Protein 2O99 (pdb70)

InterPro domains:
  IPR005471 Transcription regulator IclR, N-terminal [PF09339] (26-76)
  IPR005471 Transcription regulator IclR, N-terminal [PS51077] (24-86)
  IPR005471 Transcription regulator IclR, N-terminal [SM00346] (24-114)
  IPR014757 Transcription regulator IclR, C-terminal [PF01614] (95-266)
  IPR014757 Transcription regulator IclR, C-terminal [PS51078] (87-272)
  IPR029016 GAF-like domain superfamily [G3DSA:3.30.450.40] (98-274)
  IPR036388 Winged helix-like DNA-binding domain superfamily [G3DSA:1.10.10.10] (22-97)
  IPR036390 Winged helix DNA-binding domain superfamily [SSF46785] (24-97)
  IPR050707 HTH-type Transcriptional Regulators in Metabolic Pathways [PTHR30136] (17-270)

Organism: Escherichia coli (strain K12) (NCBI:txid83333)

B-factor: mean 27.34, std 9.11, range [4.01, 99.33]

Structure (mmCIF, N/CA/C/O backbone):
data_2O99
#
_entry.id   2O99
#
_cell.length_a   53.538
_cell.length_b   81.483
_cell.length_c   154.693
_cell.angle_alpha   90.000
_cell.angle_beta   90.000
_cell.angle_gamma   90.000
#
_symmetry.space_group_name_H-M   'P 21 21 21'
#
loop_
_entity.id
_entity.type
_entity.pdbx_description
1 polymer 'Acetate operon repressor'
2 non-polymer 1,2-ETHANEDIOL
3 non-polymer 'GLYCOLIC ACID'
4 water water
#
loop_
_atom_site.group_PDB
_atom_site.id
_atom_site.type_symbol
_atom_site.label_atom_id
_atom_site.label_alt_id
_atom_site.label_comp_id
_atom_site.label_asym_id
_atom_site.label_entity_id
_atom_site.label_seq_id
_atom_site.pdbx_PDB_ins_code
_atom_site.Cartn_x
_atom_site.Cartn_y
_atom_site.Cartn_z
_atom_site.occupancy
_atom_site.B_iso_or_equiv
_atom_site.auth_seq_id
_atom_site.auth_comp_id
_atom_site.auth_asym_id
_atom_site.auth_atom_id
_atom_site.pdbx_PDB_model_num
ATOM 1 N N . GLY A 1 1 ? 11.045 -0.507 -55.844 1.00 25.26 1 GLY A N 1
ATOM 2 C CA . GLY A 1 1 ? 10.600 -1.672 -55.021 1.00 26.36 1 GLY A CA 1
ATOM 3 C C . GLY A 1 1 ? 9.090 -1.653 -54.816 1.00 26.08 1 GLY A C 1
ATOM 4 O O . GLY A 1 1 ? 8.519 -0.560 -54.538 1.00 25.88 1 GLY A O 1
ATOM 5 N N . HIS A 1 2 ? 8.485 -2.849 -54.835 1.00 25.84 2 HIS A N 1
ATOM 6 C CA . HIS A 1 2 ? 7.016 -3.060 -54.820 1.00 26.26 2 HIS A CA 1
ATOM 7 C C . HIS A 1 2 ? 6.664 -4.352 -54.066 1.00 25.32 2 HIS A C 1
ATOM 8 O O . HIS A 1 2 ? 7.110 -5.439 -54.430 1.00 24.21 2 HIS A O 1
ATOM 23 N N . SER A 1 4 ? 3.927 -7.114 -53.012 1.00 23.15 4 SER A N 1
ATOM 24 C CA . SER A 1 4 ? 2.679 -7.732 -53.341 1.00 22.37 4 SER A CA 1
ATOM 25 C C . SER A 1 4 ? 2.403 -8.791 -52.229 1.00 21.58 4 SER A C 1
ATOM 26 O O . SER A 1 4 ? 3.294 -9.107 -51.434 1.00 21.59 4 SER A O 1
ATOM 29 N N A ARG A 1 5 ? 1.187 -9.340 -52.195 0.50 20.76 5 ARG A N 1
ATOM 30 N N B ARG A 1 5 ? 1.190 -9.338 -52.194 0.50 21.23 5 ARG A N 1
ATOM 31 C CA A ARG A 1 5 ? 0.833 -10.375 -51.216 0.50 21.48 5 ARG A CA 1
ATOM 32 C CA B ARG A 1 5 ? 0.851 -10.365 -51.212 0.50 22.42 5 ARG A CA 1
ATOM 33 C C A ARG A 1 5 ? 1.722 -11.601 -51.428 0.50 21.53 5 ARG A C 1
ATOM 34 C C B ARG A 1 5 ? 1.746 -11.584 -51.427 0.50 22.04 5 ARG A C 1
ATOM 35 O O A ARG A 1 5 ? 2.227 -12.210 -50.464 0.50 20.76 5 ARG A O 1
ATOM 36 O O B ARG A 1 5 ? 2.271 -12.180 -50.465 0.50 21.26 5 ARG A O 1
ATOM 51 N N . ASN A 1 6 ? 1.946 -11.914 -52.697 1.00 22.04 6 ASN A N 1
ATOM 52 C CA . ASN A 1 6 ? 2.837 -13.003 -53.102 1.00 22.51 6 ASN A CA 1
ATOM 53 C C . ASN A 1 6 ? 4.246 -12.819 -52.519 1.00 22.98 6 ASN A C 1
ATOM 54 O O . ASN A 1 6 ? 4.762 -13.761 -51.901 1.00 22.22 6 ASN A O 1
ATOM 59 N N . LEU A 1 7 ? 4.825 -11.611 -52.662 1.00 20.59 7 LEU A N 1
ATOM 60 C CA . LEU A 1 7 ? 6.141 -11.307 -52.095 1.00 21.59 7 LEU A CA 1
ATOM 61 C C . LEU A 1 7 ? 6.139 -11.349 -50.553 1.00 21.23 7 LEU A C 1
ATOM 62 O O . LEU A 1 7 ? 7.050 -11.912 -49.917 1.00 19.83 7 LEU A O 1
ATOM 67 N N . LEU A 1 8 ? 5.114 -10.748 -49.939 1.00 20.27 8 LEU A N 1
ATOM 68 C CA . LEU A 1 8 ? 4.949 -10.897 -48.494 1.00 22.69 8 LEU A CA 1
ATOM 69 C C . LEU A 1 8 ? 4.930 -12.352 -48.064 1.00 21.51 8 LEU A C 1
ATOM 70 O O . LEU A 1 8 ? 5.589 -12.706 -47.046 1.00 21.91 8 LEU A O 1
ATOM 75 N N . ALA A 1 9 ? 4.223 -13.200 -48.828 1.00 23.06 9 ALA A N 1
ATOM 76 C CA . ALA A 1 9 ? 4.164 -14.644 -48.545 1.00 22.64 9 ALA A CA 1
ATOM 77 C C . ALA A 1 9 ? 5.542 -15.292 -48.584 1.00 23.47 9 ALA A C 1
ATOM 78 O O . ALA A 1 9 ? 5.871 -16.093 -47.690 1.00 23.40 9 ALA A O 1
ATOM 80 N N . ILE A 1 10 ? 6.326 -14.924 -49.603 1.00 23.20 10 ILE A N 1
ATOM 81 C CA . ILE A 1 10 ? 7.656 -15.475 -49.848 1.00 23.67 10 ILE A CA 1
ATOM 82 C C . ILE A 1 10 ? 8.579 -15.122 -48.689 1.00 23.18 10 ILE A C 1
ATOM 83 O O . ILE A 1 10 ? 9.281 -16.034 -48.156 1.00 24.39 10 ILE A O 1
ATOM 88 N N . VAL A 1 11 ? 8.549 -13.855 -48.262 1.00 21.87 11 VAL A N 1
ATOM 89 C CA . VAL A 1 11 ? 9.441 -13.419 -47.165 1.00 23.20 11 VAL A CA 1
ATOM 90 C C . VAL A 1 11 ? 8.927 -13.632 -45.737 1.00 23.22 11 VAL A C 1
ATOM 91 O O . VAL A 1 11 ? 9.664 -13.480 -44.763 1.00 23.11 11 VAL A O 1
ATOM 95 N N . HIS A 1 12 ? 7.652 -13.967 -45.612 1.00 24.16 12 HIS A N 1
ATOM 96 C CA . HIS A 1 12 ? 7.027 -14.223 -44.314 1.00 25.34 12 HIS A CA 1
ATOM 97 C C . HIS A 1 12 ? 7.912 -15.009 -43.293 1.00 25.60 12 HIS A C 1
ATOM 98 O O . HIS A 1 12 ? 8.036 -14.591 -42.136 1.00 26.07 12 HIS A O 1
ATOM 105 N N . PRO A 1 13 ? 8.492 -16.162 -43.719 1.00 25.75 13 PRO A N 1
ATOM 106 C CA . PRO A 1 13 ? 9.381 -17.020 -42.843 1.00 25.37 13 PRO A CA 1
ATOM 107 C C . PRO A 1 13 ? 10.507 -16.246 -42.157 1.00 24.45 13 PRO A C 1
ATOM 108 O O . PRO A 1 13 ? 10.846 -16.555 -40.998 1.00 24.10 13 PRO A O 1
ATOM 112 N N . ILE A 1 14 ? 11.064 -15.247 -42.844 1.00 22.48 14 ILE A N 1
ATOM 113 C CA . ILE A 1 14 ? 12.119 -14.383 -42.323 1.00 22.63 14 ILE A CA 1
ATOM 114 C C . ILE A 1 14 ? 11.552 -13.531 -41.187 1.00 22.63 14 ILE A C 1
ATOM 115 O O . ILE A 1 14 ? 12.152 -13.425 -40.095 1.00 20.52 14 ILE A O 1
ATOM 120 N N . LEU A 1 15 ? 10.379 -12.946 -41.413 1.00 20.82 15 LEU A N 1
ATOM 121 C CA . LEU A 1 15 ? 9.742 -12.183 -40.321 1.00 19.73 15 LEU A CA 1
ATOM 122 C C . LEU A 1 15 ? 9.421 -13.087 -39.120 1.00 19.11 15 LEU A C 1
ATOM 123 O O . LEU A 1 15 ? 9.644 -12.680 -37.996 1.00 19.82 15 LEU A O 1
ATOM 128 N N . ARG A 1 16 ? 8.878 -14.269 -39.397 1.00 18.98 16 ARG A N 1
ATOM 129 C CA . ARG A 1 16 ? 8.435 -15.243 -38.390 1.00 22.81 16 ARG A CA 1
ATOM 130 C C . ARG A 1 16 ? 9.647 -15.747 -37.606 1.00 22.79 16 ARG A C 1
ATOM 131 O O . ARG A 1 16 ? 9.615 -15.789 -36.385 1.00 22.42 16 ARG A O 1
ATOM 139 N N . ASN A 1 17 ? 10.704 -16.108 -38.326 1.00 23.55 17 ASN A N 1
ATOM 140 C CA . ASN A 1 17 ? 12.009 -16.485 -37.693 1.00 24.78 17 ASN A CA 1
ATOM 141 C C . ASN A 1 17 ? 12.553 -15.362 -36.790 1.00 24.81 17 ASN A C 1
ATOM 142 O O . ASN A 1 17 ? 12.991 -15.670 -35.702 1.00 24.67 17 ASN A O 1
ATOM 147 N N . LEU A 1 18 ? 12.498 -14.090 -37.243 1.00 22.51 18 LEU A N 1
ATOM 148 C CA . LEU A 1 18 ? 12.871 -12.907 -36.440 1.00 22.15 18 LEU A CA 1
ATOM 149 C C . LEU A 1 18 ? 12.007 -12.667 -35.167 1.00 21.76 18 LEU A C 1
ATOM 150 O O . LEU A 1 18 ? 12.551 -12.378 -34.108 1.00 21.02 18 LEU A O 1
ATOM 163 N N . GLU A 1 20 ? 10.438 -15.027 -33.652 1.00 22.14 20 GLU A N 1
ATOM 164 C CA . GLU A 1 20 ? 10.857 -16.143 -32.786 1.00 24.74 20 GLU A CA 1
ATOM 165 C C . GLU A 1 20 ? 12.155 -15.873 -32.026 1.00 24.64 20 GLU A C 1
ATOM 166 O O . GLU A 1 20 ? 12.205 -16.068 -30.790 1.00 25.84 20 GLU A O 1
ATOM 172 N N . GLU A 1 21 ? 13.169 -15.380 -32.744 1.00 25.90 21 GLU A N 1
ATOM 173 C CA . GLU A 1 21 ? 14.496 -15.204 -32.158 1.00 26.92 21 GLU A CA 1
ATOM 174 C C . GLU A 1 21 ? 14.425 -14.036 -31.160 1.00 25.07 21 GLU A C 1
ATOM 175 O O . GLU A 1 21 ? 14.840 -14.147 -29.992 1.00 25.01 21 GLU A O 1
ATOM 181 N N . SER A 1 22 ? 13.844 -12.933 -31.590 1.00 23.08 22 SER A N 1
ATOM 182 C CA . SER A 1 22 ? 13.789 -11.753 -30.717 1.00 23.03 22 SER A CA 1
ATOM 183 C C . SER A 1 22 ? 12.711 -11.900 -29.572 1.00 22.91 22 SER A C 1
ATOM 184 O O . SER A 1 22 ? 12.806 -11.220 -28.574 1.00 23.26 22 SER A O 1
ATOM 187 N N . GLY A 1 23 ? 11.679 -12.712 -29.778 1.00 22.75 23 GLY A N 1
ATOM 188 C CA . GLY A 1 23 ? 10.516 -12.812 -28.884 1.00 22.50 23 GLY A CA 1
ATOM 189 C C . GLY A 1 23 ? 9.606 -11.578 -28.914 1.00 22.49 23 GLY A C 1
ATOM 190 O O . GLY A 1 23 ? 8.808 -11.377 -28.025 1.00 22.62 23 GLY A O 1
ATOM 191 N N . GLU A 1 24 ? 9.762 -10.729 -29.916 1.00 20.81 24 GLU A N 1
ATOM 192 C CA . GLU A 1 24 ? 8.999 -9.487 -29.996 1.00 20.14 24 GLU A CA 1
ATOM 193 C C . GLU A 1 24 ? 8.316 -9.440 -31.357 1.00 20.44 24 GLU A C 1
ATOM 194 O O . GLU A 1 24 ? 8.705 -10.155 -32.288 1.00 18.04 24 GLU A O 1
ATOM 200 N N . THR A 1 25 ? 7.288 -8.590 -31.441 1.00 19.73 25 THR A N 1
ATOM 201 C CA . THR A 1 25 ? 6.575 -8.264 -32.679 1.00 19.59 25 THR A CA 1
ATOM 202 C C . THR A 1 25 ? 7.526 -7.686 -33.751 1.00 18.60 25 THR A C 1
ATOM 203 O O . THR A 1 25 ? 8.410 -6.824 -33.493 1.00 17.90 25 THR A O 1
ATOM 207 N N . VAL A 1 26 ? 7.335 -8.248 -34.923 1.00 18.19 26 VAL A N 1
ATOM 208 C CA . VAL A 1 26 ? 8.081 -7.848 -36.127 1.00 17.53 26 VAL A CA 1
ATOM 209 C C . VAL A 1 26 ? 7.138 -7.171 -37.110 1.00 17.50 26 VAL A C 1
ATOM 210 O O . VAL A 1 26 ? 6.037 -7.673 -37.369 1.00 18.33 26 VAL A O 1
ATOM 214 N N . ASN A 1 27 ? 7.577 -6.039 -37.622 1.00 16.34 27 ASN A N 1
ATOM 215 C CA . ASN A 1 27 ? 6.785 -5.257 -38.587 1.00 17.56 27 ASN A CA 1
ATOM 216 C C . ASN A 1 27 ? 7.559 -5.085 -39.894 1.00 19.64 27 ASN A C 1
ATOM 217 O O . ASN A 1 27 ? 8.786 -4.963 -39.865 1.00 19.05 27 ASN A O 1
ATOM 230 N N . ALA A 1 29 ? 7.394 -2.308 -42.932 1.00 18.33 29 ALA A N 1
ATOM 231 C CA . ALA A 1 29 ? 6.828 -1.038 -43.329 1.00 19.09 29 ALA A CA 1
ATOM 232 C C . ALA A 1 29 ? 7.367 -0.602 -44.701 1.00 20.21 29 ALA A C 1
ATOM 233 O O . ALA A 1 29 ? 8.518 -0.908 -45.098 1.00 21.19 29 ALA A O 1
ATOM 235 N N . VAL A 1 30 ? 6.531 0.089 -45.467 1.00 19.53 30 VAL A N 1
ATOM 236 C CA . VAL A 1 30 ? 7.024 0.662 -46.734 1.00 20.51 30 VAL A CA 1
ATOM 237 C C . VAL A 1 30 ? 7.011 2.182 -46.656 1.00 20.38 30 VAL A C 1
ATOM 238 O O . VAL A 1 30 ? 6.249 2.783 -45.864 1.00 21.83 30 VAL A O 1
ATOM 242 N N . LEU A 1 31 ? 7.891 2.807 -47.428 1.00 22.21 31 LEU A N 1
ATOM 243 C CA . LEU A 1 31 ? 7.991 4.281 -47.415 1.00 21.96 31 LEU A CA 1
ATOM 244 C C . LEU A 1 31 ? 7.024 4.820 -48.492 1.00 24.30 31 LEU A C 1
ATOM 245 O O . LEU A 1 31 ? 7.149 4.496 -49.688 1.00 25.48 31 LEU A O 1
ATOM 250 N N . ASP A 1 32 ? 6.063 5.622 -48.082 1.00 26.23 32 ASP A N 1
ATOM 251 C CA . ASP A 1 32 ? 5.271 6.377 -49.056 1.00 28.60 32 ASP A CA 1
ATOM 252 C C . ASP A 1 32 ? 6.137 7.542 -49.608 1.00 29.83 32 ASP A C 1
ATOM 253 O O . ASP A 1 32 ? 6.424 8.499 -48.885 1.00 29.97 32 ASP A O 1
ATOM 258 N N . GLN A 1 33 ? 6.523 7.436 -50.885 1.00 32.13 33 GLN A N 1
ATOM 259 C CA . GLN A 1 33 ? 7.395 8.416 -51.541 1.00 34.38 33 GLN A CA 1
ATOM 260 C C . GLN A 1 33 ? 6.768 9.788 -51.774 1.00 35.24 33 GLN A C 1
ATOM 261 O O . GLN A 1 33 ? 7.493 10.781 -51.809 1.00 36.47 33 GLN A O 1
ATOM 267 N N . SER A 1 34 ? 5.449 9.830 -51.974 1.00 36.52 34 SER A N 1
ATOM 268 C CA . SER A 1 34 ? 4.718 11.099 -52.137 1.00 36.97 34 SER A CA 1
ATOM 269 C C . SER A 1 34 ? 4.615 11.814 -50.806 1.00 36.27 34 SER A C 1
ATOM 270 O O . SER A 1 34 ? 4.934 12.988 -50.742 1.00 37.30 34 SER A O 1
ATOM 273 N N . ASP A 1 35 ? 4.169 11.127 -49.742 1.00 34.34 35 ASP A N 1
ATOM 274 C CA . ASP A 1 35 ? 3.787 11.809 -48.505 1.00 33.81 35 ASP A CA 1
ATOM 275 C C . ASP A 1 35 ? 4.834 11.692 -47.418 1.00 33.66 35 ASP A C 1
ATOM 276 O O . ASP A 1 35 ? 4.672 12.254 -46.322 1.00 34.27 35 ASP A O 1
ATOM 281 N N . HIS A 1 36 ? 5.896 10.960 -47.746 1.00 34.36 36 HIS A N 1
ATOM 282 C CA . HIS A 1 36 ? 7.005 10.715 -46.853 1.00 34.04 36 HIS A CA 1
ATOM 283 C C . HIS A 1 36 ? 6.528 10.243 -45.510 1.00 32.28 36 HIS A C 1
ATOM 284 O O . HIS A 1 36 ? 6.633 10.945 -44.509 1.00 32.92 36 HIS A O 1
ATOM 291 N N . GLU A 1 37 ? 5.912 9.054 -45.539 1.00 29.66 37 GLU A N 1
ATOM 292 C CA . GLU A 1 37 ? 5.484 8.353 -44.326 1.00 27.82 37 GLU A CA 1
ATOM 293 C C . GLU A 1 37 ? 5.948 6.865 -44.310 1.00 26.28 37 GLU A C 1
ATOM 294 O O . GLU A 1 37 ? 6.321 6.349 -45.340 1.00 26.59 37 GLU A O 1
ATOM 300 N N . ALA A 1 38 ? 5.952 6.215 -43.133 1.00 25.49 38 ALA A N 1
ATOM 301 C CA . ALA A 1 38 ? 6.212 4.736 -43.035 1.00 24.44 38 ALA A CA 1
ATOM 302 C C . ALA A 1 38 ? 4.968 3.913 -42.669 1.00 22.94 38 ALA A C 1
ATOM 303 O O . ALA A 1 38 ? 4.462 4.001 -41.553 1.00 21.79 38 ALA A O 1
ATOM 305 N N . ILE A 1 39 ? 4.487 3.118 -43.632 1.00 21.49 39 ILE A N 1
ATOM 306 C CA . ILE A 1 39 ? 3.201 2.436 -43.527 1.00 19.98 39 ILE A CA 1
ATOM 307 C C . ILE A 1 39 ? 3.428 0.951 -43.295 1.00 20.13 39 ILE A C 1
ATOM 308 O O . ILE A 1 39 ? 4.086 0.278 -44.090 1.00 18.36 39 ILE A O 1
ATOM 313 N N . ILE A 1 40 ? 2.906 0.448 -42.186 1.00 18.33 40 ILE A N 1
ATOM 314 C CA . ILE A 1 40 ? 3.037 -0.961 -41.826 1.00 17.65 40 ILE A CA 1
ATOM 315 C C . ILE A 1 40 ? 2.222 -1.794 -42.835 1.00 17.32 40 ILE A C 1
ATOM 316 O O . ILE A 1 40 ? 1.047 -1.549 -43.015 1.00 18.34 40 ILE A O 1
ATOM 321 N N . ILE A 1 41 ? 2.863 -2.735 -43.519 1.00 17.31 41 ILE A N 1
ATOM 322 C CA . ILE A 1 41 ? 2.133 -3.599 -44.495 1.00 18.10 41 ILE A CA 1
ATOM 323 C C . ILE A 1 41 ? 2.133 -5.089 -44.162 1.00 17.65 41 ILE A C 1
ATOM 324 O O . ILE A 1 41 ? 1.457 -5.863 -44.777 1.00 18.83 41 ILE A O 1
ATOM 329 N N . ASP A 1 42 ? 2.966 -5.488 -43.194 1.00 18.30 42 ASP A N 1
ATOM 330 C CA . ASP A 1 42 ? 2.872 -6.837 -42.621 1.00 16.91 42 ASP A CA 1
ATOM 331 C C . ASP A 1 42 ? 3.407 -6.798 -41.220 1.00 16.42 42 ASP A C 1
ATOM 332 O O . ASP A 1 42 ? 4.157 -5.900 -40.836 1.00 15.17 42 ASP A O 1
ATOM 337 N N . GLN A 1 43 ? 3.082 -7.860 -40.502 1.00 15.59 43 GLN A N 1
ATOM 338 C CA . GLN A 1 43 ? 3.396 -7.998 -39.095 1.00 15.77 43 GLN A CA 1
ATOM 339 C C . GLN A 1 43 ? 3.280 -9.430 -38.662 1.00 17.37 43 GLN A C 1
ATOM 340 O O . GLN A 1 43 ? 2.361 -10.142 -39.071 1.00 19.72 43 GLN A O 1
ATOM 346 N N . VAL A 1 44 ? 4.249 -9.860 -37.868 1.00 17.77 44 VAL A N 1
ATOM 347 C CA . VAL A 1 44 ? 4.151 -11.112 -37.122 1.00 19.03 44 VAL A CA 1
ATOM 348 C C . VAL A 1 44 ? 4.258 -10.730 -35.609 1.00 20.62 44 VAL A C 1
ATOM 349 O O . VAL A 1 44 ? 5.336 -10.340 -35.110 1.00 18.59 44 VAL A O 1
ATOM 353 N N . GLN A 1 45 ? 3.140 -10.808 -34.899 1.00 20.38 45 GLN A N 1
ATOM 354 C CA . GLN A 1 45 ? 3.125 -10.551 -33.477 1.00 20.59 45 GLN A CA 1
ATOM 355 C C . GLN A 1 45 ? 3.787 -11.670 -32.666 1.00 20.49 45 GLN A C 1
ATOM 356 O O . GLN A 1 45 ? 3.694 -12.859 -33.031 1.00 21.50 45 GLN A O 1
ATOM 362 N N . CYS A 1 46 ? 4.455 -11.296 -31.579 1.00 21.43 46 CYS A N 1
ATOM 363 C CA . CYS A 1 46 ? 4.946 -12.327 -30.598 1.00 21.01 46 CYS A CA 1
ATOM 364 C C . CYS A 1 46 ? 3.713 -12.815 -29.763 1.00 21.75 46 CYS A C 1
ATOM 365 O O . CYS A 1 46 ? 2.640 -12.257 -29.914 1.00 21.77 46 CYS A O 1
ATOM 368 N N . THR A 1 47 ? 3.881 -13.826 -28.894 1.00 22.98 47 THR A N 1
ATOM 369 C CA . THR A 1 47 ? 2.743 -14.373 -28.144 1.00 25.51 47 THR A CA 1
ATOM 370 C C . THR A 1 47 ? 2.669 -13.779 -26.721 1.00 26.35 47 THR A C 1
ATOM 371 O O . THR A 1 47 ? 1.748 -14.096 -25.973 1.00 27.76 47 THR A O 1
ATOM 375 N N . HIS A 1 48 ? 3.581 -12.870 -26.357 1.00 25.17 48 HIS A N 1
ATOM 376 C CA . HIS A 1 48 ? 3.539 -12.286 -25.016 1.00 25.39 48 HIS A CA 1
ATOM 377 C C . HIS A 1 48 ? 2.203 -11.591 -24.785 1.00 25.63 48 HIS A C 1
ATOM 378 O O . HIS A 1 48 ? 1.639 -11.005 -25.709 1.00 23.45 48 HIS A O 1
ATOM 385 N N . LEU A 1 49 ? 1.726 -11.611 -23.538 1.00 24.65 49 LEU A N 1
ATOM 386 C CA . LEU A 1 49 ? 0.451 -10.919 -23.205 1.00 24.48 49 LEU A CA 1
ATOM 387 C C . LEU A 1 49 ? 0.491 -9.446 -23.571 1.00 23.82 49 LEU A C 1
ATOM 388 O O . LEU A 1 49 ? -0.463 -8.878 -24.177 1.00 25.55 49 LEU A O 1
ATOM 409 N N . ARG A 1 51 ? 2.517 -6.690 -25.648 1.00 21.87 51 ARG A N 1
ATOM 410 C CA . ARG A 1 51 ? 3.406 -6.660 -26.842 1.00 20.44 51 ARG A CA 1
ATOM 411 C C . ARG A 1 51 ? 3.025 -5.492 -27.688 1.00 19.99 51 ARG A C 1
ATOM 412 O O . ARG A 1 51 ? 1.992 -4.852 -27.427 1.00 18.87 51 ARG A O 1
ATOM 428 N N . SER A 1 53 ? 1.373 -4.040 -30.936 1.00 19.24 53 SER A N 1
ATOM 429 C CA . SER A 1 53 ? 0.317 -4.517 -31.802 1.00 21.70 53 SER A CA 1
ATOM 430 C C . SER A 1 53 ? -0.298 -3.366 -32.601 1.00 20.97 53 SER A C 1
ATOM 431 O O . SER A 1 53 ? -1.503 -3.181 -32.629 1.00 21.41 53 SER A O 1
ATOM 434 N N . ALA A 1 54 ? 0.531 -2.592 -33.310 1.00 22.46 54 ALA A N 1
ATOM 435 C CA . ALA A 1 54 ? -0.031 -1.595 -34.202 1.00 22.35 54 ALA A CA 1
ATOM 436 C C . ALA A 1 54 ? -0.844 -2.337 -35.289 1.00 21.77 54 ALA A C 1
ATOM 437 O O . ALA A 1 54 ? -0.567 -3.533 -35.607 1.00 22.57 54 ALA A O 1
ATOM 439 N N . PRO A 1 55 ? -1.885 -1.675 -35.832 1.00 21.16 55 PRO A N 1
ATOM 440 C CA . PRO A 1 55 ? -2.667 -2.264 -36.949 1.00 20.07 55 PRO A CA 1
ATOM 441 C C . PRO A 1 55 ? -1.851 -2.311 -38.263 1.00 19.37 55 PRO A C 1
ATOM 442 O O . PRO A 1 55 ? -0.964 -1.457 -38.486 1.00 20.35 55 PRO A O 1
ATOM 446 N N A ILE A 1 56 ? -2.188 -3.264 -39.130 0.50 19.60 56 ILE A N 1
ATOM 447 N N B ILE A 1 56 ? -2.171 -3.241 -39.141 0.50 19.13 56 ILE A N 1
ATOM 448 C CA A ILE A 1 56 ? -1.762 -3.183 -40.543 0.50 19.69 56 ILE A CA 1
ATOM 449 C CA B ILE A 1 56 ? -1.633 -3.129 -40.502 0.50 18.74 56 ILE A CA 1
ATOM 450 C C A ILE A 1 56 ? -2.366 -1.903 -41.105 0.50 18.98 56 ILE A C 1
ATOM 451 C C B ILE A 1 56 ? -2.358 -1.999 -41.206 0.50 18.43 56 ILE A C 1
ATOM 452 O O A ILE A 1 56 ? -3.538 -1.581 -40.851 0.50 18.40 56 ILE A O 1
ATOM 453 O O B ILE A 1 56 ? -3.601 -1.897 -41.167 0.50 17.77 56 ILE A O 1
ATOM 462 N N . GLY A 1 57 ? -1.551 -1.160 -41.834 1.00 18.30 57 GLY A N 1
ATOM 463 C CA . GLY A 1 57 ? -1.961 0.087 -42.447 1.00 17.40 57 GLY A CA 1
ATOM 464 C C . GLY A 1 57 ? -1.640 1.219 -41.480 1.00 17.62 57 GLY A C 1
ATOM 465 O O . GLY A 1 57 ? -1.737 2.378 -41.852 1.00 20.85 57 GLY A O 1
ATOM 466 N N . GLY A 1 58 ? -1.166 0.882 -40.273 1.00 18.74 58 GLY A N 1
ATOM 467 C CA . GLY A 1 58 ? -0.744 1.884 -39.278 1.00 19.92 58 GLY A CA 1
ATOM 468 C C . GLY A 1 58 ? 0.468 2.689 -39.768 1.00 20.81 58 GLY A C 1
ATOM 469 O O . GLY A 1 58 ? 1.277 2.182 -40.522 1.00 22.37 58 GLY A O 1
ATOM 470 N N . LYS A 1 59 ? 0.632 3.942 -39.325 1.00 21.50 59 LYS A N 1
ATOM 471 C CA . LYS A 1 59 ? 1.791 4.725 -39.764 1.00 22.17 59 LYS A CA 1
ATOM 472 C C . LYS A 1 59 ? 2.741 4.996 -38.624 1.00 23.39 59 LYS A C 1
ATOM 473 O O . LYS A 1 59 ? 2.304 5.383 -37.538 1.00 23.07 59 LYS A O 1
ATOM 479 N N . LEU A 1 60 ? 4.036 4.824 -38.896 1.00 23.40 60 LEU A N 1
ATOM 480 C CA . LEU A 1 60 ? 5.076 5.036 -37.899 1.00 24.11 60 LEU A CA 1
ATOM 481 C C . LEU A 1 60 ? 5.800 6.364 -38.214 1.00 24.89 60 LEU A C 1
ATOM 482 O O . LEU A 1 60 ? 6.310 6.550 -39.316 1.00 24.67 60 LEU A O 1
ATOM 487 N N . PRO A 1 61 ? 5.811 7.302 -37.263 1.00 24.77 61 PRO A N 1
ATOM 488 C CA . PRO A 1 61 ? 6.372 8.648 -37.616 1.00 25.57 61 PRO A CA 1
ATOM 489 C C . PRO A 1 61 ? 7.850 8.658 -38.132 1.00 25.76 61 PRO A C 1
ATOM 490 O O . PRO A 1 61 ? 8.682 7.861 -37.695 1.00 25.68 61 PRO A O 1
ATOM 502 N N . HIS A 1 63 ? 10.491 10.840 -37.945 1.00 26.24 63 HIS A N 1
ATOM 503 C CA . HIS A 1 63 ? 11.544 11.304 -37.039 1.00 27.37 63 HIS A CA 1
ATOM 504 C C . HIS A 1 63 ? 11.581 10.530 -35.707 1.00 27.84 63 HIS A C 1
ATOM 505 O O . HIS A 1 63 ? 12.512 10.729 -34.899 1.00 28.29 63 HIS A O 1
ATOM 512 N N . ALA A 1 64 ? 10.604 9.623 -35.482 1.00 26.59 64 ALA A N 1
ATOM 513 C CA . ALA A 1 64 ? 10.316 9.190 -34.139 1.00 24.90 64 ALA A CA 1
ATOM 514 C C . ALA A 1 64 ? 9.968 7.707 -34.023 1.00 24.85 64 ALA A C 1
ATOM 515 O O . ALA A 1 64 ? 9.289 7.326 -33.074 1.00 25.89 64 ALA A O 1
ATOM 517 N N . SER A 1 65 ? 10.404 6.893 -34.971 1.00 23.76 65 SER A N 1
ATOM 518 C CA . SER A 1 65 ? 10.164 5.453 -34.875 1.00 24.01 65 SER A CA 1
ATOM 519 C C . SER A 1 65 ? 11.391 4.740 -35.403 1.00 23.54 65 SER A C 1
ATOM 520 O O . SER A 1 65 ? 12.224 5.364 -36.037 1.00 25.64 65 SER A O 1
ATOM 523 N N . GLY A 1 66 ? 11.493 3.425 -35.173 1.00 22.33 66 GLY A N 1
ATOM 524 C CA . GLY A 1 66 ? 12.569 2.650 -35.771 1.00 20.59 66 GLY A CA 1
ATOM 525 C C . GLY A 1 66 ? 12.463 2.683 -37.299 1.00 21.09 66 GLY A C 1
ATOM 526 O O . GLY A 1 66 ? 13.423 3.053 -37.996 1.00 21.69 66 GLY A O 1
ATOM 527 N N . ALA A 1 67 ? 11.301 2.335 -37.849 1.00 20.58 67 ALA A N 1
ATOM 528 C CA . ALA A 1 67 ? 11.176 2.256 -39.321 1.00 21.86 67 ALA A CA 1
ATOM 529 C C . ALA A 1 67 ? 11.406 3.627 -39.962 1.00 22.79 67 ALA A C 1
ATOM 530 O O . ALA A 1 67 ? 12.247 3.755 -40.882 1.00 22.38 67 ALA A O 1
ATOM 532 N N . GLY A 1 68 ? 10.765 4.651 -39.399 1.00 22.65 68 GLY A N 1
ATOM 533 C CA . GLY A 1 68 ? 10.902 6.049 -39.900 1.00 23.52 68 GLY A CA 1
ATOM 534 C C . GLY A 1 68 ? 12.383 6.448 -40.008 1.00 24.53 68 GLY A C 1
ATOM 535 O O . GLY A 1 68 ? 12.892 6.761 -41.088 1.00 25.29 68 GLY A O 1
ATOM 536 N N . LYS A 1 69 ? 13.080 6.417 -38.891 1.00 25.02 69 LYS A N 1
ATOM 537 C CA . LYS A 1 69 ? 14.509 6.799 -38.837 1.00 26.41 69 LYS A CA 1
ATOM 538 C C . LYS A 1 69 ? 15.438 5.906 -39.664 1.00 27.45 69 LYS A C 1
ATOM 539 O O . LYS A 1 69 ? 16.478 6.369 -40.165 1.00 27.16 69 LYS A O 1
ATOM 545 N N . ALA A 1 70 ? 15.085 4.619 -39.797 1.00 25.84 70 ALA A N 1
ATOM 546 C CA . ALA A 1 70 ? 15.778 3.777 -40.767 1.00 25.71 70 ALA A CA 1
ATOM 547 C C . ALA A 1 70 ? 15.693 4.313 -42.226 1.00 25.62 70 ALA A C 1
ATOM 548 O O . ALA A 1 70 ? 16.704 4.307 -42.943 1.00 25.17 70 ALA A O 1
ATOM 550 N N . PHE A 1 71 ? 14.512 4.816 -42.617 1.00 24.95 71 PHE A N 1
ATOM 551 C CA . PHE A 1 71 ? 14.332 5.531 -43.908 1.00 27.07 71 PHE A CA 1
ATOM 552 C C . PHE A 1 71 ? 15.101 6.861 -43.971 1.00 28.49 71 PHE A C 1
ATOM 553 O O . PHE A 1 71 ? 15.873 7.070 -44.908 1.00 28.39 71 PHE A O 1
ATOM 561 N N . LEU A 1 72 ? 14.924 7.733 -42.983 1.00 29.59 72 LEU A N 1
ATOM 562 C CA . LEU A 1 72 ? 15.699 8.990 -42.912 1.00 30.47 72 LEU A CA 1
ATOM 563 C C . LEU A 1 72 ? 17.238 8.808 -43.018 1.00 31.76 72 LEU A C 1
ATOM 564 O O . LEU A 1 72 ? 17.901 9.518 -43.792 1.00 32.68 72 LEU A O 1
ATOM 569 N N . ALA A 1 73 ? 17.781 7.826 -42.281 1.00 32.25 73 ALA A N 1
ATOM 570 C CA . ALA A 1 73 ? 19.197 7.479 -42.338 1.00 32.65 73 ALA A CA 1
ATOM 571 C C . ALA A 1 73 ? 19.719 7.182 -43.767 1.00 33.43 73 ALA A C 1
ATOM 572 O O . ALA A 1 73 ? 20.932 7.278 -43.990 1.00 32.97 73 ALA A O 1
ATOM 574 N N . GLN A 1 74 ? 18.822 6.813 -44.695 1.00 32.52 74 GLN A N 1
ATOM 575 C CA . GLN A 1 74 ? 19.192 6.529 -46.105 1.00 33.05 74 GLN A CA 1
ATOM 576 C C . GLN A 1 74 ? 19.325 7.773 -46.930 1.00 33.19 74 GLN A C 1
ATOM 577 O O . GLN A 1 74 ? 19.856 7.694 -48.036 1.00 33.39 74 GLN A O 1
ATOM 583 N N . LEU A 1 75 ? 18.793 8.888 -46.432 1.00 34.92 75 LEU A N 1
ATOM 584 C CA . LEU A 1 75 ? 18.859 10.174 -47.154 1.00 36.30 75 LEU A CA 1
ATOM 585 C C . LEU A 1 75 ? 20.182 10.934 -46.933 1.00 36.77 75 LEU A C 1
ATOM 586 O O . LEU A 1 75 ? 20.835 10.789 -45.901 1.00 35.74 75 LEU A O 1
ATOM 591 N N . SER A 1 76 ? 20.540 11.767 -47.911 1.00 38.23 76 SER A N 1
ATOM 592 C CA . SER A 1 76 ? 21.705 12.644 -47.781 1.00 39.84 76 SER A CA 1
ATOM 593 C C . SER A 1 76 ? 21.462 13.667 -46.682 1.00 41.64 76 SER A C 1
ATOM 594 O O . SER A 1 76 ? 20.293 14.009 -46.339 1.00 41.79 76 SER A O 1
ATOM 597 N N . GLU A 1 77 ? 22.557 14.154 -46.117 1.00 43.14 77 GLU A N 1
ATOM 598 C CA . GLU A 1 77 ? 22.461 15.142 -45.068 1.00 45.48 77 GLU A CA 1
ATOM 599 C C . GLU A 1 77 ? 21.710 16.396 -45.562 1.00 47.47 77 GLU A C 1
ATOM 600 O O . GLU A 1 77 ? 20.940 16.984 -44.795 1.00 47.75 77 GLU A O 1
ATOM 606 N N . GLU A 1 78 ? 21.896 16.778 -46.833 1.00 49.91 78 GLU A N 1
ATOM 607 C CA . GLU A 1 78 ? 21.136 17.908 -47.424 1.00 52.53 78 GLU A CA 1
ATOM 608 C C . GLU A 1 78 ? 19.618 17.638 -47.446 1.00 53.29 78 GLU A C 1
ATOM 609 O O . GLU A 1 78 ? 18.824 18.493 -47.043 1.00 53.38 78 GLU A O 1
ATOM 615 N N . GLN A 1 79 ? 19.245 16.436 -47.892 1.00 54.71 79 GLN A N 1
ATOM 616 C CA . GLN A 1 79 ? 17.853 15.991 -47.948 1.00 56.26 79 GLN A CA 1
ATOM 617 C C . GLN A 1 79 ? 17.147 15.989 -46.587 1.00 57.14 79 GLN A C 1
ATOM 618 O O . GLN A 1 79 ? 15.972 16.375 -46.475 1.00 57.26 79 GLN A O 1
ATOM 624 N N . VAL A 1 80 ? 17.859 15.543 -45.557 1.00 57.83 80 VAL A N 1
ATOM 625 C CA . VAL A 1 80 ? 17.328 15.608 -44.212 1.00 58.79 80 VAL A CA 1
ATOM 626 C C . VAL A 1 80 ? 17.318 17.076 -43.731 1.00 59.29 80 VAL A C 1
ATOM 627 O O . VAL A 1 80 ? 16.356 17.504 -43.075 1.00 59.38 80 VAL A O 1
ATOM 631 N N . THR A 1 81 ? 18.363 17.844 -44.081 1.00 59.79 81 THR A N 1
ATOM 632 C CA . THR A 1 81 ? 18.482 19.265 -43.649 1.00 59.88 81 THR A CA 1
ATOM 633 C C . THR A 1 81 ? 17.333 20.126 -44.212 1.00 60.12 81 THR A C 1
ATOM 634 O O . THR A 1 81 ? 16.849 21.051 -43.544 1.00 59.69 81 THR A O 1
ATOM 638 N N . LYS A 1 82 ? 16.893 19.782 -45.423 1.00 60.73 82 LYS A N 1
ATOM 639 C CA . LYS A 1 82 ? 15.729 20.406 -46.056 1.00 61.45 82 LYS A CA 1
ATOM 640 C C . LYS A 1 82 ? 14.418 19.787 -45.553 1.00 61.22 82 LYS A C 1
ATOM 641 O O . LYS A 1 82 ? 13.867 18.879 -46.178 1.00 61.19 82 LYS A O 1
ATOM 647 N N . LYS A 1 87 ? 7.517 20.265 -41.210 1.00 49.14 87 LYS A N 1
ATOM 648 C CA . LYS A 1 87 ? 8.743 20.991 -40.901 1.00 49.39 87 LYS A CA 1
ATOM 649 C C . LYS A 1 87 ? 8.989 21.150 -39.379 1.00 49.27 87 LYS A C 1
ATOM 650 O O . LYS A 1 87 ? 10.137 21.093 -38.912 1.00 49.09 87 LYS A O 1
ATOM 656 N N . GLY A 1 88 ? 7.909 21.375 -38.629 1.00 49.06 88 GLY A N 1
ATOM 657 C CA . GLY A 1 88 ? 7.901 21.185 -37.175 1.00 48.60 88 GLY A CA 1
ATOM 658 C C . GLY A 1 88 ? 7.659 19.710 -36.896 1.00 47.82 88 GLY A C 1
ATOM 659 O O . GLY A 1 88 ? 6.812 19.069 -37.549 1.00 48.66 88 GLY A O 1
ATOM 660 N N . LEU A 1 89 ? 8.418 19.160 -35.947 1.00 46.61 89 LEU A N 1
ATOM 661 C CA . LEU A 1 89 ? 8.373 17.731 -35.615 1.00 44.45 89 LEU A CA 1
ATOM 662 C C . LEU A 1 89 ? 7.551 17.552 -34.345 1.00 43.01 89 LEU A C 1
ATOM 663 O O . LEU A 1 89 ? 7.804 18.217 -33.331 1.00 42.85 89 LEU A O 1
ATOM 668 N N . HIS A 1 90 ? 6.569 16.652 -34.379 1.00 40.59 90 HIS A N 1
ATOM 669 C CA . HIS A 1 90 ? 5.740 16.436 -33.209 1.00 39.03 90 HIS A CA 1
ATOM 670 C C . HIS A 1 90 ? 6.547 15.739 -32.101 1.00 37.22 90 HIS A C 1
ATOM 671 O O . HIS A 1 90 ? 7.306 14.796 -32.386 1.00 35.81 90 HIS A O 1
ATOM 678 N N . ALA A 1 91 ? 6.375 16.202 -30.862 1.00 35.11 91 ALA A N 1
ATOM 679 C CA . ALA A 1 91 ? 6.927 15.536 -29.679 1.00 35.36 91 ALA A CA 1
ATOM 680 C C . ALA A 1 91 ? 5.894 14.588 -29.093 1.00 35.10 91 ALA A C 1
ATOM 681 O O . ALA A 1 91 ? 4.988 15.040 -28.397 1.00 34.74 91 ALA A O 1
ATOM 683 N N . TYR A 1 92 ? 6.036 13.286 -29.395 1.00 35.31 92 TYR A N 1
ATOM 684 C CA . TYR A 1 92 ? 5.236 12.197 -28.793 1.00 34.43 92 TYR A CA 1
ATOM 685 C C . TYR A 1 92 ? 5.575 12.026 -27.316 1.00 35.13 92 TYR A C 1
ATOM 686 O O . TYR A 1 92 ? 4.701 11.762 -26.482 1.00 36.31 92 TYR A O 1
ATOM 695 N N . THR A 1 93 ? 6.857 12.155 -27.008 1.00 35.11 93 THR A N 1
ATOM 696 C CA . THR A 1 93 ? 7.363 12.011 -25.649 1.00 35.68 93 THR A CA 1
ATOM 697 C C . THR A 1 93 ? 8.440 13.064 -25.326 1.00 36.43 93 THR A C 1
ATOM 698 O O . THR A 1 93 ? 8.917 13.792 -26.216 1.00 36.08 93 THR A O 1
ATOM 702 N N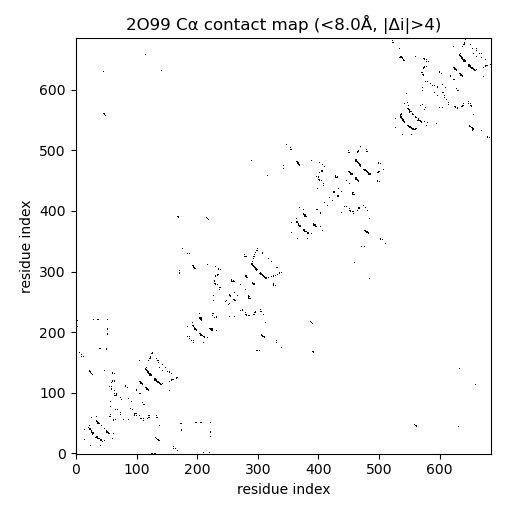 . HIS A 1 94 ? 8.848 13.106 -24.058 1.00 38.01 94 HIS A N 1
ATOM 703 C CA . HIS A 1 94 ? 10.010 13.889 -23.658 1.00 39.50 94 HIS A CA 1
ATOM 704 C C . HIS A 1 94 ? 11.265 13.408 -24.430 1.00 38.88 94 HIS A C 1
ATOM 705 O O . HIS A 1 94 ? 12.186 14.198 -24.667 1.00 39.70 94 HIS A O 1
ATOM 712 N N . ALA A 1 95 ? 11.283 12.137 -24.861 1.00 37.43 95 ALA A N 1
ATOM 713 C CA . ALA A 1 95 ? 12.458 11.601 -25.575 1.00 35.78 95 ALA A CA 1
ATOM 714 C C . ALA A 1 95 ? 12.450 11.816 -27.107 1.00 34.36 95 ALA A C 1
ATOM 715 O O . ALA A 1 95 ? 13.492 11.702 -27.724 1.00 34.81 95 ALA A O 1
ATOM 717 N N . THR A 1 96 ? 11.310 12.191 -27.687 1.00 33.68 96 THR A N 1
ATOM 718 C CA . THR A 1 96 ? 11.215 12.491 -29.124 1.00 32.55 96 THR A CA 1
ATOM 719 C C . THR A 1 96 ? 12.284 13.539 -29.533 1.00 34.15 96 THR A C 1
ATOM 720 O O . THR A 1 96 ? 12.344 14.657 -28.971 1.00 34.44 96 THR A O 1
ATOM 724 N N . LEU A 1 97 ? 13.118 13.162 -30.502 1.00 34.97 97 LEU A N 1
ATOM 725 C CA . LEU A 1 97 ? 14.144 14.058 -31.090 1.00 36.45 97 LEU A CA 1
ATOM 726 C C . LEU A 1 97 ? 13.495 15.122 -31.935 1.00 37.44 97 LEU A C 1
ATOM 727 O O . LEU A 1 97 ? 13.188 14.908 -33.100 1.00 37.68 97 LEU A O 1
ATOM 732 N N . VAL A 1 98 ? 13.276 16.284 -31.339 1.00 39.24 98 VAL A N 1
ATOM 733 C CA . VAL A 1 98 ? 12.641 17.376 -32.079 1.00 40.96 98 VAL A CA 1
ATOM 734 C C . VAL A 1 98 ? 13.664 18.433 -32.539 1.00 41.50 98 VAL A C 1
ATOM 735 O O . VAL A 1 98 ? 13.404 19.194 -33.456 1.00 42.02 98 VAL A O 1
ATOM 739 N N . SER A 1 99 ? 14.836 18.410 -31.917 1.00 42.27 99 SER A N 1
ATOM 740 C CA . SER A 1 99 ? 15.947 19.277 -32.265 1.00 42.77 99 SER A CA 1
ATOM 741 C C . SER A 1 99 ? 16.724 18.640 -33.437 1.00 43.24 99 SER A C 1
ATOM 742 O O . SER A 1 99 ? 17.227 17.503 -33.326 1.00 42.87 99 SER A O 1
ATOM 745 N N . PRO A 1 100 ? 16.790 19.352 -34.573 1.00 43.07 100 PRO A N 1
ATOM 746 C CA . PRO A 1 100 ? 17.419 18.865 -35.802 1.00 43.35 100 PRO A CA 1
ATOM 747 C C . PRO A 1 100 ? 18.898 18.452 -35.642 1.00 43.44 100 PRO A C 1
ATOM 748 O O . PRO A 1 100 ? 19.340 17.487 -36.263 1.00 43.14 100 PRO A O 1
ATOM 752 N N . VAL A 1 101 ? 19.639 19.173 -34.804 1.00 43.26 101 VAL A N 1
ATOM 753 C CA . VAL A 1 101 ? 20.990 18.760 -34.417 1.00 43.47 101 VAL A CA 1
ATOM 754 C C . VAL A 1 101 ? 20.983 17.332 -33.827 1.00 42.85 101 VAL A C 1
ATOM 755 O O . VAL A 1 101 ? 21.744 16.460 -34.271 1.00 42.49 101 VAL A O 1
ATOM 759 N N . HIS A 1 102 ? 20.107 17.111 -32.845 1.00 42.34 102 HIS A N 1
ATOM 760 C CA . HIS A 1 102 ? 19.992 15.811 -32.162 1.00 42.54 102 HIS A CA 1
ATOM 761 C C . HIS A 1 102 ? 19.550 14.724 -33.151 1.00 41.29 102 HIS A C 1
ATOM 762 O O . HIS A 1 102 ? 20.103 13.624 -33.158 1.00 40.84 102 HIS A O 1
ATOM 769 N N . LEU A 1 103 ? 18.614 15.066 -34.035 1.00 40.97 103 LEU A N 1
ATOM 770 C CA . LEU A 1 103 ? 18.064 14.078 -34.966 1.00 40.44 103 LEU A CA 1
ATOM 771 C C . LEU A 1 103 ? 19.138 13.595 -35.906 1.00 40.18 103 LEU A C 1
ATOM 772 O O . LEU A 1 103 ? 19.364 12.383 -36.064 1.00 39.96 103 LEU A O 1
ATOM 777 N N . LYS A 1 104 ? 19.853 14.558 -36.484 1.00 40.13 104 LYS A N 1
ATOM 778 C CA . LYS A 1 104 ? 20.897 14.273 -37.463 1.00 39.59 104 LYS A CA 1
ATOM 779 C C . LYS A 1 104 ? 22.014 13.419 -36.892 1.00 38.75 104 LYS A C 1
ATOM 780 O O . LYS A 1 104 ? 22.552 12.588 -37.609 1.00 38.57 104 LYS A O 1
ATOM 786 N N . GLU A 1 105 ? 22.347 13.627 -35.615 1.00 37.94 105 GLU A N 1
ATOM 787 C CA . GLU A 1 105 ? 23.414 12.875 -34.938 1.00 38.12 105 GLU A CA 1
ATOM 788 C C . GLU A 1 105 ? 23.011 11.426 -34.742 1.00 37.28 105 GLU A C 1
ATOM 789 O O . GLU A 1 105 ? 23.842 10.517 -34.878 1.00 37.04 105 GLU A O 1
ATOM 795 N N . ASP A 1 106 ? 21.723 11.232 -34.439 1.00 36.31 106 ASP A N 1
ATOM 796 C CA . ASP A 1 106 ? 21.123 9.899 -34.319 1.00 35.91 106 ASP A CA 1
ATOM 797 C C . ASP A 1 106 ? 21.139 9.146 -35.660 1.00 34.40 106 ASP A C 1
ATOM 798 O O . ASP A 1 106 ? 21.457 7.952 -35.727 1.00 34.85 106 ASP A O 1
ATOM 803 N N . LEU A 1 107 ? 20.819 9.858 -36.726 1.00 33.93 107 LEU A N 1
ATOM 804 C CA . LEU A 1 107 ? 20.886 9.308 -38.097 1.00 33.03 107 LEU A CA 1
ATOM 805 C C . LEU A 1 107 ? 22.318 8.978 -38.539 1.00 33.42 107 LEU A C 1
ATOM 806 O O . LEU A 1 107 ? 22.549 8.024 -39.310 1.00 33.00 107 LEU A O 1
ATOM 811 N N . ALA A 1 108 ? 23.261 9.785 -38.040 1.00 34.19 108 ALA A N 1
ATOM 812 C CA . ALA A 1 108 ? 24.691 9.580 -38.254 1.00 33.89 108 ALA A CA 1
ATOM 813 C C . ALA A 1 108 ? 25.052 8.257 -37.646 1.00 33.38 108 ALA A C 1
ATOM 814 O O . ALA A 1 108 ? 25.649 7.411 -38.308 1.00 34.01 108 ALA A O 1
ATOM 816 N N . GLN A 1 109 ? 24.625 8.047 -36.404 1.00 33.12 109 GLN A N 1
ATOM 817 C CA . GLN A 1 109 ? 24.952 6.822 -35.675 1.00 33.99 109 GLN A CA 1
ATOM 818 C C . GLN A 1 109 ? 24.299 5.580 -36.266 1.00 33.69 109 GLN A C 1
ATOM 819 O O . GLN A 1 109 ? 24.904 4.508 -36.300 1.00 32.66 109 GLN A O 1
ATOM 825 N N . THR A 1 110 ? 23.067 5.769 -36.754 1.00 33.76 110 THR A N 1
ATOM 826 C CA . THR A 1 110 ? 22.263 4.748 -37.433 1.00 33.00 110 THR A CA 1
ATOM 827 C C . THR A 1 110 ? 22.999 4.169 -38.651 1.00 33.91 110 THR A C 1
ATOM 828 O O . THR A 1 110 ? 23.109 2.957 -38.791 1.00 33.35 110 THR A O 1
ATOM 832 N N . ARG A 1 111 ? 23.506 5.053 -39.507 1.00 35.43 111 ARG A N 1
ATOM 833 C CA . ARG A 1 111 ? 24.362 4.650 -40.611 1.00 38.26 111 ARG A CA 1
ATOM 834 C C . ARG A 1 111 ? 25.622 3.893 -40.155 1.00 38.40 111 ARG A C 1
ATOM 835 O O . ARG A 1 111 ? 25.987 2.886 -40.757 1.00 39.26 111 ARG A O 1
ATOM 843 N N . LYS A 1 112 ? 26.271 4.344 -39.078 1.00 39.25 112 LYS A N 1
ATOM 844 C CA . LYS A 1 112 ? 27.437 3.594 -38.594 1.00 39.52 112 LYS A CA 1
ATOM 845 C C . LYS A 1 112 ? 27.125 2.231 -37.940 1.00 38.53 112 LYS A C 1
ATOM 846 O O . LYS A 1 112 ? 27.830 1.250 -38.218 1.00 37.67 112 LYS A O 1
ATOM 852 N N . ARG A 1 113 ? 26.089 2.149 -37.083 1.00 36.64 113 ARG A N 1
ATOM 853 C CA . ARG A 1 113 ? 25.783 0.848 -36.448 1.00 34.60 113 ARG A CA 1
ATOM 854 C C . ARG A 1 113 ? 25.001 -0.118 -37.345 1.00 34.17 113 ARG A C 1
ATOM 855 O O . ARG A 1 113 ? 24.905 -1.309 -36.996 1.00 34.79 113 ARG A O 1
ATOM 863 N N . GLY A 1 114 ? 24.419 0.373 -38.449 1.00 31.77 114 GLY A N 1
ATOM 864 C CA . GLY A 1 114 ? 23.694 -0.515 -39.374 1.00 31.02 114 GLY A CA 1
ATOM 865 C C . GLY A 1 114 ? 22.185 -0.669 -39.108 1.00 29.47 114 GLY A C 1
ATOM 866 O O . GLY A 1 114 ? 21.478 -1.446 -39.824 1.00 29.02 114 GLY A O 1
ATOM 867 N N . TYR A 1 115 ? 21.671 0.081 -38.114 1.00 28.83 115 TYR A N 1
ATOM 868 C CA . TYR A 1 115 ? 20.256 -0.090 -37.662 1.00 26.95 115 TYR A CA 1
ATOM 869 C C . TYR A 1 115 ? 19.772 1.176 -36.942 1.00 27.49 115 TYR A C 1
ATOM 870 O O . TYR A 1 115 ? 20.583 1.865 -36.275 1.00 26.03 115 TYR A O 1
ATOM 879 N N . SER A 1 116 ? 18.485 1.514 -37.083 1.00 25.03 116 SER A N 1
ATOM 880 C CA . SER A 1 116 ? 17.890 2.584 -36.240 1.00 24.56 116 SER A CA 1
ATOM 881 C C . SER A 1 116 ? 17.450 2.074 -34.871 1.00 23.91 116 SER A C 1
ATOM 882 O O . SER A 1 116 ? 17.305 0.866 -34.660 1.00 22.82 116 SER A O 1
ATOM 885 N N . PHE A 1 117 ? 17.271 3.007 -33.931 1.00 24.40 117 PHE A N 1
ATOM 886 C CA . PHE A 1 117 ? 16.855 2.667 -32.552 1.00 26.27 117 PHE A CA 1
ATOM 887 C C . PHE A 1 117 ? 15.935 3.795 -32.005 1.00 27.04 117 PHE A C 1
ATOM 888 O O . PHE A 1 117 ? 16.361 4.926 -31.834 1.00 27.31 117 PHE A O 1
ATOM 896 N N . ASP A 1 118 ? 14.656 3.454 -31.820 1.00 26.82 118 ASP A N 1
ATOM 897 C CA . ASP A 1 118 ? 13.645 4.290 -31.250 1.00 27.50 118 ASP A CA 1
ATOM 898 C C . ASP A 1 118 ? 13.613 3.939 -29.766 1.00 27.38 118 ASP A C 1
ATOM 899 O O . ASP A 1 118 ? 13.275 2.815 -29.368 1.00 24.91 118 ASP A O 1
ATOM 904 N N . ASP A 1 119 ? 14.015 4.900 -28.941 1.00 27.74 119 ASP A N 1
ATOM 905 C CA . ASP A 1 119 ? 14.081 4.626 -27.528 1.00 28.48 119 ASP A CA 1
ATOM 906 C C . ASP A 1 119 ? 12.993 5.421 -26.805 1.00 28.51 119 ASP A C 1
ATOM 907 O O . ASP A 1 119 ? 13.292 6.486 -26.263 1.00 27.85 119 ASP A O 1
ATOM 912 N N . GLU A 1 120 ? 11.752 4.915 -26.792 1.00 27.67 120 GLU A N 1
ATOM 913 C CA . GLU A 1 120 ? 10.608 5.645 -26.206 1.00 27.34 120 GLU A CA 1
ATOM 914 C C . GLU A 1 120 ? 10.350 7.041 -26.820 1.00 27.96 120 GLU A C 1
ATOM 915 O O . GLU A 1 120 ? 9.875 7.976 -26.135 1.00 27.82 120 GLU A O 1
ATOM 921 N N . GLU A 1 121 ? 10.711 7.180 -28.090 1.00 26.96 121 GLU A N 1
ATOM 922 C CA . GLU A 1 121 ? 10.523 8.421 -28.815 1.00 26.22 121 GLU A CA 1
ATOM 923 C C . GLU A 1 121 ? 9.174 8.467 -29.460 1.00 26.53 121 GLU A C 1
ATOM 924 O O . GLU A 1 121 ? 8.705 9.550 -29.839 1.00 26.59 121 GLU A O 1
ATOM 930 N N . HIS A 1 122 ? 8.564 7.295 -29.672 1.00 25.97 122 HIS A N 1
ATOM 931 C CA . HIS A 1 122 ? 7.216 7.230 -30.203 1.00 25.70 122 HIS A CA 1
ATOM 932 C C . HIS A 1 122 ? 6.180 7.038 -29.072 1.00 25.78 122 HIS A C 1
ATOM 933 O O . HIS A 1 122 ? 5.162 7.734 -29.017 1.00 26.79 122 HIS A O 1
ATOM 940 N N . ALA A 1 123 ? 6.467 6.100 -28.170 1.00 27.19 123 ALA A N 1
ATOM 941 C CA . ALA A 1 123 ? 5.565 5.852 -27.076 1.00 28.01 123 ALA A CA 1
ATOM 942 C C . ALA A 1 123 ? 6.372 5.476 -25.887 1.00 28.50 123 ALA A C 1
ATOM 943 O O . ALA A 1 123 ? 7.293 4.682 -26.002 1.00 28.27 123 ALA A O 1
ATOM 945 N N . LEU A 1 124 ? 5.980 5.984 -24.709 1.00 28.88 124 LEU A N 1
ATOM 946 C CA . LEU A 1 124 ? 6.659 5.633 -23.479 1.00 29.80 124 LEU A CA 1
ATOM 947 C C . LEU A 1 124 ? 6.554 4.132 -23.345 1.00 27.38 124 LEU A C 1
ATOM 948 O O . LEU A 1 124 ? 5.513 3.564 -23.641 1.00 28.54 124 LEU A O 1
ATOM 953 N N . GLY A 1 125 ? 7.658 3.527 -22.914 1.00 25.46 125 GLY A N 1
ATOM 954 C CA . GLY A 1 125 ? 7.851 2.099 -22.667 1.00 25.61 125 GLY A CA 1
ATOM 955 C C . GLY A 1 125 ? 8.076 1.212 -23.891 1.00 24.66 125 GLY A C 1
ATOM 956 O O . GLY A 1 125 ? 8.252 -0.002 -23.741 1.00 24.57 125 GLY A O 1
ATOM 957 N N . LEU A 1 126 ? 8.061 1.824 -25.072 1.00 23.94 126 LEU A N 1
ATOM 958 C CA . LEU A 1 126 ? 8.216 1.123 -26.378 1.00 23.41 126 LEU A CA 1
ATOM 959 C C . LEU A 1 126 ? 9.602 1.420 -26.944 1.00 22.10 126 LEU A C 1
ATOM 960 O O . LEU A 1 126 ? 10.014 2.598 -27.068 1.00 22.60 126 LEU A O 1
ATOM 965 N N . ARG A 1 127 ? 10.284 0.352 -27.309 1.00 21.96 127 ARG A N 1
ATOM 966 C CA . ARG A 1 127 ? 11.512 0.433 -28.085 1.00 23.00 127 ARG A CA 1
ATOM 967 C C . ARG A 1 127 ? 11.331 -0.288 -29.451 1.00 22.90 127 ARG A C 1
ATOM 968 O O . ARG A 1 127 ? 10.606 -1.307 -29.542 1.00 22.65 127 ARG A O 1
ATOM 976 N N . CYS A 1 128 ? 11.987 0.241 -30.482 1.00 22.25 128 CYS A N 1
ATOM 977 C CA . CYS A 1 128 ? 12.103 -0.473 -31.779 1.00 21.27 128 CYS A CA 1
ATOM 978 C C . CYS A 1 128 ? 13.479 -0.336 -32.395 1.00 20.54 128 CYS A C 1
ATOM 979 O O . CYS A 1 128 ? 14.133 0.722 -32.258 1.00 22.49 128 CYS A O 1
ATOM 982 N N . LEU A 1 129 ? 13.864 -1.403 -33.084 1.00 21.11 129 LEU A N 1
ATOM 983 C CA . LEU A 1 129 ? 15.112 -1.465 -33.871 1.00 22.25 129 LEU A CA 1
ATOM 984 C C . LEU A 1 129 ? 14.748 -1.858 -35.273 1.00 21.61 129 LEU A C 1
ATOM 985 O O . LEU A 1 129 ? 13.944 -2.772 -35.434 1.00 22.38 129 LEU A O 1
ATOM 990 N N . ALA A 1 130 ? 15.333 -1.186 -36.270 1.00 21.49 130 ALA A N 1
ATOM 991 C CA . ALA A 1 130 ? 14.947 -1.410 -37.651 1.00 22.08 130 ALA A CA 1
ATOM 992 C C . ALA A 1 130 ? 16.144 -1.247 -38.590 1.00 21.36 130 ALA A C 1
ATOM 993 O O . ALA A 1 130 ? 17.167 -0.622 -38.225 1.00 21.07 130 ALA A O 1
ATOM 995 N N . ALA A 1 131 ? 16.001 -1.843 -39.774 1.00 22.04 131 ALA A N 1
ATOM 996 C CA . ALA A 1 131 ? 16.949 -1.719 -40.887 1.00 22.57 131 ALA A CA 1
ATOM 997 C C . ALA A 1 131 ? 16.130 -1.776 -42.220 1.00 22.20 131 ALA A C 1
ATOM 998 O O . ALA A 1 131 ? 15.071 -2.421 -42.290 1.00 20.22 131 ALA A O 1
ATOM 1000 N N . CYS A 1 132 ? 16.633 -1.072 -43.248 1.00 23.01 132 CYS A N 1
ATOM 1001 C CA . CYS A 1 132 ? 15.992 -0.980 -44.543 1.00 23.24 132 CYS A CA 1
ATOM 1002 C C . CYS A 1 132 ? 16.284 -2.201 -45.398 1.00 23.44 132 CYS A C 1
ATOM 1003 O O . CYS A 1 132 ? 17.339 -2.908 -45.257 1.00 21.41 132 CYS A O 1
ATOM 1006 N N . ILE A 1 133 ? 15.306 -2.411 -46.284 1.00 22.69 133 ILE A N 1
ATOM 1007 C CA . ILE A 1 133 ? 15.318 -3.430 -47.331 1.00 23.54 133 ILE A CA 1
ATOM 1008 C C . ILE A 1 133 ? 15.443 -2.668 -48.653 1.00 23.18 133 ILE A C 1
ATOM 1009 O O . ILE A 1 133 ? 14.785 -1.628 -48.839 1.00 22.05 133 ILE A O 1
ATOM 1014 N N . PHE A 1 134 ? 16.239 -3.219 -49.562 1.00 22.74 134 PHE A N 1
ATOM 1015 C CA . PHE A 1 134 ? 16.605 -2.532 -50.824 1.00 23.09 134 PHE A CA 1
ATOM 1016 C C . PHE A 1 134 ? 16.137 -3.299 -52.054 1.00 22.93 134 PHE A C 1
ATOM 1017 O O . PHE A 1 134 ? 16.162 -4.540 -52.094 1.00 23.94 134 PHE A O 1
ATOM 1025 N N . ASP A 1 135 ? 15.757 -2.545 -53.090 1.00 23.66 135 ASP A N 1
ATOM 1026 C CA . ASP A 1 135 ? 15.244 -3.205 -54.325 1.00 23.94 135 ASP A CA 1
ATOM 1027 C C . ASP A 1 135 ? 16.427 -3.614 -55.281 1.00 23.53 135 ASP A C 1
ATOM 1028 O O . ASP A 1 135 ? 17.603 -3.584 -54.835 1.00 20.86 135 ASP A O 1
ATOM 1033 N N . GLU A 1 136 ? 16.147 -4.027 -56.515 1.00 22.20 136 GLU A N 1
ATOM 1034 C CA . GLU A 1 136 ? 17.195 -4.395 -57.484 1.00 24.67 136 GLU A CA 1
ATOM 1035 C C . GLU A 1 136 ? 18.066 -3.202 -57.941 1.00 24.63 136 GLU A C 1
ATOM 1036 O O . GLU A 1 136 ? 19.133 -3.384 -58.527 1.00 25.78 136 GLU A O 1
ATOM 1042 N N . HIS A 1 137 ? 17.601 -1.984 -57.672 1.00 24.63 137 HIS A N 1
ATOM 1043 C CA . HIS A 1 137 ? 18.388 -0.785 -57.968 1.00 24.51 137 HIS A CA 1
ATOM 1044 C C . HIS A 1 137 ? 19.085 -0.227 -56.696 1.00 24.87 137 HIS A C 1
ATOM 1045 O O . HIS A 1 137 ? 19.559 0.925 -56.685 1.00 23.91 137 HIS A O 1
ATOM 1052 N N A ARG A 1 138 ? 19.180 -1.078 -55.666 0.50 25.46 138 ARG A N 1
ATOM 1053 N N B ARG A 1 138 ? 19.107 -1.024 -55.629 0.50 25.44 138 ARG A N 1
ATOM 1054 C CA A ARG A 1 138 ? 19.759 -0.740 -54.347 0.50 25.09 138 ARG A CA 1
ATOM 1055 C CA B ARG A 1 138 ? 19.739 -0.601 -54.382 0.50 25.18 138 ARG A CA 1
ATOM 1056 C C A ARG A 1 138 ? 19.050 0.471 -53.687 0.50 25.55 138 ARG A C 1
ATOM 1057 C C B ARG A 1 138 ? 19.083 0.638 -53.834 0.50 25.56 138 ARG A C 1
ATOM 1058 O O A ARG A 1 138 ? 19.650 1.164 -52.847 0.50 25.29 138 ARG A O 1
ATOM 1059 O O B ARG A 1 138 ? 19.733 1.511 -53.236 0.50 25.80 138 ARG A O 1
ATOM 1074 N N . GLU A 1 139 ? 17.776 0.712 -54.039 1.00 25.57 139 GLU A N 1
ATOM 1075 C CA . GLU A 1 139 ? 17.005 1.835 -53.470 1.00 25.76 139 GLU A CA 1
ATOM 1076 C C . GLU A 1 139 ? 16.228 1.346 -52.225 1.00 24.35 139 GLU A C 1
ATOM 1077 O O . GLU A 1 139 ? 15.650 0.256 -52.279 1.00 23.12 139 GLU A O 1
ATOM 1083 N N . PRO A 1 140 ? 16.258 2.123 -51.106 1.00 25.48 140 PRO A N 1
ATOM 1084 C CA . PRO A 1 140 ? 15.503 1.652 -49.915 1.00 24.62 140 PRO A CA 1
ATOM 1085 C C . PRO A 1 140 ? 13.980 1.817 -50.211 1.00 25.89 140 PRO A C 1
ATOM 1086 O O . PRO A 1 140 ? 13.564 2.894 -50.681 1.00 27.73 140 PRO A O 1
ATOM 1090 N N . PHE A 1 141 ? 13.198 0.752 -50.067 1.00 24.71 141 PHE A N 1
ATOM 1091 C CA . PHE A 1 141 ? 11.711 0.892 -50.218 1.00 24.81 141 PHE A CA 1
ATOM 1092 C C . PHE A 1 141 ? 10.913 0.418 -48.994 1.00 24.93 141 PHE A C 1
ATOM 1093 O O . PHE A 1 141 ? 9.764 0.857 -48.813 1.00 24.63 141 PHE A O 1
ATOM 1101 N N . ALA A 1 142 ? 11.488 -0.528 -48.230 1.00 23.52 142 ALA A N 1
ATOM 1102 C CA . ALA A 1 142 ? 10.830 -1.107 -47.041 1.00 21.46 142 ALA A CA 1
ATOM 1103 C C . ALA A 1 142 ? 11.786 -1.090 -45.838 1.00 22.57 142 ALA A C 1
ATOM 1104 O O . ALA A 1 142 ? 13.010 -0.823 -45.987 1.00 22.12 142 ALA A O 1
ATOM 1106 N N . ALA A 1 143 ? 11.234 -1.372 -44.655 1.00 20.70 143 ALA A N 1
ATOM 1107 C CA . ALA A 1 143 ? 12.040 -1.553 -43.477 1.00 20.47 143 ALA A CA 1
ATOM 1108 C C . ALA A 1 143 ? 11.415 -2.572 -42.571 1.00 21.04 143 ALA A C 1
ATOM 1109 O O . ALA A 1 143 ? 10.194 -2.707 -42.447 1.00 20.22 143 ALA A O 1
ATOM 1111 N N . ILE A 1 144 ? 12.299 -3.300 -41.917 1.00 19.88 144 ILE A N 1
ATOM 1112 C CA . ILE A 1 144 ? 11.818 -4.288 -40.969 1.00 20.59 144 ILE A CA 1
ATOM 1113 C C . ILE A 1 144 ? 12.192 -3.814 -39.588 1.00 19.85 144 ILE A C 1
ATOM 1114 O O . ILE A 1 144 ? 13.304 -3.295 -39.369 1.00 18.42 144 ILE A O 1
ATOM 1119 N N . SER A 1 145 ? 11.232 -3.917 -38.663 1.00 18.74 145 SER A N 1
ATOM 1120 C CA . SER A 1 145 ? 11.497 -3.471 -37.268 1.00 19.30 145 SER A CA 1
ATOM 1121 C C . SER A 1 145 ? 11.048 -4.521 -36.272 1.00 19.08 145 SER A C 1
ATOM 1122 O O . SER A 1 145 ? 10.160 -5.337 -36.591 1.00 19.30 145 SER A O 1
ATOM 1125 N N . ILE A 1 146 ? 11.766 -4.577 -35.145 1.00 20.06 146 ILE A N 1
ATOM 1126 C CA . ILE A 1 146 ? 11.434 -5.398 -33.962 1.00 20.33 146 ILE A CA 1
ATOM 1127 C C . ILE A 1 146 ? 10.958 -4.315 -32.968 1.00 18.84 146 ILE A C 1
ATOM 1128 O O . ILE A 1 146 ? 11.588 -3.263 -32.800 1.00 19.65 146 ILE A O 1
ATOM 1133 N N . SER A 1 147 ? 9.821 -4.553 -32.320 1.00 18.28 147 SER A N 1
ATOM 1134 C CA . SER A 1 147 ? 9.121 -3.496 -31.568 1.00 18.60 147 SER A CA 1
ATOM 1135 C C . SER A 1 147 ? 8.572 -4.181 -30.311 1.00 17.52 147 SER A C 1
ATOM 1136 O O . SER A 1 147 ? 7.935 -5.283 -30.402 1.00 18.83 147 SER A O 1
ATOM 1139 N N . GLY A 1 148 ? 8.875 -3.610 -29.152 1.00 18.98 148 GLY A N 1
ATOM 1140 C CA . GLY A 1 148 ? 8.416 -4.225 -27.908 1.00 19.90 148 GLY A CA 1
ATOM 1141 C C . GLY A 1 148 ? 8.779 -3.420 -26.674 1.00 22.51 148 GLY A C 1
ATOM 1142 O O . GLY A 1 148 ? 9.398 -2.339 -26.767 1.00 22.77 148 GLY A O 1
ATOM 1143 N N . PRO A 1 149 ? 8.343 -3.910 -25.516 1.00 22.07 149 PRO A N 1
ATOM 1144 C CA . PRO A 1 149 ? 8.457 -3.101 -24.287 1.00 23.13 149 PRO A CA 1
ATOM 1145 C C . PRO A 1 149 ? 9.872 -3.035 -23.779 1.00 24.92 149 PRO A C 1
ATOM 1146 O O . PRO A 1 149 ? 10.607 -4.034 -23.860 1.00 26.06 149 PRO A O 1
ATOM 1150 N N . ILE A 1 150 ? 10.221 -1.885 -23.224 1.00 26.30 150 ILE A N 1
ATOM 1151 C CA . ILE A 1 150 ? 11.518 -1.674 -22.542 1.00 29.44 150 ILE A CA 1
ATOM 1152 C C . ILE A 1 150 ? 11.792 -2.717 -21.393 1.00 29.14 150 ILE A C 1
ATOM 1153 O O . ILE A 1 150 ? 12.965 -3.022 -21.092 1.00 29.43 150 ILE A O 1
ATOM 1158 N N . SER A 1 151 ? 10.711 -3.287 -20.813 1.00 29.26 151 SER A N 1
ATOM 1159 C CA . SER A 1 151 ? 10.750 -4.484 -19.919 1.00 30.28 151 SER A CA 1
ATOM 1160 C C . SER A 1 151 ? 11.536 -5.681 -20.456 1.00 29.68 151 SER A C 1
ATOM 1161 O O . SER A 1 151 ? 12.247 -6.324 -19.709 1.00 29.69 151 SER A O 1
ATOM 1164 N N . ARG A 1 152 ? 11.344 -6.020 -21.736 1.00 26.82 152 ARG A N 1
ATOM 1165 C CA . ARG A 1 152 ? 12.031 -7.114 -22.373 1.00 26.44 152 ARG A CA 1
ATOM 1166 C C . ARG A 1 152 ? 13.211 -6.647 -23.283 1.00 26.92 152 ARG A C 1
ATOM 1167 O O . ARG A 1 152 ? 14.233 -7.335 -23.382 1.00 29.35 152 ARG A O 1
ATOM 1175 N N . ILE A 1 153 ? 13.049 -5.538 -23.998 1.00 28.00 153 ILE A N 1
ATOM 1176 C CA . ILE A 1 153 ? 14.121 -4.981 -24.830 1.00 28.06 153 ILE A CA 1
ATOM 1177 C C . ILE A 1 153 ? 14.982 -4.094 -23.956 1.00 29.26 153 ILE A C 1
ATOM 1178 O O . ILE A 1 153 ? 14.909 -2.864 -23.995 1.00 28.99 153 ILE A O 1
ATOM 1183 N N . THR A 1 154 ? 15.771 -4.776 -23.143 1.00 30.53 154 THR A N 1
ATOM 1184 C CA . THR A 1 154 ? 16.641 -4.138 -22.152 1.00 32.24 154 THR A CA 1
ATOM 1185 C C . THR A 1 154 ? 18.002 -3.755 -22.746 1.00 34.21 154 THR A C 1
ATOM 1186 O O . THR A 1 154 ? 18.387 -4.192 -23.853 1.00 34.25 154 THR A O 1
ATOM 1190 N N . ASP A 1 155 ? 18.747 -2.926 -22.016 1.00 35.66 155 ASP A N 1
ATOM 1191 C CA . ASP A 1 155 ? 20.028 -2.423 -22.541 1.00 37.20 155 ASP A CA 1
ATOM 1192 C C . ASP A 1 155 ? 21.028 -3.485 -22.983 1.00 36.85 155 ASP A C 1
ATOM 1193 O O . ASP A 1 155 ? 21.728 -3.281 -23.995 1.00 37.19 155 ASP A O 1
ATOM 1198 N N . ASP A 1 156 ? 21.064 -4.609 -22.260 1.00 36.42 156 ASP A N 1
ATOM 1199 C CA . ASP A 1 156 ? 21.959 -5.712 -22.582 1.00 35.92 156 ASP A CA 1
ATOM 1200 C C . ASP A 1 156 ? 21.580 -6.447 -23.862 1.00 35.71 156 ASP A C 1
ATOM 1201 O O . ASP A 1 156 ? 22.313 -7.356 -24.293 1.00 34.88 156 ASP A O 1
ATOM 1206 N N . ARG A 1 157 ? 20.437 -6.057 -24.452 1.00 35.14 157 ARG A N 1
ATOM 1207 C CA . ARG A 1 157 ? 19.869 -6.700 -25.638 1.00 34.35 157 ARG A CA 1
ATOM 1208 C C . ARG A 1 157 ? 19.869 -5.870 -26.943 1.00 32.96 157 ARG A C 1
ATOM 1209 O O . ARG A 1 157 ? 19.664 -6.437 -28.015 1.00 31.74 157 ARG A O 1
ATOM 1217 N N . VAL A 1 158 ? 20.115 -4.562 -26.836 1.00 31.61 158 VAL A N 1
ATOM 1218 C CA . VAL A 1 158 ? 19.947 -3.607 -27.903 1.00 31.76 158 VAL A CA 1
ATOM 1219 C C . VAL A 1 158 ? 20.844 -3.921 -29.116 1.00 32.68 158 VAL A C 1
ATOM 1220 O O . VAL A 1 158 ? 20.358 -3.972 -30.264 1.00 31.99 158 VAL A O 1
ATOM 1224 N N . THR A 1 159 ? 22.127 -4.179 -28.853 1.00 31.47 159 THR A N 1
ATOM 1225 C CA . THR A 1 159 ? 23.082 -4.544 -29.916 1.00 30.85 159 THR A CA 1
ATOM 1226 C C . THR A 1 159 ? 22.754 -5.867 -30.569 1.00 30.56 159 THR A C 1
ATOM 1227 O O . THR A 1 159 ? 22.674 -5.928 -31.782 1.00 31.08 159 THR A O 1
ATOM 1231 N N . GLU A 1 160 ? 22.580 -6.925 -29.773 1.00 29.43 160 GLU A N 1
ATOM 1232 C CA . GLU A 1 160 ? 22.113 -8.205 -30.267 1.00 29.26 160 GLU A CA 1
ATOM 1233 C C . GLU A 1 160 ? 20.845 -8.058 -31.175 1.00 28.67 160 GLU A C 1
ATOM 1234 O O . GLU A 1 160 ? 20.822 -8.600 -32.258 1.00 29.19 160 GLU A O 1
ATOM 1240 N N . PHE A 1 161 ? 19.802 -7.377 -30.685 1.00 28.44 161 PHE A N 1
ATOM 1241 C CA . PHE A 1 161 ? 18.580 -7.049 -31.491 1.00 28.21 161 PHE A CA 1
ATOM 1242 C C . PHE A 1 161 ? 18.878 -6.285 -32.790 1.00 27.12 161 PHE A C 1
ATOM 1243 O O . PHE A 1 161 ? 18.325 -6.629 -33.841 1.00 26.57 161 PHE A O 1
ATOM 1251 N N . GLY A 1 162 ? 19.715 -5.233 -32.718 1.00 27.74 162 GLY A N 1
ATOM 1252 C CA . GLY A 1 162 ? 20.289 -4.580 -33.899 1.00 27.91 162 GLY A CA 1
ATOM 1253 C C . GLY A 1 162 ? 20.856 -5.572 -34.938 1.00 29.31 162 GLY A C 1
ATOM 1254 O O . GLY A 1 162 ? 20.563 -5.463 -36.143 1.00 28.86 162 GLY A O 1
ATOM 1255 N N . ALA A 1 163 ? 21.681 -6.515 -34.478 1.00 28.33 163 ALA A N 1
ATOM 1256 C CA . ALA A 1 163 ? 22.285 -7.514 -35.356 1.00 28.79 163 ALA A CA 1
ATOM 1257 C C . ALA A 1 163 ? 21.214 -8.402 -36.010 1.00 28.52 163 ALA A C 1
ATOM 1258 O O . ALA A 1 163 ? 21.352 -8.798 -37.152 1.00 28.12 163 ALA A O 1
ATOM 1268 N N . VAL A 1 165 ? 18.186 -7.704 -36.740 1.00 24.75 165 VAL A N 1
ATOM 1269 C CA . VAL A 1 165 ? 17.338 -6.976 -37.711 1.00 24.32 165 VAL A CA 1
ATOM 1270 C C . VAL A 1 165 ? 18.157 -6.635 -38.981 1.00 24.65 165 VAL A C 1
ATOM 1271 O O . VAL A 1 165 ? 17.609 -6.566 -40.084 1.00 23.82 165 VAL A O 1
ATOM 1275 N N . ILE A 1 166 ? 19.480 -6.457 -38.814 1.00 24.03 166 ILE A N 1
ATOM 1276 C CA . ILE A 1 166 ? 20.380 -6.291 -39.978 1.00 24.69 166 ILE A CA 1
ATOM 1277 C C . ILE A 1 166 ? 20.360 -7.549 -40.819 1.00 24.80 166 ILE A C 1
ATOM 1278 O O . ILE A 1 166 ? 20.157 -7.496 -42.051 1.00 25.50 166 ILE A O 1
ATOM 1283 N N . LYS A 1 167 ? 20.534 -8.690 -40.151 1.00 24.13 167 LYS A N 1
ATOM 1284 C CA . LYS A 1 167 ? 20.565 -9.981 -40.804 1.00 23.79 167 LYS A CA 1
ATOM 1285 C C . LYS A 1 167 ? 19.204 -10.293 -41.476 1.00 23.74 167 LYS A C 1
ATOM 1286 O O . LYS A 1 167 ? 19.147 -10.719 -42.630 1.00 22.17 167 LYS A O 1
ATOM 1292 N N . ALA A 1 168 ? 18.102 -10.061 -40.756 1.00 23.21 168 ALA A N 1
ATOM 1293 C CA . ALA A 1 168 ? 16.779 -10.207 -41.365 1.00 21.76 168 ALA A CA 1
ATOM 1294 C C . ALA A 1 168 ? 16.522 -9.335 -42.627 1.00 21.41 168 ALA A C 1
ATOM 1295 O O . ALA A 1 168 ? 16.017 -9.830 -43.634 1.00 21.10 168 ALA A O 1
ATOM 1297 N N . ALA A 1 169 ? 16.870 -8.065 -42.557 1.00 20.04 169 ALA A N 1
ATOM 1298 C CA . ALA A 1 169 ? 16.662 -7.102 -43.643 1.00 21.91 169 ALA A CA 1
ATOM 1299 C C . ALA A 1 169 ? 17.482 -7.523 -44.872 1.00 23.40 169 ALA A C 1
ATOM 1300 O O . ALA A 1 169 ? 17.009 -7.461 -46.016 1.00 22.55 169 ALA A O 1
ATOM 1302 N N . LYS A 1 170 ? 18.704 -8.016 -44.606 1.00 24.63 170 LYS A N 1
ATOM 1303 C CA . LYS A 1 170 ? 19.541 -8.556 -45.685 1.00 25.25 170 LYS A CA 1
ATOM 1304 C C . LYS A 1 170 ? 18.898 -9.732 -46.384 1.00 24.87 170 LYS A C 1
ATOM 1305 O O . LYS A 1 170 ? 18.930 -9.786 -47.619 1.00 24.54 170 LYS A O 1
ATOM 1311 N N . GLU A 1 171 ? 18.269 -10.624 -45.607 1.00 23.86 171 GLU A N 1
ATOM 1312 C CA . GLU A 1 171 ? 17.598 -11.820 -46.149 1.00 24.85 171 GLU A CA 1
ATOM 1313 C C . GLU A 1 171 ? 16.387 -11.425 -46.982 1.00 24.66 171 GLU A C 1
ATOM 1314 O O . GLU A 1 171 ? 16.136 -12.042 -48.019 1.00 23.93 171 GLU A O 1
ATOM 1320 N N . VAL A 1 172 ? 15.682 -10.384 -46.539 1.00 24.90 172 VAL A N 1
ATOM 1321 C CA . VAL A 1 172 ? 14.593 -9.805 -47.353 1.00 24.72 172 VAL A CA 1
ATOM 1322 C C . VAL A 1 172 ? 15.074 -9.178 -48.666 1.00 25.39 172 VAL A C 1
ATOM 1323 O O . VAL A 1 172 ? 14.521 -9.481 -49.744 1.00 27.01 172 VAL A O 1
ATOM 1327 N N . THR A 1 173 ? 16.035 -8.277 -48.588 1.00 25.64 173 THR A N 1
ATOM 1328 C CA . THR A 1 173 ? 16.767 -7.838 -49.767 1.00 26.27 173 THR A CA 1
ATOM 1329 C C . THR A 1 173 ? 17.135 -9.017 -50.750 1.00 27.45 173 THR A C 1
ATOM 1330 O O . THR A 1 173 ? 16.714 -8.988 -51.918 1.00 27.62 173 THR A O 1
ATOM 1334 N N . LEU A 1 174 ? 17.861 -10.047 -50.283 1.00 27.27 174 LEU A N 1
ATOM 1335 C CA . LEU A 1 174 ? 18.205 -11.190 -51.146 1.00 28.63 174 LEU A CA 1
ATOM 1336 C C . LEU A 1 174 ? 16.997 -11.838 -51.772 1.00 27.94 174 LEU A C 1
ATOM 1337 O O . LEU A 1 174 ? 16.990 -12.080 -52.971 1.00 27.57 174 LEU A O 1
ATOM 1342 N N . ALA A 1 175 ? 15.971 -12.097 -50.959 1.00 27.22 175 ALA A N 1
ATOM 1343 C CA . ALA A 1 175 ? 14.771 -12.805 -51.418 1.00 26.27 175 ALA A CA 1
ATOM 1344 C C . ALA A 1 175 ? 14.027 -11.962 -52.434 1.00 26.86 175 ALA A C 1
ATOM 1345 O O . ALA A 1 175 ? 13.558 -12.493 -53.442 1.00 27.03 175 ALA A O 1
ATOM 1347 N N . TYR A 1 176 ? 13.953 -10.656 -52.182 1.00 27.35 176 TYR A N 1
ATOM 1348 C CA . TYR A 1 176 ? 13.260 -9.760 -53.120 1.00 29.82 176 TYR A CA 1
ATOM 1349 C C . TYR A 1 176 ? 13.946 -9.809 -54.472 1.00 30.37 176 TYR A C 1
ATOM 1350 O O . TYR A 1 176 ? 13.260 -10.002 -55.486 1.00 30.68 176 TYR A O 1
ATOM 1359 N N . GLY A 1 177 ? 15.278 -9.661 -54.491 1.00 30.52 177 GLY A N 1
ATOM 1360 C CA . GLY A 1 177 ? 16.046 -9.659 -55.752 1.00 31.81 177 GLY A CA 1
ATOM 1361 C C . GLY A 1 177 ? 15.723 -10.861 -56.641 1.00 31.51 177 GLY A C 1
ATOM 1362 O O . GLY A 1 177 ? 15.602 -10.737 -57.863 1.00 31.99 177 GLY A O 1
ATOM 1363 N N . GLY A 1 178 ? 15.586 -12.026 -56.016 1.00 30.74 178 GLY A N 1
ATOM 1364 C CA . GLY A 1 178 ? 15.301 -13.265 -56.711 1.00 31.96 178 GLY A CA 1
ATOM 1365 C C . GLY A 1 178 ? 13.848 -13.428 -57.107 1.00 32.28 178 GLY A C 1
ATOM 1366 O O . GLY A 1 178 ? 13.567 -14.233 -57.974 1.00 31.11 178 GLY A O 1
ATOM 1375 N N . ARG A 1 180 ? 11.379 -10.389 -57.140 1.00 30.52 180 ARG A N 1
ATOM 1376 C CA . ARG A 1 180 ? 11.009 -9.156 -57.894 1.00 30.39 180 ARG A CA 1
ATOM 1377 C C . ARG A 1 180 ? 9.848 -9.373 -58.876 1.00 30.36 180 ARG A C 1
ATOM 1378 O O . ARG A 1 180 ? 10.046 -10.170 -59.820 1.00 28.54 180 ARG A O 1
ATOM 1386 N N . GLY A 1 181 ? 8.709 -8.654 -58.722 1.00 29.71 181 GLY A N 1
ATOM 1387 C CA . GLY A 1 181 ? 7.524 -8.800 -59.644 1.00 29.40 181 GLY A CA 1
ATOM 1388 C C . GLY A 1 181 ? 6.529 -9.978 -59.431 1.00 30.02 181 GLY A C 1
ATOM 1389 O O . GLY A 1 181 ? 5.466 -10.051 -60.107 1.00 26.06 181 GLY A O 1
ATOM 1390 N N . SER A 1 182 ? 6.870 -10.892 -58.497 1.00 28.76 182 SER A N 1
ATOM 1391 C CA . SER A 1 182 ? 5.994 -12.016 -58.094 1.00 30.69 182 SER A CA 1
ATOM 1392 C C . SER A 1 182 ? 4.638 -11.572 -57.540 1.00 29.98 182 SER A C 1
ATOM 1393 O O . SER A 1 182 ? 3.689 -12.295 -57.721 1.00 30.50 182 SER A O 1
ATOM 1397 N N . GLY B 1 1 ? -12.464 -0.344 -35.941 1.00 43.93 1 GLY B N 1
ATOM 1398 C CA . GLY B 1 1 ? -11.880 -1.688 -36.197 1.00 43.62 1 GLY B CA 1
ATOM 1399 C C . GLY B 1 1 ? -10.363 -1.655 -36.247 1.00 44.18 1 GLY B C 1
ATOM 1400 O O . GLY B 1 1 ? -9.755 -0.626 -36.618 1.00 44.07 1 GLY B O 1
ATOM 1401 N N . HIS B 1 2 ? -9.767 -2.785 -35.850 1.00 43.91 2 HIS B N 1
ATOM 1402 C CA . HIS B 1 2 ? -8.320 -3.025 -35.869 1.00 43.51 2 HIS B CA 1
ATOM 1403 C C . HIS B 1 2 ? -8.053 -4.169 -36.859 1.00 42.55 2 HIS B C 1
ATOM 1404 O O . HIS B 1 2 ? -8.666 -5.249 -36.779 1.00 42.93 2 HIS B O 1
ATOM 1424 N N A SER B 1 4 ? -5.428 -6.973 -38.562 0.50 38.98 4 SER B N 1
ATOM 1425 N N B SER B 1 4 ? -5.357 -6.981 -38.522 0.50 38.40 4 SER B N 1
ATOM 1426 C CA A SER B 1 4 ? -4.293 -7.774 -38.105 0.50 38.28 4 SER B CA 1
ATOM 1427 C CA B SER B 1 4 ? -4.082 -7.702 -38.282 0.50 37.06 4 SER B CA 1
ATOM 1428 C C A SER B 1 4 ? -3.980 -8.949 -39.069 0.50 38.62 4 SER B C 1
ATOM 1429 C C B SER B 1 4 ? -3.686 -8.710 -39.389 0.50 37.68 4 SER B C 1
ATOM 1430 O O A SER B 1 4 ? -4.948 -9.654 -39.592 0.50 37.96 4 SER B O 1
ATOM 1431 O O B SER B 1 4 ? -4.444 -8.919 -40.421 0.50 36.88 4 SER B O 1
ATOM 1436 N N A ARG B 1 5 ? -2.649 -9.193 -39.295 0.50 38.70 5 ARG B N 1
ATOM 1437 N N B ARG B 1 5 ? -2.508 -9.355 -39.156 0.50 38.13 5 ARG B N 1
ATOM 1438 C CA A ARG B 1 5 ? -2.311 -10.325 -40.167 0.50 38.95 5 ARG B CA 1
ATOM 1439 C CA B ARG B 1 5 ? -2.112 -10.431 -40.049 0.50 38.75 5 ARG B CA 1
ATOM 1440 C C A ARG B 1 5 ? -3.301 -11.485 -39.923 0.50 39.75 5 ARG B C 1
ATOM 1441 C C B ARG B 1 5 ? -3.070 -11.627 -39.857 0.50 39.60 5 ARG B C 1
ATOM 1442 O O A ARG B 1 5 ? -3.775 -12.116 -40.878 0.50 40.02 5 ARG B O 1
ATOM 1443 O O B ARG B 1 5 ? -3.321 -12.394 -40.795 0.50 40.04 5 ARG B O 1
ATOM 1458 N N . ASN B 1 6 ? -3.641 -11.761 -38.664 1.00 39.73 6 ASN B N 1
ATOM 1459 C CA . ASN B 1 6 ? -4.540 -12.902 -38.393 1.00 40.41 6 ASN B CA 1
ATOM 1460 C C . ASN B 1 6 ? -5.981 -12.689 -38.901 1.00 39.58 6 ASN B C 1
ATOM 1461 O O . ASN B 1 6 ? -6.617 -13.609 -39.398 1.00 39.47 6 ASN B O 1
ATOM 1466 N N . LEU B 1 7 ? -6.473 -11.462 -38.845 1.00 38.68 7 LEU B N 1
ATOM 1467 C CA . LEU B 1 7 ? -7.737 -11.166 -39.488 1.00 38.22 7 LEU B CA 1
ATOM 1468 C C . LEU B 1 7 ? -7.605 -11.321 -41.015 1.00 36.69 7 LEU B C 1
ATOM 1469 O O . LEU B 1 7 ? -8.536 -11.807 -41.690 1.00 35.73 7 LEU B O 1
ATOM 1474 N N . LEU B 1 8 ? -6.446 -10.923 -41.544 1.00 34.06 8 LEU B N 1
ATOM 1475 C CA . LEU B 1 8 ? -6.218 -10.995 -42.994 1.00 33.03 8 LEU B CA 1
ATOM 1476 C C . LEU B 1 8 ? -6.168 -12.463 -43.435 1.00 31.81 8 LEU B C 1
ATOM 1477 O O . LEU B 1 8 ? -6.716 -12.833 -44.460 1.00 30.65 8 LEU B O 1
ATOM 1482 N N . ALA B 1 9 ? -5.534 -13.297 -42.625 1.00 32.22 9 ALA B N 1
ATOM 1483 C CA . ALA B 1 9 ? -5.446 -14.718 -42.919 1.00 32.60 9 ALA B CA 1
ATOM 1484 C C . ALA B 1 9 ? -6.822 -15.375 -42.926 1.00 32.41 9 ALA B C 1
ATOM 1485 O O . ALA B 1 9 ? -7.092 -16.205 -43.789 1.00 32.19 9 ALA B O 1
ATOM 1487 N N . ILE B 1 10 ? -7.681 -14.977 -41.983 1.00 31.18 10 ILE B N 1
ATOM 1488 C CA . ILE B 1 10 ? -9.037 -15.547 -41.844 1.00 31.37 10 ILE B CA 1
ATOM 1489 C C . ILE B 1 10 ? -9.835 -15.261 -43.126 1.00 29.76 10 ILE B C 1
ATOM 1490 O O . ILE B 1 10 ? -10.468 -16.157 -43.698 1.00 30.48 10 ILE B O 1
ATOM 1495 N N . VAL B 1 11 ? -9.793 -14.001 -43.571 1.00 28.66 11 VAL B N 1
ATOM 1496 C CA . VAL B 1 11 ? -10.634 -13.555 -44.669 1.00 28.35 11 VAL B CA 1
ATOM 1497 C C . VAL B 1 11 ? -10.025 -13.756 -46.090 1.00 28.39 11 VAL B C 1
ATOM 1498 O O . VAL B 1 11 ? -10.722 -13.590 -47.068 1.00 26.55 11 VAL B O 1
ATOM 1502 N N . HIS B 1 12 ? -8.740 -14.112 -46.163 1.00 28.43 12 HIS B N 1
ATOM 1503 C CA . HIS B 1 12 ? -8.089 -14.384 -47.442 1.00 29.94 12 HIS B CA 1
ATOM 1504 C C . HIS B 1 12 ? -8.909 -15.227 -48.436 1.00 29.35 12 HIS B C 1
ATOM 1505 O O . HIS B 1 12 ? -9.079 -14.812 -49.583 1.00 29.32 12 HIS B O 1
ATOM 1512 N N . PRO B 1 13 ? -9.398 -16.406 -48.024 1.00 28.83 13 PRO B N 1
ATOM 1513 C CA . PRO B 1 13 ? -10.120 -17.147 -49.050 1.00 27.34 13 PRO B CA 1
ATOM 1514 C C . PRO B 1 13 ? -11.316 -16.424 -49.693 1.00 26.86 13 PRO B C 1
ATOM 1515 O O . PRO B 1 13 ? -11.630 -16.745 -50.814 1.00 23.62 13 PRO B O 1
ATOM 1519 N N . ILE B 1 14 ? -11.929 -15.441 -49.013 1.00 26.09 14 ILE B N 1
ATOM 1520 C CA . ILE B 1 14 ? -13.046 -14.621 -49.537 1.00 25.58 14 ILE B CA 1
ATOM 1521 C C . ILE B 1 14 ? -12.496 -13.701 -50.646 1.00 25.00 14 ILE B C 1
ATOM 1522 O O . ILE B 1 14 ? -13.084 -13.549 -51.708 1.00 23.31 14 ILE B O 1
ATOM 1527 N N . LEU B 1 15 ? -11.345 -13.087 -50.364 1.00 24.69 15 LEU B N 1
ATOM 1528 C CA . LEU B 1 15 ? -10.659 -12.259 -51.362 1.00 23.14 15 LEU B CA 1
ATOM 1529 C C . LEU B 1 15 ? -10.245 -13.109 -52.579 1.00 22.84 15 LEU B C 1
ATOM 1530 O O . LEU B 1 15 ? -10.469 -12.690 -53.721 1.00 20.36 15 LEU B O 1
ATOM 1535 N N . ARG B 1 16 ? -9.636 -14.279 -52.315 1.00 21.86 16 ARG B N 1
ATOM 1536 C CA . ARG B 1 16 ? -9.152 -15.165 -53.390 1.00 24.08 16 ARG B CA 1
ATOM 1537 C C . ARG B 1 16 ? -10.336 -15.633 -54.223 1.00 23.74 16 ARG B C 1
ATOM 1538 O O . ARG B 1 16 ? -10.254 -15.653 -55.456 1.00 22.66 16 ARG B O 1
ATOM 1546 N N . ASN B 1 17 ? -11.432 -15.999 -53.552 1.00 24.38 17 ASN B N 1
ATOM 1547 C CA . ASN B 1 17 ? -12.652 -16.413 -54.231 1.00 23.83 17 ASN B CA 1
ATOM 1548 C C . ASN B 1 17 ? -13.232 -15.340 -55.152 1.00 22.08 17 ASN B C 1
ATOM 1549 O O . ASN B 1 17 ? -13.721 -15.625 -56.258 1.00 20.75 17 ASN B O 1
ATOM 1554 N N . LEU B 1 18 ? -13.215 -14.106 -54.673 1.00 21.10 18 LEU B N 1
ATOM 1555 C CA . LEU B 1 18 ? -13.643 -12.970 -55.462 1.00 19.06 18 LEU B CA 1
ATOM 1556 C C . LEU B 1 18 ? -12.772 -12.718 -56.709 1.00 18.40 18 LEU B C 1
ATOM 1557 O O . LEU B 1 18 ? -13.282 -12.377 -57.790 1.00 18.47 18 LEU B O 1
ATOM 1570 N N . GLU B 1 20 ? -11.117 -15.049 -58.158 1.00 21.52 20 GLU B N 1
ATOM 1571 C CA . GLU B 1 20 ? -11.398 -16.236 -58.996 1.00 24.72 20 GLU B CA 1
ATOM 1572 C C . GLU B 1 20 ? -12.710 -16.146 -59.784 1.00 23.84 20 GLU B C 1
ATOM 1573 O O . GLU B 1 20 ? -12.769 -16.574 -60.940 1.00 25.81 20 GLU B O 1
ATOM 1579 N N . GLU B 1 21 ? -13.731 -15.544 -59.168 1.00 25.29 21 GLU B N 1
ATOM 1580 C CA . GLU B 1 21 ? -15.047 -15.423 -59.768 1.00 24.89 21 GLU B CA 1
ATOM 1581 C C . GLU B 1 21 ? -15.050 -14.266 -60.759 1.00 24.97 21 GLU B C 1
ATOM 1582 O O . GLU B 1 21 ? -15.576 -14.367 -61.899 1.00 23.67 21 GLU B O 1
ATOM 1588 N N . SER B 1 22 ? -14.496 -13.148 -60.310 1.00 23.32 22 SER B N 1
ATOM 1589 C CA . SER B 1 22 ? -14.472 -11.909 -61.138 1.00 22.07 22 SER B CA 1
ATOM 1590 C C . SER B 1 22 ? -13.420 -11.970 -62.234 1.00 20.78 22 SER B C 1
ATOM 1591 O O . SER B 1 22 ? -13.585 -11.361 -63.279 1.00 21.76 22 SER B O 1
ATOM 1594 N N . GLY B 1 23 ? -12.302 -12.651 -61.977 1.00 20.90 23 GLY B N 1
ATOM 1595 C CA . GLY B 1 23 ? -11.193 -12.657 -62.905 1.00 19.07 23 GLY B CA 1
ATOM 1596 C C . GLY B 1 23 ? -10.330 -11.429 -62.804 1.00 20.18 23 GLY B C 1
ATOM 1597 O O . GLY B 1 23 ? -9.432 -11.245 -63.611 1.00 20.16 23 GLY B O 1
ATOM 1598 N N . GLU B 1 24 ? -10.571 -10.578 -61.793 1.00 19.29 24 GLU B N 1
ATOM 1599 C CA . GLU B 1 24 ? -9.826 -9.313 -61.652 1.00 18.76 24 GLU B CA 1
ATOM 1600 C C . GLU B 1 24 ? -9.126 -9.166 -60.310 1.00 17.92 24 GLU B C 1
ATOM 1601 O O . GLU B 1 24 ? -9.413 -9.893 -59.406 1.00 18.85 24 GLU B O 1
ATOM 1607 N N . THR B 1 25 ? -8.178 -8.229 -60.222 1.00 18.23 25 THR B N 1
ATOM 1608 C CA . THR B 1 25 ? -7.515 -7.919 -58.967 1.00 16.39 25 THR B CA 1
ATOM 1609 C C . THR B 1 25 ? -8.532 -7.543 -57.889 1.00 17.05 25 THR B C 1
ATOM 1610 O O . THR B 1 25 ? -9.513 -6.802 -58.201 1.00 18.26 25 THR B O 1
ATOM 1614 N N . VAL B 1 26 ? -8.291 -8.023 -56.675 1.00 14.56 26 VAL B N 1
ATOM 1615 C CA . VAL B 1 26 ? -9.126 -7.687 -55.498 1.00 16.22 26 VAL B CA 1
ATOM 1616 C C . VAL B 1 26 ? -8.261 -7.049 -54.413 1.00 16.78 26 VAL B C 1
ATOM 1617 O O . VAL B 1 26 ? -7.217 -7.609 -54.088 1.00 16.54 26 VAL B O 1
ATOM 1621 N N . ASN B 1 27 ? -8.696 -5.886 -53.899 1.00 15.35 27 ASN B N 1
ATOM 1622 C CA . ASN B 1 27 ? -7.979 -5.091 -52.900 1.00 16.17 27 ASN B CA 1
ATOM 1623 C C . ASN B 1 27 ? -8.772 -5.043 -51.639 1.00 15.46 27 ASN B C 1
ATOM 1624 O O . ASN B 1 27 ? -10.011 -4.997 -51.707 1.00 14.15 27 ASN B O 1
ATOM 1637 N N . ALA B 1 29 ? -8.742 -2.318 -48.552 1.00 18.98 29 ALA B N 1
ATOM 1638 C CA . ALA B 1 29 ? -8.178 -1.049 -48.043 1.00 16.40 29 ALA B CA 1
ATOM 1639 C C . ALA B 1 29 ? -8.746 -0.746 -46.655 1.00 16.85 29 ALA B C 1
ATOM 1640 O O . ALA B 1 29 ? -9.932 -1.050 -46.389 1.00 16.06 29 ALA B O 1
ATOM 1642 N N . VAL B 1 30 ? -7.929 -0.117 -45.805 1.00 17.80 30 VAL B N 1
ATOM 1643 C CA . VAL B 1 30 ? -8.401 0.367 -44.506 1.00 19.28 30 VAL B CA 1
ATOM 1644 C C . VAL B 1 30 ? -8.519 1.897 -44.562 1.00 21.34 30 VAL B C 1
ATOM 1645 O O . VAL B 1 30 ? -7.756 2.547 -45.250 1.00 20.64 30 VAL B O 1
ATOM 1649 N N . LEU B 1 31 ? -9.488 2.441 -43.837 1.00 23.58 31 LEU B N 1
ATOM 1650 C CA . LEU B 1 31 ? -9.642 3.890 -43.751 1.00 23.74 31 LEU B CA 1
ATOM 1651 C C . LEU B 1 31 ? -8.712 4.380 -42.661 1.00 25.25 31 LEU B C 1
ATOM 1652 O O . LEU B 1 31 ? -8.774 3.907 -41.506 1.00 25.34 31 LEU B O 1
ATOM 1657 N N . ASP B 1 32 ? -7.869 5.328 -43.036 1.00 26.60 32 ASP B N 1
ATOM 1658 C CA . ASP B 1 32 ? -7.134 6.123 -42.072 1.00 28.83 32 ASP B CA 1
ATOM 1659 C C . ASP B 1 32 ? -8.034 7.235 -41.512 1.00 29.39 32 ASP B C 1
ATOM 1660 O O . ASP B 1 32 ? -8.395 8.187 -42.234 1.00 28.69 32 ASP B O 1
ATOM 1665 N N . GLN B 1 33 ? -8.363 7.119 -40.230 1.00 32.35 33 GLN B N 1
ATOM 1666 C CA . GLN B 1 33 ? -9.318 8.025 -39.547 1.00 35.37 33 GLN B CA 1
ATOM 1667 C C . GLN B 1 33 ? -8.771 9.415 -39.256 1.00 36.29 33 GLN B C 1
ATOM 1668 O O . GLN B 1 33 ? -9.548 10.337 -38.981 1.00 38.25 33 GLN B O 1
ATOM 1674 N N . SER B 1 34 ? -7.444 9.542 -39.257 1.00 36.10 34 SER B N 1
ATOM 1675 C CA . SER B 1 34 ? -6.754 10.806 -39.006 1.00 36.41 34 SER B CA 1
ATOM 1676 C C . SER B 1 34 ? -6.451 11.572 -40.275 1.00 35.62 34 SER B C 1
ATOM 1677 O O . SER B 1 34 ? -6.642 12.791 -40.311 1.00 36.54 34 SER B O 1
ATOM 1680 N N . ASP B 1 35 ? -5.975 10.879 -41.312 1.00 33.64 35 ASP B N 1
ATOM 1681 C CA . ASP B 1 35 ? -5.517 11.578 -42.504 1.00 32.25 35 ASP B CA 1
ATOM 1682 C C . ASP B 1 35 ? -6.573 11.479 -43.608 1.00 30.41 35 ASP B C 1
ATOM 1683 O O . ASP B 1 35 ? -6.412 12.051 -44.670 1.00 29.53 35 ASP B O 1
ATOM 1688 N N . HIS B 1 36 ? -7.644 10.734 -43.329 1.00 30.05 36 HIS B N 1
ATOM 1689 C CA . HIS B 1 36 ? -8.767 10.610 -44.272 1.00 29.21 36 HIS B CA 1
ATOM 1690 C C . HIS B 1 36 ? -8.288 10.041 -45.595 1.00 27.62 36 HIS B C 1
ATOM 1691 O O . HIS B 1 36 ? -8.309 10.737 -46.628 1.00 27.51 36 HIS B O 1
ATOM 1698 N N . GLU B 1 37 ? -7.813 8.786 -45.537 1.00 27.46 37 GLU B N 1
ATOM 1699 C CA . GLU B 1 37 ? -7.196 8.118 -46.708 1.00 25.48 37 GLU B CA 1
ATOM 1700 C C . GLU B 1 37 ? -7.657 6.635 -46.823 1.00 24.12 37 GLU B C 1
ATOM 1701 O O . GLU B 1 37 ? -8.001 6.067 -45.827 1.00 24.04 37 GLU B O 1
ATOM 1707 N N . ALA B 1 38 ? -7.649 6.055 -48.028 1.00 21.24 38 ALA B N 1
ATOM 1708 C CA . ALA B 1 38 ? -7.886 4.570 -48.143 1.00 22.05 38 ALA B CA 1
ATOM 1709 C C . ALA B 1 38 ? -6.550 3.907 -48.472 1.00 20.98 38 ALA B C 1
ATOM 1710 O O . ALA B 1 38 ? -5.939 4.251 -49.470 1.00 20.72 38 ALA B O 1
ATOM 1712 N N . ILE B 1 39 ? -6.070 3.032 -47.570 1.00 17.99 39 ILE B N 1
ATOM 1713 C CA . ILE B 1 39 ? -4.735 2.509 -47.685 1.00 16.50 39 ILE B CA 1
ATOM 1714 C C . ILE B 1 39 ? -4.910 1.000 -47.938 1.00 16.76 39 ILE B C 1
ATOM 1715 O O . ILE B 1 39 ? -5.543 0.323 -47.135 1.00 17.24 39 ILE B O 1
ATOM 1720 N N . ILE B 1 40 ? -4.393 0.533 -49.054 1.00 16.55 40 ILE B N 1
ATOM 1721 C CA . ILE B 1 40 ? -4.445 -0.873 -49.447 1.00 17.56 40 ILE B CA 1
ATOM 1722 C C . ILE B 1 40 ? -3.602 -1.726 -48.504 1.00 17.40 40 ILE B C 1
ATOM 1723 O O . ILE B 1 40 ? -2.387 -1.520 -48.415 1.00 19.97 40 ILE B O 1
ATOM 1728 N N . ILE B 1 41 ? -4.222 -2.651 -47.779 1.00 16.98 41 ILE B N 1
ATOM 1729 C CA . ILE B 1 41 ? -3.410 -3.497 -46.874 1.00 18.86 41 ILE B CA 1
ATOM 1730 C C . ILE B 1 41 ? -3.405 -4.980 -47.241 1.00 19.15 41 ILE B C 1
ATOM 1731 O O . ILE B 1 41 ? -2.759 -5.793 -46.596 1.00 19.75 41 ILE B O 1
ATOM 1736 N N . ASP B 1 42 ? -4.170 -5.361 -48.262 1.00 19.09 42 ASP B N 1
ATOM 1737 C CA . ASP B 1 42 ? -4.050 -6.722 -48.793 1.00 18.81 42 ASP B CA 1
ATOM 1738 C C . ASP B 1 42 ? -4.622 -6.710 -50.226 1.00 19.24 42 ASP B C 1
ATOM 1739 O O . ASP B 1 42 ? -5.318 -5.788 -50.604 1.00 16.78 42 ASP B O 1
ATOM 1744 N N . GLN B 1 43 ? -4.347 -7.738 -51.006 1.00 16.57 43 GLN B N 1
ATOM 1745 C CA . GLN B 1 43 ? -4.662 -7.726 -52.420 1.00 15.35 43 GLN B CA 1
ATOM 1746 C C . GLN B 1 43 ? -4.369 -9.128 -52.945 1.00 15.60 43 GLN B C 1
ATOM 1747 O O . GLN B 1 43 ? -3.270 -9.728 -52.664 1.00 18.87 43 GLN B O 1
ATOM 1753 N N . VAL B 1 44 ? -5.316 -9.638 -53.700 1.00 16.52 44 VAL B N 1
ATOM 1754 C CA . VAL B 1 44 ? -5.131 -10.867 -54.396 1.00 15.63 44 VAL B CA 1
ATOM 1755 C C . VAL B 1 44 ? -5.138 -10.510 -55.894 1.00 16.00 44 VAL B C 1
ATOM 1756 O O . VAL B 1 44 ? -6.143 -10.007 -56.457 1.00 17.43 44 VAL B O 1
ATOM 1760 N N . GLN B 1 45 ? -4.019 -10.733 -56.557 1.00 18.15 45 GLN B N 1
ATOM 1761 C CA . GLN B 1 45 ? -3.910 -10.364 -57.952 1.00 19.76 45 GLN B CA 1
ATOM 1762 C C . GLN B 1 45 ? -4.547 -11.381 -58.854 1.00 19.86 45 GLN B C 1
ATOM 1763 O O . GLN B 1 45 ? -4.565 -12.579 -58.517 1.00 21.54 45 GLN B O 1
ATOM 1769 N N . CYS B 1 46 ? -5.068 -10.932 -59.985 1.00 19.08 46 CYS B N 1
ATOM 1770 C CA . CYS B 1 46 ? -5.505 -11.844 -61.038 1.00 19.63 46 CYS B CA 1
ATOM 1771 C C . CYS B 1 46 ? -4.227 -12.198 -61.862 1.00 20.63 46 CYS B C 1
ATOM 1772 O O . CYS B 1 46 ? -3.163 -11.686 -61.603 1.00 20.98 46 CYS B O 1
ATOM 1775 N N . THR B 1 47 ? -4.332 -13.112 -62.817 1.00 21.87 47 THR B N 1
ATOM 1776 C CA . THR B 1 47 ? -3.129 -13.557 -63.538 1.00 22.76 47 THR B CA 1
ATOM 1777 C C . THR B 1 47 ? -3.060 -13.003 -64.963 1.00 21.94 47 THR B C 1
ATOM 1778 O O . THR B 1 47 ? -2.309 -13.498 -65.838 1.00 20.38 47 THR B O 1
ATOM 1782 N N . HIS B 1 48 ? -3.816 -11.936 -65.207 1.00 20.95 48 HIS B N 1
ATOM 1783 C CA . HIS B 1 48 ? -3.708 -11.235 -66.483 1.00 20.07 48 HIS B CA 1
ATOM 1784 C C . HIS B 1 48 ? -2.371 -10.490 -66.632 1.00 20.43 48 HIS B C 1
ATOM 1785 O O . HIS B 1 48 ? -1.770 -10.043 -65.632 1.00 20.22 48 HIS B O 1
ATOM 1792 N N . LEU B 1 49 ? -1.885 -10.370 -67.878 1.00 19.50 49 LEU B N 1
ATOM 1793 C CA . LEU B 1 49 ? -0.681 -9.546 -68.128 1.00 22.25 49 LEU B CA 1
ATOM 1794 C C . LEU B 1 49 ? -0.883 -8.085 -67.735 1.00 21.30 49 LEU B C 1
ATOM 1795 O O . LEU B 1 49 ? 0.030 -7.374 -67.226 1.00 22.91 49 LEU B O 1
ATOM 1813 N N . ARG B 1 51 ? -3.027 -5.449 -65.668 1.00 20.31 51 ARG B N 1
ATOM 1814 C CA . ARG B 1 51 ? -3.896 -5.448 -64.484 1.00 20.24 51 ARG B CA 1
ATOM 1815 C C . ARG B 1 51 ? -3.704 -4.237 -63.598 1.00 20.53 51 ARG B C 1
ATOM 1816 O O . ARG B 1 51 ? -2.756 -3.447 -63.789 1.00 19.43 51 ARG B O 1
ATOM 1832 N N . SER B 1 53 ? -2.340 -2.705 -60.556 1.00 20.86 53 SER B N 1
ATOM 1833 C CA . SER B 1 53 ? -1.087 -3.216 -59.967 1.00 20.67 53 SER B CA 1
ATOM 1834 C C . SER B 1 53 ? -0.606 -2.318 -58.849 1.00 20.60 53 SER B C 1
ATOM 1835 O O . SER B 1 53 ? 0.610 -2.074 -58.737 1.00 20.89 53 SER B O 1
ATOM 1838 N N . ALA B 1 54 ? -1.505 -1.800 -58.010 1.00 19.63 54 ALA B N 1
ATOM 1839 C CA . ALA B 1 54 ? -1.044 -0.975 -56.868 1.00 18.79 54 ALA B CA 1
ATOM 1840 C C . ALA B 1 54 ? -0.345 -1.881 -55.909 1.00 18.49 54 ALA B C 1
ATOM 1841 O O . ALA B 1 54 ? -0.655 -3.047 -55.786 1.00 17.84 54 ALA B O 1
ATOM 1843 N N . PRO B 1 55 ? 0.695 -1.346 -55.277 1.00 19.03 55 PRO B N 1
ATOM 1844 C CA . PRO B 1 55 ? 1.349 -2.164 -54.253 1.00 20.23 55 PRO B CA 1
ATOM 1845 C C . PRO B 1 55 ? 0.533 -2.195 -52.913 1.00 19.57 55 PRO B C 1
ATOM 1846 O O . PRO B 1 55 ? -0.267 -1.265 -52.598 1.00 19.41 55 PRO B O 1
ATOM 1850 N N . ILE B 1 56 ? 0.786 -3.201 -52.083 1.00 20.19 56 ILE B N 1
ATOM 1851 C CA . ILE B 1 56 ? 0.307 -3.116 -50.708 1.00 21.12 56 ILE B CA 1
ATOM 1852 C C . ILE B 1 56 ? 0.955 -1.861 -50.077 1.00 20.15 56 ILE B C 1
ATOM 1853 O O . ILE B 1 56 ? 2.161 -1.593 -50.250 1.00 20.43 56 ILE B O 1
ATOM 1858 N N . GLY B 1 57 ? 0.148 -1.126 -49.331 1.00 20.05 57 GLY B N 1
ATOM 1859 C CA . GLY B 1 57 ? 0.465 0.185 -48.782 1.00 19.76 57 GLY B CA 1
ATOM 1860 C C . GLY B 1 57 ? 0.176 1.342 -49.705 1.00 19.25 57 GLY B C 1
ATOM 1861 O O . GLY B 1 57 ? 0.274 2.481 -49.267 1.00 19.25 57 GLY B O 1
ATOM 1862 N N . GLY B 1 58 ? -0.190 1.070 -50.965 1.00 18.86 58 GLY B N 1
ATOM 1863 C CA . GLY B 1 58 ? -0.660 2.102 -51.936 1.00 18.58 58 GLY B CA 1
ATOM 1864 C C . GLY B 1 58 ? -1.903 2.823 -51.387 1.00 18.86 58 GLY B C 1
ATOM 1865 O O . GLY B 1 58 ? -2.701 2.220 -50.677 1.00 19.66 58 GLY B O 1
ATOM 1866 N N . LYS B 1 59 ? -2.084 4.094 -51.714 1.00 19.44 59 LYS B N 1
ATOM 1867 C CA . LYS B 1 59 ? -3.302 4.796 -51.314 1.00 20.63 59 LYS B CA 1
ATOM 1868 C C . LYS B 1 59 ? -4.258 5.036 -52.484 1.00 20.40 59 LYS B C 1
ATOM 1869 O O . LYS B 1 59 ? -3.806 5.151 -53.637 1.00 21.72 59 LYS B O 1
ATOM 1875 N N . LEU B 1 60 ? -5.560 5.073 -52.184 1.00 19.01 60 LEU B N 1
ATOM 1876 C CA . LEU B 1 60 ? -6.608 5.296 -53.188 1.00 19.45 60 LEU B CA 1
ATOM 1877 C C . LEU B 1 60 ? -7.360 6.590 -52.833 1.00 19.69 60 LEU B C 1
ATOM 1878 O O . LEU B 1 60 ? -7.699 6.787 -51.660 1.00 19.97 60 LEU B O 1
ATOM 1883 N N . PRO B 1 61 ? -7.561 7.490 -53.821 1.00 19.82 61 PRO B N 1
ATOM 1884 C CA . PRO B 1 61 ? -8.178 8.794 -53.444 1.00 18.38 61 PRO B CA 1
ATOM 1885 C C . PRO B 1 61 ? -9.613 8.642 -52.894 1.00 19.29 61 PRO B C 1
ATOM 1886 O O . PRO B 1 61 ? -10.346 7.755 -53.351 1.00 18.43 61 PRO B O 1
ATOM 1906 N N . HIS B 1 63 ? -12.361 10.593 -53.158 1.00 19.07 63 HIS B N 1
ATOM 1907 C CA . HIS B 1 63 ? -13.499 11.053 -53.955 1.00 19.20 63 HIS B CA 1
ATOM 1908 C C . HIS B 1 63 ? -13.518 10.382 -55.346 1.00 18.43 63 HIS B C 1
ATOM 1909 O O . HIS B 1 63 ? -14.474 10.581 -56.091 1.00 20.82 63 HIS B O 1
ATOM 1916 N N . ALA B 1 64 ? -12.470 9.569 -55.649 1.00 17.74 64 ALA B N 1
ATOM 1917 C CA . ALA B 1 64 ? -12.148 9.189 -57.022 1.00 17.90 64 ALA B CA 1
ATOM 1918 C C . ALA B 1 64 ? -11.794 7.730 -57.179 1.00 18.10 64 ALA B C 1
ATOM 1919 O O . ALA B 1 64 ? -11.353 7.353 -58.270 1.00 19.05 64 ALA B O 1
ATOM 1921 N N . SER B 1 65 ? -12.003 6.936 -56.134 1.00 16.72 65 SER B N 1
ATOM 1922 C CA . SER B 1 65 ? -11.718 5.474 -56.246 1.00 17.00 65 SER B CA 1
ATOM 1923 C C . SER B 1 65 ? -12.955 4.703 -55.776 1.00 16.55 65 SER B C 1
ATOM 1924 O O . SER B 1 65 ? -13.767 5.266 -55.052 1.00 17.39 65 SER B O 1
ATOM 1927 N N . GLY B 1 66 ? -13.076 3.409 -56.115 1.00 16.56 66 GLY B N 1
ATOM 1928 C CA . GLY B 1 66 ? -14.039 2.515 -55.446 1.00 15.10 66 GLY B CA 1
ATOM 1929 C C . GLY B 1 66 ? -13.993 2.545 -53.948 1.00 17.58 66 GLY B C 1
ATOM 1930 O O . GLY B 1 66 ? -15.000 2.899 -53.310 1.00 15.92 66 GLY B O 1
ATOM 1931 N N . ALA B 1 67 ? -12.846 2.164 -53.363 1.00 16.82 67 ALA B N 1
ATOM 1932 C CA . ALA B 1 67 ? -12.719 2.018 -51.898 1.00 16.92 67 ALA B CA 1
ATOM 1933 C C . ALA B 1 67 ? -13.060 3.424 -51.260 1.00 18.30 67 ALA B C 1
ATOM 1934 O O . ALA B 1 67 ? -13.800 3.521 -50.267 1.00 17.36 67 ALA B O 1
ATOM 1936 N N . GLY B 1 68 ? -12.519 4.459 -51.907 1.00 17.62 68 GLY B N 1
ATOM 1937 C CA . GLY B 1 68 ? -12.706 5.848 -51.492 1.00 18.96 68 GLY B CA 1
ATOM 1938 C C . GLY B 1 68 ? -14.179 6.180 -51.306 1.00 16.97 68 GLY B C 1
ATOM 1939 O O . GLY B 1 68 ? -14.627 6.628 -50.226 1.00 15.37 68 GLY B O 1
ATOM 1940 N N . LYS B 1 69 ? -14.944 5.946 -52.351 1.00 17.74 69 LYS B N 1
ATOM 1941 C CA . LYS B 1 69 ? -16.330 6.427 -52.388 1.00 19.11 69 LYS B CA 1
ATOM 1942 C C . LYS B 1 69 ? -17.181 5.513 -51.513 1.00 19.35 69 LYS B C 1
ATOM 1943 O O . LYS B 1 69 ? -18.213 5.962 -50.960 1.00 18.70 69 LYS B O 1
ATOM 1949 N N . ALA B 1 70 ? -16.756 4.232 -51.412 1.00 20.92 70 ALA B N 1
ATOM 1950 C CA . ALA B 1 70 ? -17.399 3.309 -50.514 1.00 19.99 70 ALA B CA 1
ATOM 1951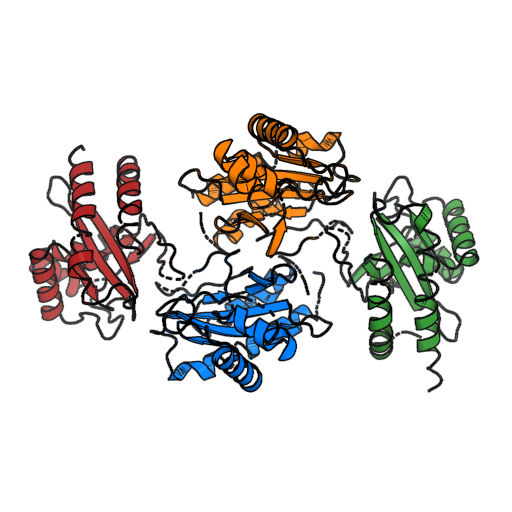 C C . ALA B 1 70 ? -17.395 3.872 -49.078 1.00 20.33 70 ALA B C 1
ATOM 1952 O O . ALA B 1 70 ? -18.444 3.857 -48.404 1.00 18.79 70 ALA B O 1
ATOM 1954 N N . PHE B 1 71 ? -16.240 4.408 -48.620 1.00 18.55 71 PHE B N 1
ATOM 1955 C CA . PHE B 1 71 ? -16.127 4.964 -47.291 1.00 19.49 71 PHE B CA 1
ATOM 1956 C C . PHE B 1 71 ? -16.924 6.266 -47.228 1.00 20.83 71 PHE B C 1
ATOM 1957 O O . PHE B 1 71 ? -17.705 6.471 -46.296 1.00 19.33 71 PHE B O 1
ATOM 1965 N N . LEU B 1 72 ? -16.730 7.145 -48.232 1.00 20.47 72 LEU B N 1
ATOM 1966 C CA . LEU B 1 72 ? -17.435 8.458 -48.234 1.00 20.70 72 LEU B CA 1
ATOM 1967 C C . LEU B 1 72 ? -18.970 8.293 -48.143 1.00 22.99 72 LEU B C 1
ATOM 1968 O O . LEU B 1 72 ? -19.634 9.074 -47.463 1.00 21.60 72 LEU B O 1
ATOM 1973 N N . ALA B 1 73 ? -19.490 7.270 -48.835 1.00 23.22 73 ALA B N 1
ATOM 1974 C CA . ALA B 1 73 ? -20.921 7.003 -48.864 1.00 23.08 73 ALA B CA 1
ATOM 1975 C C . ALA B 1 73 ? -21.513 6.733 -47.466 1.00 23.53 73 ALA B C 1
ATOM 1976 O O . ALA B 1 73 ? -22.712 6.878 -47.292 1.00 25.72 73 ALA B O 1
ATOM 1978 N N . GLN B 1 74 ? -20.690 6.300 -46.506 1.00 25.60 74 GLN B N 1
ATOM 1979 C CA . GLN B 1 74 ? -21.141 6.031 -45.117 1.00 26.47 74 GLN B CA 1
ATOM 1980 C C . GLN B 1 74 ? -21.290 7.294 -44.261 1.00 27.77 74 GLN B C 1
ATOM 1981 O O . GLN B 1 74 ? -21.811 7.244 -43.122 1.00 27.53 74 GLN B O 1
ATOM 1987 N N . LEU B 1 75 ? -20.780 8.410 -44.763 1.00 27.55 75 LEU B N 1
ATOM 1988 C CA . LEU B 1 75 ? -20.687 9.628 -43.948 1.00 28.84 75 LEU B CA 1
ATOM 1989 C C . LEU B 1 75 ? -21.931 10.498 -44.130 1.00 29.34 75 LEU B C 1
ATOM 1990 O O . LEU B 1 75 ? -22.576 10.468 -45.173 1.00 31.05 75 LEU B O 1
ATOM 1995 N N . SER B 1 76 ? -22.259 11.290 -43.115 1.00 30.13 76 SER B N 1
ATOM 1996 C CA . SER B 1 76 ? -23.307 12.310 -43.242 1.00 30.57 76 SER B CA 1
ATOM 1997 C C . SER B 1 76 ? -22.880 13.398 -44.229 1.00 31.21 76 SER B C 1
ATOM 1998 O O . SER B 1 76 ? -21.670 13.554 -44.524 1.00 30.25 76 SER B O 1
ATOM 2001 N N . GLU B 1 77 ? -23.846 14.178 -44.710 1.00 33.32 77 GLU B N 1
ATOM 2002 C CA . GLU B 1 77 ? -23.539 15.386 -45.536 1.00 34.83 77 GLU B CA 1
ATOM 2003 C C . GLU B 1 77 ? -22.479 16.294 -44.879 1.00 34.56 77 GLU B C 1
ATOM 2004 O O . GLU B 1 77 ? -21.509 16.702 -45.530 1.00 33.89 77 GLU B O 1
ATOM 2010 N N . GLU B 1 78 ? -22.648 16.530 -43.578 1.00 33.67 78 GLU B N 1
ATOM 2011 C CA . GLU B 1 78 ? -21.735 17.361 -42.813 1.00 33.48 78 GLU B CA 1
ATOM 2012 C C . GLU B 1 78 ? -20.330 16.797 -42.900 1.00 31.25 78 GLU B C 1
ATOM 2013 O O . GLU B 1 78 ? -19.394 17.542 -43.185 1.00 30.59 78 GLU B O 1
ATOM 2019 N N . GLN B 1 79 ? -20.205 15.487 -42.632 1.00 28.85 79 GLN B N 1
ATOM 2020 C CA . GLN B 1 79 ? -18.880 14.836 -42.577 1.00 27.95 79 GLN B CA 1
ATOM 2021 C C . GLN B 1 79 ? -18.238 14.827 -43.952 1.00 26.60 79 GLN B C 1
ATOM 2022 O O . GLN B 1 79 ? -17.039 15.094 -44.073 1.00 26.97 79 GLN B O 1
ATOM 2028 N N . VAL B 1 80 ? -19.001 14.455 -44.980 1.00 25.43 80 VAL B N 1
ATOM 2029 C CA . VAL B 1 80 ? -18.476 14.529 -46.335 1.00 26.19 80 VAL B CA 1
ATOM 2030 C C . VAL B 1 80 ? -17.992 15.934 -46.672 1.00 26.88 80 VAL B C 1
ATOM 2031 O O . VAL B 1 80 ? -16.861 16.097 -47.125 1.00 25.58 80 VAL B O 1
ATOM 2035 N N . THR B 1 81 ? -18.832 16.945 -46.451 1.00 27.36 81 THR B N 1
ATOM 2036 C CA . THR B 1 81 ? -18.378 18.322 -46.723 1.00 28.40 81 THR B CA 1
ATOM 2037 C C . THR B 1 81 ? -17.043 18.630 -46.051 1.00 26.96 81 THR B C 1
ATOM 2038 O O . THR B 1 81 ? -16.127 19.110 -46.737 1.00 25.92 81 THR B O 1
ATOM 2042 N N . LYS B 1 82 ? -16.950 18.385 -44.735 1.00 26.00 82 LYS B N 1
ATOM 2043 C CA . LYS B 1 82 ? -15.702 18.622 -43.950 1.00 26.34 82 LYS B CA 1
ATOM 2044 C C . LYS B 1 82 ? -14.457 17.903 -44.520 1.00 26.51 82 LYS B C 1
ATOM 2045 O O . LYS B 1 82 ? -13.406 18.523 -44.638 1.00 26.41 82 LYS B O 1
ATOM 2051 N N . LEU B 1 83 ? -14.579 16.611 -44.876 1.00 25.74 83 LEU B N 1
ATOM 2052 C CA . LEU B 1 83 ? -13.443 15.819 -45.430 1.00 26.53 83 LEU B CA 1
ATOM 2053 C C . LEU B 1 83 ? -12.976 16.373 -46.751 1.00 26.38 83 LEU B C 1
ATOM 2054 O O . LEU B 1 83 ? -11.752 16.455 -47.016 1.00 24.75 83 LEU B O 1
ATOM 2059 N N . LEU B 1 84 ? -13.948 16.694 -47.603 1.00 25.99 84 LEU B N 1
ATOM 2060 C CA . LEU B 1 84 ? -13.669 17.281 -48.918 1.00 27.41 84 LEU B CA 1
ATOM 2061 C C . LEU B 1 84 ? -12.970 18.635 -48.844 1.00 27.06 84 LEU B C 1
ATOM 2062 O O . LEU B 1 84 ? -12.089 18.910 -49.662 1.00 25.26 84 LEU B O 1
ATOM 2067 N N . HIS B 1 85 ? -13.362 19.457 -47.861 1.00 27.50 85 HIS B N 1
ATOM 2068 C CA . HIS B 1 85 ? -12.601 20.713 -47.523 1.00 27.89 85 HIS B CA 1
ATOM 2069 C C . HIS B 1 85 ? -11.109 20.424 -47.168 1.00 28.54 85 HIS B C 1
ATOM 2070 O O . HIS B 1 85 ? -10.203 21.138 -47.588 1.00 29.57 85 HIS B O 1
ATOM 2077 N N . ARG B 1 86 ? -10.852 19.330 -46.466 1.00 28.74 86 ARG B N 1
ATOM 2078 C CA A ARG B 1 86 ? -9.488 18.913 -46.110 0.50 29.32 86 ARG B CA 1
ATOM 2079 C CA B ARG B 1 86 ? -9.484 18.932 -46.109 0.50 29.22 86 ARG B CA 1
ATOM 2080 C C . ARG B 1 86 ? -8.688 18.288 -47.251 1.00 29.94 86 ARG B C 1
ATOM 2081 O O . ARG B 1 86 ? -7.488 18.600 -47.459 1.00 29.47 86 ARG B O 1
ATOM 2096 N N . LYS B 1 87 ? -9.321 17.374 -47.973 1.00 28.57 87 LYS B N 1
ATOM 2097 C CA . LYS B 1 87 ? -8.558 16.542 -48.908 1.00 29.27 87 LYS B CA 1
ATOM 2098 C C . LYS B 1 87 ? -8.686 16.969 -50.356 1.00 29.87 87 LYS B C 1
ATOM 2099 O O . LYS B 1 87 ? -8.002 16.402 -51.225 1.00 31.88 87 LYS B O 1
ATOM 2105 N N . GLY B 1 88 ? -9.600 17.912 -50.627 1.00 28.79 88 GLY B N 1
ATOM 2106 C CA . GLY B 1 88 ? -9.810 18.434 -51.970 1.00 27.71 88 GLY B CA 1
ATOM 2107 C C . GLY B 1 88 ? -10.549 17.519 -52.943 1.00 26.76 88 GLY B C 1
ATOM 2108 O O . GLY B 1 88 ? -10.978 16.403 -52.574 1.00 25.47 88 GLY B O 1
ATOM 2109 N N . LEU B 1 89 ? -10.734 18.012 -54.171 1.00 25.87 89 LEU B N 1
ATOM 2110 C CA . LEU B 1 89 ? -11.375 17.236 -55.250 1.00 26.62 89 LEU B CA 1
ATOM 2111 C C . LEU B 1 89 ? -10.487 17.179 -56.500 1.00 25.01 89 LEU B C 1
ATOM 2112 O O . LEU B 1 89 ? -10.947 17.501 -57.614 1.00 25.98 89 LEU B O 1
ATOM 2117 N N . HIS B 1 90 ? -9.259 16.702 -56.326 1.00 23.47 90 HIS B N 1
ATOM 2118 C CA . HIS B 1 90 ? -8.309 16.687 -57.444 1.00 24.53 90 HIS B CA 1
ATOM 2119 C C . HIS B 1 90 ? -8.917 15.989 -58.679 1.00 24.56 90 HIS B C 1
ATOM 2120 O O . HIS B 1 90 ? -9.470 14.875 -58.566 1.00 22.68 90 HIS B O 1
ATOM 2127 N N . ALA B 1 91 ? -8.818 16.657 -59.827 1.00 23.97 91 ALA B N 1
ATOM 2128 C CA . ALA B 1 91 ? -9.318 16.109 -61.093 1.00 25.00 91 ALA B CA 1
ATOM 2129 C C . ALA B 1 91 ? -8.209 15.242 -61.700 1.00 25.23 91 ALA B C 1
ATOM 2130 O O . ALA B 1 91 ? -7.283 15.758 -62.366 1.00 25.51 91 ALA B O 1
ATOM 2132 N N . TYR B 1 92 ? -8.292 13.919 -61.467 1.00 23.39 92 TYR B N 1
ATOM 2133 C CA . TYR B 1 92 ? -7.377 12.983 -62.141 1.00 22.54 92 TYR B CA 1
ATOM 2134 C C . TYR B 1 92 ? -7.660 12.787 -63.609 1.00 22.73 92 TYR B C 1
ATOM 2135 O O . TYR B 1 92 ? -6.730 12.664 -64.427 1.00 24.32 92 TYR B O 1
ATOM 2144 N N . THR B 1 93 ? -8.949 12.677 -63.952 1.00 22.72 93 THR B N 1
ATOM 2145 C CA . THR B 1 93 ? -9.350 12.469 -65.333 1.00 23.46 93 THR B CA 1
ATOM 2146 C C . THR B 1 93 ? -10.535 13.346 -65.678 1.00 24.34 93 THR B C 1
ATOM 2147 O O . THR B 1 93 ? -11.160 13.929 -64.763 1.00 25.69 93 THR B O 1
ATOM 2151 N N . HIS B 1 94 ? -10.905 13.392 -66.961 1.00 25.11 94 HIS B N 1
ATOM 2152 C CA . HIS B 1 94 ? -12.199 13.991 -67.360 1.00 27.15 94 HIS B CA 1
ATOM 2153 C C . HIS B 1 94 ? -13.418 13.400 -66.597 1.00 26.11 94 HIS B C 1
ATOM 2154 O O . HIS B 1 94 ? -14.478 14.009 -66.601 1.00 25.72 94 HIS B O 1
ATOM 2161 N N . ALA B 1 95 ? -13.295 12.201 -66.008 1.00 23.90 95 ALA B N 1
ATOM 2162 C CA . ALA B 1 95 ? -14.436 11.546 -65.385 1.00 23.96 95 ALA B CA 1
ATOM 2163 C C . ALA B 1 95 ? -14.589 11.878 -63.889 1.00 23.19 95 ALA B C 1
ATOM 2164 O O . ALA B 1 95 ? -15.683 11.663 -63.285 1.00 22.18 95 ALA B O 1
ATOM 2166 N N . THR B 1 96 ? -13.483 12.318 -63.279 1.00 22.07 96 THR B N 1
ATOM 2167 C CA . THR B 1 96 ? -13.448 12.555 -61.835 1.00 23.00 96 THR B CA 1
ATOM 2168 C C . THR B 1 96 ? -14.609 13.475 -61.421 1.00 24.18 96 THR B C 1
ATOM 2169 O O . THR B 1 96 ? -14.868 14.496 -62.068 1.00 26.69 96 THR B O 1
ATOM 2173 N N . LEU B 1 97 ? -15.344 13.076 -60.394 1.00 24.32 97 LEU B N 1
ATOM 2174 C CA . LEU B 1 97 ? -16.368 13.917 -59.837 1.00 24.68 97 LEU B CA 1
ATOM 2175 C C . LEU B 1 97 ? -15.718 15.045 -59.032 1.00 26.44 97 LEU B C 1
ATOM 2176 O O . LEU B 1 97 ? -15.149 14.848 -57.954 1.00 27.42 97 LEU B O 1
ATOM 2181 N N . VAL B 1 98 ? -15.740 16.238 -59.609 1.00 27.46 98 VAL B N 1
ATOM 2182 C CA . VAL B 1 98 ? -15.059 17.348 -58.963 1.00 30.06 98 VAL B CA 1
ATOM 2183 C C . VAL B 1 98 ? -16.106 18.328 -58.422 1.00 31.18 98 VAL B C 1
ATOM 2184 O O . VAL B 1 98 ? -15.777 19.220 -57.655 1.00 32.51 98 VAL B O 1
ATOM 2188 N N . SER B 1 99 ? -17.350 18.173 -58.855 1.00 31.09 99 SER B N 1
ATOM 2189 C CA . SER B 1 99 ? -18.432 18.942 -58.297 1.00 32.92 99 SER B CA 1
ATOM 2190 C C . SER B 1 99 ? -18.961 18.275 -57.004 1.00 33.62 99 SER B C 1
ATOM 2191 O O . SER B 1 99 ? -19.325 17.085 -57.008 1.00 32.57 99 SER B O 1
ATOM 2194 N N . PRO B 1 100 ? -18.943 19.009 -55.878 1.00 33.91 100 PRO B N 1
ATOM 2195 C CA . PRO B 1 100 ? -19.548 18.477 -54.650 1.00 33.89 100 PRO B CA 1
ATOM 2196 C C . PRO B 1 100 ? -20.996 17.945 -54.811 1.00 33.94 100 PRO B C 1
ATOM 2197 O O . PRO B 1 100 ? -21.342 16.932 -54.157 1.00 32.03 100 PRO B O 1
ATOM 2201 N N . VAL B 1 101 ? -21.813 18.578 -55.680 1.00 33.51 101 VAL B N 1
ATOM 2202 C CA . VAL B 1 101 ? -23.189 18.072 -56.003 1.00 33.78 101 VAL B CA 1
ATOM 2203 C C . VAL B 1 101 ? -23.216 16.737 -56.788 1.00 33.52 101 VAL B C 1
ATOM 2204 O O . VAL B 1 101 ? -23.990 15.819 -56.468 1.00 34.30 101 VAL B O 1
ATOM 2208 N N . HIS B 1 102 ? -22.416 16.653 -57.845 1.00 32.78 102 HIS B N 1
ATOM 2209 C CA . HIS B 1 102 ? -22.314 15.408 -58.610 1.00 31.95 102 HIS B CA 1
ATOM 2210 C C . HIS B 1 102 ? -21.733 14.301 -57.753 1.00 30.97 102 HIS B C 1
ATOM 2211 O O . HIS B 1 102 ? -22.133 13.144 -57.902 1.00 29.21 102 HIS B O 1
ATOM 2218 N N . LEU B 1 103 ? -20.813 14.656 -56.844 1.00 28.58 103 LEU B N 1
ATOM 2219 C CA . LEU B 1 103 ? -20.264 13.634 -55.973 1.00 26.93 103 LEU B CA 1
ATOM 2220 C C . LEU B 1 103 ? -21.299 13.161 -54.946 1.00 28.08 103 LEU B C 1
ATOM 2221 O O . LEU B 1 103 ? -21.510 11.939 -54.780 1.00 25.30 103 LEU B O 1
ATOM 2226 N N . LYS B 1 104 ? -22.001 14.111 -54.288 1.00 26.87 104 LYS B N 1
ATOM 2227 C CA . LYS B 1 104 ? -23.064 13.743 -53.312 1.00 27.94 104 LYS B CA 1
ATOM 2228 C C . LYS B 1 104 ? -24.113 12.806 -53.947 1.00 25.66 104 LYS B C 1
ATOM 2229 O O . LYS B 1 104 ? -24.485 11.785 -53.372 1.00 26.54 104 LYS B O 1
ATOM 2235 N N . GLU B 1 105 ? -24.525 13.142 -55.154 1.00 25.99 105 GLU B N 1
ATOM 2236 C CA . GLU B 1 105 ? -25.501 12.331 -55.900 0.50 24.65 105 GLU B CA 1
ATOM 2237 C C . GLU B 1 105 ? -24.935 10.931 -56.158 1.00 24.92 105 GLU B C 1
ATOM 2238 O O . GLU B 1 105 ? -25.637 9.937 -55.968 1.00 22.95 105 GLU B O 1
ATOM 2244 N N . ASP B 1 106 ? -23.679 10.880 -56.610 1.00 23.12 106 ASP B N 1
ATOM 2245 C CA . ASP B 1 106 ? -22.998 9.546 -56.757 1.00 23.64 106 ASP B CA 1
ATOM 2246 C C . ASP B 1 106 ? -23.018 8.739 -55.462 1.00 22.42 106 ASP B C 1
ATOM 2247 O O . ASP B 1 106 ? -23.221 7.474 -55.478 1.00 21.25 106 ASP B O 1
ATOM 2252 N N . LEU B 1 107 ? -22.834 9.444 -54.343 1.00 22.49 107 LEU B N 1
ATOM 2253 C CA . LEU B 1 107 ? -22.753 8.805 -53.076 1.00 22.35 107 LEU B CA 1
ATOM 2254 C C . LEU B 1 107 ? -24.117 8.321 -52.599 1.00 21.83 107 LEU B C 1
ATOM 2255 O O . LEU B 1 107 ? -24.176 7.257 -51.941 1.00 21.17 107 LEU B O 1
ATOM 2260 N N . ALA B 1 108 ? -25.176 9.100 -52.923 1.00 20.97 108 ALA B N 1
ATOM 2261 C CA . ALA B 1 108 ? -26.581 8.676 -52.709 1.00 21.11 108 ALA B CA 1
ATOM 2262 C C . ALA B 1 108 ? -26.860 7.407 -53.508 1.00 21.49 108 ALA B C 1
ATOM 2263 O O . ALA B 1 108 ? -27.406 6.432 -52.926 1.00 22.93 108 ALA B O 1
ATOM 2265 N N . GLN B 1 109 ? -26.493 7.415 -54.791 1.00 22.99 109 GLN B N 1
ATOM 2266 C CA . GLN B 1 109 ? -26.594 6.179 -55.635 1.00 24.04 109 GLN B CA 1
ATOM 2267 C C . GLN B 1 109 ? -25.840 4.971 -55.048 1.00 23.56 109 GLN B C 1
ATOM 2268 O O . GLN B 1 109 ? -26.338 3.827 -55.122 1.00 22.25 109 GLN B O 1
ATOM 2274 N N . THR B 1 110 ? -24.666 5.241 -54.456 1.00 23.34 110 THR B N 1
ATOM 2275 C CA . THR B 1 110 ? -23.841 4.238 -53.746 1.00 21.61 110 THR B CA 1
ATOM 2276 C C . THR B 1 110 ? -24.550 3.557 -52.601 1.00 22.30 110 THR B C 1
ATOM 2277 O O . THR B 1 110 ? -24.586 2.310 -52.529 1.00 21.76 110 THR B O 1
ATOM 2281 N N . ARG B 1 111 ? -25.153 4.348 -51.693 1.00 23.11 111 ARG B N 1
ATOM 2282 C CA . ARG B 1 111 ? -25.980 3.778 -50.646 1.00 24.29 111 ARG B CA 1
ATOM 2283 C C . ARG B 1 111 ? -27.130 2.981 -51.223 1.00 23.95 111 ARG B C 1
ATOM 2284 O O . ARG B 1 111 ? -27.379 1.885 -50.747 1.00 24.99 111 ARG B O 1
ATOM 2292 N N . LYS B 1 112 ? -27.770 3.500 -52.261 1.00 24.05 112 LYS B N 1
ATOM 2293 C CA . LYS B 1 112 ? -29.000 2.860 -52.835 1.00 24.23 112 LYS B CA 1
ATOM 2294 C C . LYS B 1 112 ? -28.693 1.477 -53.460 1.00 24.44 112 LYS B C 1
ATOM 2295 O O . LYS B 1 112 ? -29.402 0.447 -53.192 1.00 23.47 112 LYS B O 1
ATOM 2301 N N . ARG B 1 113 ? -27.653 1.442 -54.277 1.00 23.70 113 ARG B N 1
ATOM 2302 C CA . ARG B 1 113 ? -27.270 0.183 -54.924 1.00 25.28 113 ARG B CA 1
ATOM 2303 C C . ARG B 1 113 ? -26.413 -0.727 -54.008 1.00 25.23 113 ARG B C 1
ATOM 2304 O O . ARG B 1 113 ? -26.358 -1.962 -54.224 1.00 27.21 113 ARG B O 1
ATOM 2312 N N . GLY B 1 114 ? -25.804 -0.164 -52.964 1.00 21.92 114 GLY B N 1
ATOM 2313 C CA . GLY B 1 114 ? -25.000 -0.944 -52.017 1.00 21.31 114 GLY B CA 1
ATOM 2314 C C . GLY B 1 114 ? -23.509 -1.194 -52.441 1.00 19.97 114 GLY B C 1
ATOM 2315 O O . GLY B 1 114 ? -22.788 -1.981 -51.799 1.00 20.91 114 GLY B O 1
ATOM 2316 N N . TYR B 1 115 ? -23.087 -0.581 -53.525 1.00 20.22 115 TYR B N 1
ATOM 2317 C CA . TYR B 1 115 ? -21.679 -0.649 -53.887 1.00 20.35 115 TYR B CA 1
ATOM 2318 C C . TYR B 1 115 ? -21.266 0.646 -54.562 1.00 19.09 115 TYR B C 1
ATOM 2319 O O . TYR B 1 115 ? -22.068 1.302 -55.198 1.00 20.46 115 TYR B O 1
ATOM 2328 N N . SER B 1 116 ? -19.992 0.982 -54.469 1.00 17.56 116 SER B N 1
ATOM 2329 C CA . SER B 1 116 ? -19.490 2.131 -55.186 1.00 17.88 116 SER B CA 1
ATOM 2330 C C . SER B 1 116 ? -18.901 1.699 -56.532 1.00 18.81 116 SER B C 1
ATOM 2331 O O . SER B 1 116 ? -18.601 0.518 -56.738 1.00 18.76 116 SER B O 1
ATOM 2334 N N . PHE B 1 117 ? -18.785 2.648 -57.437 1.00 20.22 117 PHE B N 1
ATOM 2335 C CA . PHE B 1 117 ? -18.307 2.421 -58.810 1.00 20.77 117 PHE B CA 1
ATOM 2336 C C . PHE B 1 117 ? -17.417 3.558 -59.260 1.00 20.70 117 PHE B C 1
ATOM 2337 O O . PHE B 1 117 ? -17.857 4.698 -59.372 1.00 20.99 117 PHE B O 1
ATOM 2345 N N . ASP B 1 118 ? -16.148 3.246 -59.514 1.00 20.09 118 ASP B N 1
ATOM 2346 C CA . ASP B 1 118 ? -15.173 4.195 -60.046 1.00 20.21 118 ASP B CA 1
ATOM 2347 C C . ASP B 1 118 ? -15.092 3.953 -61.531 1.00 20.50 118 ASP B C 1
ATOM 2348 O O . ASP B 1 118 ? -14.640 2.877 -61.989 1.00 17.21 118 ASP B O 1
ATOM 2353 N N . ASP B 1 119 ? -15.511 4.942 -62.320 1.00 20.57 119 ASP B N 1
ATOM 2354 C CA . ASP B 1 119 ? -15.572 4.726 -63.748 1.00 20.63 119 ASP B CA 1
ATOM 2355 C C . ASP B 1 119 ? -14.520 5.562 -64.470 1.00 20.18 119 ASP B C 1
ATOM 2356 O O . ASP B 1 119 ? -14.834 6.601 -65.034 1.00 20.21 119 ASP B O 1
ATOM 2361 N N . GLU B 1 120 ? -13.273 5.092 -64.447 1.00 18.54 120 GLU B N 1
ATOM 2362 C CA . GLU B 1 120 ? -12.114 5.853 -64.943 1.00 18.59 120 GLU B CA 1
ATOM 2363 C C . GLU B 1 120 ? -11.958 7.235 -64.208 1.00 19.04 120 GLU B C 1
ATOM 2364 O O . GLU B 1 120 ? -11.520 8.219 -64.831 1.00 19.88 120 GLU B O 1
ATOM 2370 N N . GLU B 1 121 ? -12.314 7.286 -62.945 1.00 19.58 121 GLU B N 1
ATOM 2371 C CA . GLU B 1 121 ? -12.251 8.585 -62.146 1.00 19.32 121 GLU B CA 1
ATOM 2372 C C . GLU B 1 121 ? -10.873 8.760 -61.588 1.00 20.24 121 GLU B C 1
ATOM 2373 O O . GLU B 1 121 ? -10.439 9.883 -61.301 1.00 21.99 121 GLU B O 1
ATOM 2379 N N . HIS B 1 122 ? -10.164 7.645 -61.385 1.00 20.35 122 HIS B N 1
ATOM 2380 C CA . HIS B 1 122 ? -8.814 7.723 -60.821 1.00 20.04 122 HIS B CA 1
ATOM 2381 C C . HIS B 1 122 ? -7.714 7.657 -61.872 1.00 20.51 122 HIS B C 1
ATOM 2382 O O . HIS B 1 122 ? -6.702 8.414 -61.840 1.00 21.70 122 HIS B O 1
ATOM 2389 N N . ALA B 1 123 ? -7.836 6.690 -62.762 1.00 20.89 123 ALA B N 1
ATOM 2390 C CA . ALA B 1 123 ? -6.851 6.508 -63.831 1.00 21.64 123 ALA B CA 1
ATOM 2391 C C . ALA B 1 123 ? -7.635 6.146 -65.088 1.00 21.25 123 ALA B C 1
ATOM 2392 O O . ALA B 1 123 ? -8.645 5.375 -65.019 1.00 20.19 123 ALA B O 1
ATOM 2394 N N . LEU B 1 124 ? -7.176 6.657 -66.236 1.00 22.72 124 LEU B N 1
ATOM 2395 C CA . LEU B 1 124 ? -7.820 6.319 -67.520 1.00 22.98 124 LEU B CA 1
ATOM 2396 C C . LEU B 1 124 ? -7.782 4.801 -67.732 1.00 19.65 124 LEU B C 1
ATOM 2397 O O . LEU B 1 124 ? -6.729 4.178 -67.514 1.00 19.53 124 LEU B O 1
ATOM 2402 N N . GLY B 1 125 ? -8.898 4.208 -68.128 1.00 19.49 125 GLY B N 1
ATOM 2403 C CA . GLY B 1 125 ? -8.896 2.792 -68.445 1.00 18.25 125 GLY B CA 1
ATOM 2404 C C . GLY B 1 125 ? -9.095 1.896 -67.234 1.00 20.25 125 GLY B C 1
ATOM 2405 O O . GLY B 1 125 ? -9.124 0.649 -67.343 1.00 20.44 125 GLY B O 1
ATOM 2406 N N . LEU B 1 126 ? -9.211 2.499 -66.052 1.00 17.37 126 LEU B N 1
ATOM 2407 C CA . LEU B 1 126 ? -9.384 1.707 -64.860 1.00 18.55 126 LEU B CA 1
ATOM 2408 C C . LEU B 1 126 ? -10.795 1.857 -64.288 1.00 17.81 126 LEU B C 1
ATOM 2409 O O . LEU B 1 126 ? -11.252 2.975 -64.058 1.00 18.15 126 LEU B O 1
ATOM 2414 N N . ARG B 1 127 ? -11.456 0.718 -64.029 1.00 15.51 127 ARG B N 1
ATOM 2415 C CA . ARG B 1 127 ? -12.736 0.641 -63.285 1.00 16.18 127 ARG B CA 1
ATOM 2416 C C . ARG B 1 127 ? -12.585 -0.075 -61.923 1.00 15.99 127 ARG B C 1
ATOM 2417 O O . ARG B 1 127 ? -11.802 -1.030 -61.811 1.00 15.35 127 ARG B O 1
ATOM 2425 N N . CYS B 1 128 ? -13.333 0.326 -60.887 1.00 16.71 128 CYS B N 1
ATOM 2426 C CA . CYS B 1 128 ? -13.396 -0.448 -59.688 1.00 15.27 128 CYS B CA 1
ATOM 2427 C C . CYS B 1 128 ? -14.831 -0.496 -59.180 1.00 16.47 128 CYS B C 1
ATOM 2428 O O . CYS B 1 128 ? -15.605 0.469 -59.317 1.00 16.63 128 CYS B O 1
ATOM 2431 N N . LEU B 1 129 ? -15.131 -1.592 -58.520 1.00 15.95 129 LEU B N 1
ATOM 2432 C CA . LEU B 1 129 ? -16.386 -1.744 -57.762 0.50 13.55 129 LEU B CA 1
ATOM 2433 C C . LEU B 1 129 ? -15.981 -2.002 -56.306 1.00 17.18 129 LEU B C 1
ATOM 2434 O O . LEU B 1 129 ? -15.102 -2.800 -56.041 1.00 18.12 129 LEU B O 1
ATOM 2439 N N . ALA B 1 130 ? -16.627 -1.357 -55.346 1.00 17.59 130 ALA B N 1
ATOM 2440 C CA . ALA B 1 130 ? -16.241 -1.602 -53.978 1.00 16.59 130 ALA B CA 1
ATOM 2441 C C . ALA B 1 130 ? -17.460 -1.534 -53.006 1.00 17.12 130 ALA B C 1
ATOM 2442 O O . ALA B 1 130 ? -18.552 -0.980 -53.335 1.00 18.01 130 ALA B O 1
ATOM 2444 N N . ALA B 1 131 ? -17.256 -2.105 -51.857 1.00 16.90 131 ALA B N 1
ATOM 2445 C CA 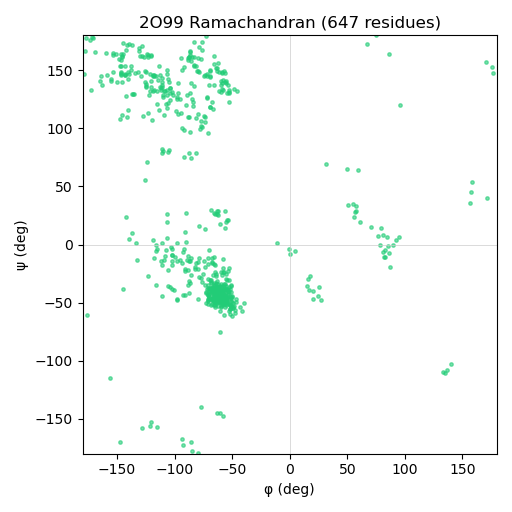. ALA B 1 131 ? -18.230 -2.064 -50.747 1.00 17.95 131 ALA B CA 1
ATOM 2446 C C . ALA B 1 131 ? -17.509 -2.036 -49.422 1.00 19.32 131 ALA B C 1
ATOM 2447 O O . ALA B 1 131 ? -16.434 -2.610 -49.285 1.00 17.19 131 ALA B O 1
ATOM 2449 N N . CYS B 1 132 ? -18.099 -1.337 -48.438 1.00 20.84 132 CYS B N 1
ATOM 2450 C CA . CYS B 1 132 ? -17.592 -1.270 -47.070 1.00 23.50 132 CYS B CA 1
ATOM 2451 C C . CYS B 1 132 ? -17.733 -2.499 -46.210 1.00 24.80 132 CYS B C 1
ATOM 2452 O O . CYS B 1 132 ? -18.679 -3.286 -46.338 1.00 24.86 132 CYS B O 1
ATOM 2455 N N . ILE B 1 133 ? -16.738 -2.653 -45.355 1.00 23.81 133 ILE B N 1
ATOM 2456 C CA . ILE B 1 133 ? -16.726 -3.647 -44.325 1.00 25.24 133 ILE B CA 1
ATOM 2457 C C . ILE B 1 133 ? -16.861 -2.813 -43.018 1.00 25.77 133 ILE B C 1
ATOM 2458 O O . ILE B 1 133 ? -16.287 -1.695 -42.908 1.00 23.80 133 ILE B O 1
ATOM 2463 N N . PHE B 1 134 ? -17.612 -3.398 -42.057 1.00 27.86 134 PHE B N 1
ATOM 2464 C CA . PHE B 1 134 ? -17.955 -2.814 -40.739 1.00 29.10 134 PHE B CA 1
ATOM 2465 C C . PHE B 1 134 ? -17.407 -3.631 -39.566 1.00 30.63 134 PHE B C 1
ATOM 2466 O O . PHE B 1 134 ? -17.303 -4.871 -39.624 1.00 30.75 134 PHE B O 1
ATOM 2474 N N . ASP B 1 135 ? -17.023 -2.931 -38.508 1.00 33.73 135 ASP B N 1
ATOM 2475 C CA . ASP B 1 135 ? -16.569 -3.604 -37.309 1.00 36.36 135 ASP B CA 1
ATOM 2476 C C . ASP B 1 135 ? -17.763 -3.989 -36.406 1.00 38.89 135 ASP B C 1
ATOM 2477 O O . ASP B 1 135 ? -18.938 -3.743 -36.762 1.00 38.44 135 ASP B O 1
ATOM 2482 N N . GLU B 1 136 ? -17.435 -4.571 -35.244 1.00 42.49 136 GLU B N 1
ATOM 2483 C CA . GLU B 1 136 ? -18.415 -5.079 -34.264 1.00 45.15 136 GLU B CA 1
ATOM 2484 C C . GLU B 1 136 ? -19.381 -3.992 -33.773 1.00 45.96 136 GLU B C 1
ATOM 2485 O O . GLU B 1 136 ? -20.489 -4.298 -33.275 1.00 47.16 136 GLU B O 1
ATOM 2491 N N . HIS B 1 137 ? -18.975 -2.731 -33.942 1.00 45.71 137 HIS B N 1
ATOM 2492 C CA . HIS B 1 137 ? -19.806 -1.584 -33.582 1.00 45.53 137 HIS B CA 1
ATOM 2493 C C . HIS B 1 137 ? -20.399 -0.840 -34.799 1.00 44.72 137 HIS B C 1
ATOM 2494 O O . HIS B 1 137 ? -20.720 0.362 -34.709 1.00 45.18 137 HIS B O 1
ATOM 2501 N N . ARG B 1 138 ? -20.567 -1.564 -35.917 1.00 43.28 138 ARG B N 1
ATOM 2502 C CA . ARG B 1 138 ? -21.177 -1.059 -37.167 1.00 41.69 138 ARG B CA 1
ATOM 2503 C C . ARG B 1 138 ? -20.539 0.185 -37.785 1.00 40.08 138 ARG B C 1
ATOM 2504 O O . ARG B 1 138 ? -21.191 0.899 -38.556 1.00 39.55 138 ARG B O 1
ATOM 2512 N N . GLU B 1 139 ? -19.258 0.428 -37.480 1.00 38.46 139 GLU B N 1
ATOM 2513 C CA . GLU B 1 139 ? -18.550 1.537 -38.106 1.00 37.38 139 GLU B CA 1
ATOM 2514 C C . GLU B 1 139 ? -17.745 0.977 -39.307 1.00 35.72 139 GLU B C 1
ATOM 2515 O O . GLU B 1 139 ? -17.163 -0.122 -39.214 1.00 34.19 139 GLU B O 1
ATOM 2521 N N . PRO B 1 140 ? -17.740 1.720 -40.416 1.00 34.43 140 PRO B N 1
ATOM 2522 C CA . PRO B 1 140 ? -17.003 1.305 -41.610 1.00 34.08 140 PRO B CA 1
ATOM 2523 C C . PRO B 1 140 ? -15.511 1.481 -41.323 1.00 32.91 140 PRO B C 1
ATOM 2524 O O . PRO B 1 140 ? -15.075 2.553 -40.818 1.00 33.25 140 PRO B O 1
ATOM 2528 N N . PHE B 1 141 ? -14.747 0.425 -41.529 1.00 28.77 141 PHE B N 1
ATOM 2529 C CA . PHE B 1 141 ? -13.352 0.584 -41.297 1.00 26.92 141 PHE B CA 1
ATOM 2530 C C . PHE B 1 141 ? -12.481 0.043 -42.407 1.00 24.01 141 PHE B C 1
ATOM 2531 O O . PHE B 1 141 ? -11.298 0.349 -42.387 1.00 22.69 141 PHE B O 1
ATOM 2539 N N . ALA B 1 142 ? -13.077 -0.750 -43.334 1.00 20.35 142 ALA B N 1
ATOM 2540 C CA . ALA B 1 142 ? -12.340 -1.346 -44.451 1.00 18.88 142 ALA B CA 1
ATOM 2541 C C . ALA B 1 142 ? -13.295 -1.403 -45.664 1.00 18.89 142 ALA B C 1
ATOM 2542 O O . ALA B 1 142 ? -14.525 -1.209 -45.493 1.00 19.65 142 ALA B O 1
ATOM 2544 N N . ALA B 1 143 ? -12.726 -1.568 -46.874 1.00 16.04 143 ALA B N 1
ATOM 2545 C CA . ALA B 1 143 ? -13.495 -1.717 -48.050 1.00 16.45 143 ALA B CA 1
ATOM 2546 C C . ALA B 1 143 ? -12.807 -2.712 -48.938 1.00 17.62 143 ALA B C 1
ATOM 2547 O O . ALA B 1 143 ? -11.572 -2.779 -48.980 1.00 18.77 143 ALA B O 1
ATOM 2549 N N . ILE B 1 144 ? -13.619 -3.466 -49.653 1.00 16.52 144 ILE B N 1
ATOM 2550 C CA . ILE B 1 144 ? -13.094 -4.390 -50.638 1.00 16.71 144 ILE B CA 1
ATOM 2551 C C . ILE B 1 144 ? -13.461 -3.901 -52.021 1.00 17.04 144 ILE B C 1
ATOM 2552 O O . ILE B 1 144 ? -14.601 -3.504 -52.267 1.00 17.16 144 ILE B O 1
ATOM 2557 N N . SER B 1 145 ? -12.481 -3.977 -52.933 1.00 17.79 145 SER B N 1
ATOM 2558 C CA . SER B 1 145 ? -12.652 -3.533 -54.305 1.00 17.56 145 SER B CA 1
ATOM 2559 C C . SER B 1 145 ? -12.219 -4.612 -55.312 1.00 17.29 145 SER B C 1
ATOM 2560 O O . SER B 1 145 ? -11.291 -5.442 -54.987 1.00 18.96 145 SER B O 1
ATOM 2563 N N . ILE B 1 146 ? -12.938 -4.659 -56.439 1.00 15.18 146 ILE B N 1
ATOM 2564 C CA . ILE B 1 146 ? -12.524 -5.400 -57.641 1.00 16.47 146 ILE B CA 1
ATOM 2565 C C . ILE B 1 146 ? -12.052 -4.291 -58.535 1.00 14.82 146 ILE B C 1
ATOM 2566 O O . ILE B 1 146 ? -12.776 -3.259 -58.702 1.00 16.64 146 ILE B O 1
ATOM 2571 N N . SER B 1 147 ? -10.844 -4.429 -59.125 1.00 15.91 147 SER B N 1
ATOM 2572 C CA . SER B 1 147 ? -10.235 -3.301 -59.867 1.00 15.24 147 SER B CA 1
ATOM 2573 C C . SER B 1 147 ? -9.671 -3.887 -61.155 1.00 15.53 147 SER B C 1
ATOM 2574 O O . SER B 1 147 ? -8.887 -4.882 -61.073 1.00 16.14 147 SER B O 1
ATOM 2577 N N . GLY B 1 148 ? -9.984 -3.311 -62.318 1.00 15.25 148 GLY B N 1
ATOM 2578 C CA . GLY B 1 148 ? -9.434 -3.824 -63.548 1.00 16.28 148 GLY B CA 1
ATOM 2579 C C . GLY B 1 148 ? -9.704 -2.933 -64.758 1.00 14.78 148 GLY B C 1
ATOM 2580 O O . GLY B 1 148 ? -10.432 -1.858 -64.609 1.00 17.11 148 GLY B O 1
ATOM 2581 N N . PRO B 1 149 ? -9.181 -3.327 -65.933 1.00 16.43 149 PRO B N 1
ATOM 2582 C CA . PRO B 1 149 ? -9.280 -2.482 -67.133 1.00 16.19 149 PRO B CA 1
ATOM 2583 C C . PRO B 1 149 ? -10.700 -2.484 -67.694 1.00 15.50 149 PRO B C 1
ATOM 2584 O O . PRO B 1 149 ? -11.414 -3.459 -67.548 1.00 16.75 149 PRO B O 1
ATOM 2588 N N A ILE B 1 150 ? -11.061 -1.371 -68.323 0.50 16.69 150 ILE B N 1
ATOM 2589 N N B ILE B 1 150 ? -11.087 -1.391 -68.348 0.50 17.47 150 ILE B N 1
ATOM 2590 C CA A ILE B 1 150 ? -12.352 -1.243 -68.955 0.50 16.26 150 ILE B CA 1
ATOM 2591 C CA B ILE B 1 150 ? -12.420 -1.288 -68.932 0.50 17.98 150 ILE B CA 1
ATOM 2592 C C A ILE B 1 150 ? -12.568 -2.267 -70.073 0.50 17.22 150 ILE B C 1
ATOM 2593 C C B ILE B 1 150 ? -12.586 -2.232 -70.137 0.50 18.24 150 ILE B C 1
ATOM 2594 O O A ILE B 1 150 ? -13.714 -2.624 -70.367 0.50 17.37 150 ILE B O 1
ATOM 2595 O O B ILE B 1 150 ? -13.715 -2.509 -70.557 0.50 18.71 150 ILE B O 1
ATOM 2604 N N . SER B 1 151 ? -11.455 -2.715 -70.665 1.00 18.89 151 SER B N 1
ATOM 2605 C CA . SER B 1 151 ? -11.433 -3.728 -71.745 1.00 20.66 151 SER B CA 1
ATOM 2606 C C . SER B 1 151 ? -12.082 -5.039 -71.250 1.00 20.13 151 SER B C 1
ATOM 2607 O O . SER B 1 151 ? -12.726 -5.770 -72.016 1.00 23.52 151 SER B O 1
ATOM 2610 N N . ARG B 1 152 ? -11.934 -5.324 -69.971 1.00 18.88 152 ARG B N 1
ATOM 2611 C CA . ARG B 1 152 ? -12.540 -6.494 -69.315 1.00 18.20 152 ARG B CA 1
ATOM 2612 C C . ARG B 1 152 ? -13.732 -6.212 -68.410 1.00 19.30 152 ARG B C 1
ATOM 2613 O O . ARG B 1 152 ? -14.624 -7.085 -68.259 1.00 18.57 152 ARG B O 1
ATOM 2621 N N . ILE B 1 153 ? -13.728 -5.064 -67.683 1.00 16.64 153 ILE B N 1
ATOM 2622 C CA . ILE B 1 153 ? -14.883 -4.673 -66.869 1.00 17.68 153 ILE B CA 1
ATOM 2623 C C . ILE B 1 153 ? -15.753 -3.803 -67.750 1.00 17.76 153 ILE B C 1
ATOM 2624 O O . ILE B 1 153 ? -15.749 -2.540 -67.666 1.00 18.32 153 ILE B O 1
ATOM 2629 N N . THR B 1 154 ? -16.449 -4.488 -68.671 1.00 18.41 154 THR B N 1
ATOM 2630 C CA . THR B 1 154 ? -17.266 -3.790 -69.642 1.00 17.16 154 THR B CA 1
ATOM 2631 C C . THR B 1 154 ? -18.553 -3.373 -68.989 1.00 17.16 154 THR B C 1
ATOM 2632 O O . THR B 1 154 ? -18.864 -3.846 -67.919 1.00 15.82 154 THR B O 1
ATOM 2636 N N . ASP B 1 155 ? -19.346 -2.538 -69.659 1.00 18.80 155 ASP B N 1
ATOM 2637 C CA . ASP B 1 155 ? -20.595 -1.986 -69.049 1.00 20.60 155 ASP B CA 1
ATOM 2638 C C . ASP B 1 155 ? -21.548 -3.011 -68.504 1.00 21.72 155 ASP B C 1
ATOM 2639 O O . ASP B 1 155 ? -22.098 -2.831 -67.426 1.00 23.80 155 ASP B O 1
ATOM 2644 N N . ASP B 1 156 ? -21.667 -4.127 -69.230 1.00 20.67 156 ASP B N 1
ATOM 2645 C CA . ASP B 1 156 ? -22.577 -5.172 -68.892 1.00 19.83 156 ASP B CA 1
ATOM 2646 C C . ASP B 1 156 ? -22.137 -5.954 -67.641 1.00 20.45 156 ASP B C 1
ATOM 2647 O O . ASP B 1 156 ? -22.959 -6.641 -67.059 1.00 21.81 156 ASP B O 1
ATOM 2652 N N . ARG B 1 157 ? -20.866 -5.833 -67.225 1.00 19.81 157 ARG B N 1
ATOM 2653 C CA . ARG B 1 157 ? -20.375 -6.506 -65.974 1.00 17.37 157 ARG B CA 1
ATOM 2654 C C . ARG B 1 157 ? -20.441 -5.660 -64.703 1.00 19.36 157 ARG B C 1
ATOM 2655 O O . ARG B 1 157 ? -20.161 -6.154 -63.585 1.00 21.10 157 ARG B O 1
ATOM 2663 N N . VAL B 1 158 ? -20.803 -4.391 -64.862 1.00 19.32 158 VAL B N 1
ATOM 2664 C CA . VAL B 1 158 ? -20.780 -3.481 -63.711 1.00 19.13 158 VAL B CA 1
ATOM 2665 C C . VAL B 1 158 ? -21.722 -3.923 -62.572 1.00 19.28 158 VAL B C 1
ATOM 2666 O O . VAL B 1 158 ? -21.259 -4.126 -61.434 1.00 16.44 158 VAL B O 1
ATOM 2670 N N . THR B 1 159 ? -23.040 -4.101 -62.825 1.00 19.68 159 THR B N 1
ATOM 2671 C CA . THR B 1 159 ? -23.944 -4.459 -61.698 1.00 21.51 159 THR B CA 1
ATOM 2672 C C . THR B 1 159 ? -23.630 -5.891 -61.229 1.00 18.77 159 THR B C 1
ATOM 2673 O O . THR B 1 159 ? -23.699 -6.170 -60.045 1.00 20.28 159 THR B O 1
ATOM 2677 N N . GLU B 1 160 ? -23.176 -6.756 -62.141 1.00 20.23 160 GLU B N 1
ATOM 2678 C CA . GLU B 1 160 ? -22.749 -8.098 -61.803 1.00 20.23 160 GLU B CA 1
ATOM 2679 C C . GLU B 1 160 ? -21.594 -8.089 -60.773 1.00 18.80 160 GLU B C 1
ATOM 2680 O O . GLU B 1 160 ? -21.618 -8.817 -59.750 1.00 18.60 160 GLU B O 1
ATOM 2686 N N . PHE B 1 161 ? -20.548 -7.321 -61.096 1.00 19.51 161 PHE B N 1
ATOM 2687 C CA . PHE B 1 161 ? -19.404 -7.128 -60.175 1.00 18.38 161 PHE B CA 1
ATOM 2688 C C . PHE B 1 161 ? -19.826 -6.424 -58.841 1.00 18.03 161 PHE B C 1
ATOM 2689 O O . PHE B 1 161 ? -19.346 -6.796 -57.778 1.00 17.72 161 PHE B O 1
ATOM 2697 N N . GLY B 1 162 ? -20.735 -5.453 -58.930 1.00 17.46 162 GLY B N 1
ATOM 2698 C CA . GLY B 1 162 ? -21.402 -4.831 -57.776 1.00 18.94 162 GLY B CA 1
ATOM 2699 C C . GLY B 1 162 ? -21.954 -5.877 -56.822 1.00 20.05 162 GLY B C 1
ATOM 2700 O O . GLY B 1 162 ? -21.663 -5.876 -55.611 1.00 19.30 162 GLY B O 1
ATOM 2701 N N . ALA B 1 163 ? -22.770 -6.782 -57.366 1.00 19.49 163 ALA B N 1
ATOM 2702 C CA . ALA B 1 163 ? -23.284 -7.901 -56.580 1.00 21.87 163 ALA B CA 1
ATOM 2703 C C . ALA B 1 163 ? -22.185 -8.752 -55.950 1.00 21.73 163 ALA B C 1
ATOM 2704 O O . ALA B 1 163 ? -22.274 -9.141 -54.782 1.00 22.40 163 ALA B O 1
ATOM 2714 N N . VAL B 1 165 ? -19.124 -7.858 -54.988 1.00 20.47 165 VAL B N 1
ATOM 2715 C CA . VAL B 1 165 ? -18.383 -7.156 -53.964 1.00 20.89 165 VAL B CA 1
ATOM 2716 C C . VAL B 1 165 ? -19.240 -6.963 -52.721 1.00 20.28 165 VAL B C 1
ATOM 2717 O O . VAL B 1 165 ? -18.743 -7.168 -51.635 1.00 20.13 165 VAL B O 1
ATOM 2721 N N . ILE B 1 166 ? -20.544 -6.669 -52.916 1.00 21.47 166 ILE B N 1
ATOM 2722 C CA . ILE B 1 166 ? -21.543 -6.687 -51.822 1.00 21.18 166 ILE B CA 1
ATOM 2723 C C . ILE B 1 166 ? -21.517 -8.012 -51.087 1.00 21.40 166 ILE B C 1
ATOM 2724 O O . ILE B 1 166 ? -21.381 -8.026 -49.872 1.00 21.90 166 ILE B O 1
ATOM 2729 N N . LYS B 1 167 ? -21.722 -9.119 -51.787 1.00 21.81 167 LYS B N 1
ATOM 2730 C CA . LYS B 1 167 ? -21.673 -10.450 -51.150 1.00 22.21 167 LYS B CA 1
ATOM 2731 C C . LYS B 1 167 ? -20.390 -10.622 -50.345 1.00 21.94 167 LYS B C 1
ATOM 2732 O O . LYS B 1 167 ? -20.427 -10.985 -49.166 1.00 23.02 167 LYS B O 1
ATOM 2738 N N . ALA B 1 168 ? -19.237 -10.418 -50.984 1.00 21.37 168 ALA B N 1
ATOM 2739 C CA . ALA B 1 168 ? -17.928 -10.560 -50.319 1.00 19.77 168 ALA B CA 1
ATOM 2740 C C . ALA B 1 168 ? -17.736 -9.686 -49.054 1.00 20.13 168 ALA B C 1
ATOM 2741 O O . ALA B 1 168 ? -17.188 -10.166 -48.076 1.00 19.75 168 ALA B O 1
ATOM 2743 N N . ALA B 1 169 ? -18.103 -8.409 -49.136 1.00 21.08 169 ALA B N 1
ATOM 2744 C CA . ALA B 1 169 ? -17.960 -7.457 -48.069 1.00 23.12 169 ALA B CA 1
ATOM 2745 C C . ALA B 1 169 ? -18.783 -7.951 -46.847 1.00 24.46 169 ALA B C 1
ATOM 2746 O O . ALA B 1 169 ? -18.295 -7.901 -45.734 1.00 25.38 169 ALA B O 1
ATOM 2748 N N . LYS B 1 170 ? -19.974 -8.485 -47.125 1.00 25.14 170 LYS B N 1
ATOM 2749 C CA . LYS B 1 170 ? -20.874 -9.073 -46.127 1.00 27.24 170 LYS B CA 1
ATOM 2750 C C . LYS B 1 170 ? -20.224 -10.237 -45.413 1.00 27.55 170 LYS B C 1
ATOM 2751 O O . LYS B 1 170 ? -20.296 -10.361 -44.161 1.00 26.15 170 LYS B O 1
ATOM 2757 N N . GLU B 1 171 ? -19.507 -11.026 -46.197 1.00 26.39 171 GLU B N 1
ATOM 2758 C CA . GLU B 1 171 ? -18.772 -12.167 -45.672 1.00 28.20 171 GLU B CA 1
ATOM 2759 C C . GLU B 1 171 ? -17.618 -11.783 -44.784 1.00 28.35 171 GLU B C 1
ATOM 2760 O O . GLU B 1 171 ? -17.381 -12.421 -43.771 1.00 28.72 171 GLU B O 1
ATOM 2766 N N . VAL B 1 172 ? -16.865 -10.753 -45.184 1.00 27.42 172 VAL B N 1
ATOM 2767 C CA . VAL B 1 172 ? -15.761 -10.227 -44.362 1.00 27.37 172 VAL B CA 1
ATOM 2768 C C . VAL B 1 172 ? -16.319 -9.627 -43.063 1.00 26.44 172 VAL B C 1
ATOM 2769 O O . VAL B 1 172 ? -15.817 -9.912 -41.962 1.00 26.16 172 VAL B O 1
ATOM 2773 N N . THR B 1 173 ? -17.385 -8.834 -43.208 1.00 28.29 173 THR B N 1
ATOM 2774 C CA . THR B 1 173 ? -18.072 -8.218 -42.058 1.00 29.67 173 THR B CA 1
ATOM 2775 C C . THR B 1 173 ? -18.447 -9.257 -40.980 1.00 31.90 173 THR B C 1
ATOM 2776 O O . THR B 1 173 ? -18.048 -9.121 -39.812 1.00 31.09 173 THR B O 1
ATOM 2780 N N . LEU B 1 174 ? -19.117 -10.319 -41.421 1.00 33.45 174 LEU B N 1
ATOM 2781 C CA . LEU B 1 174 ? -19.441 -11.477 -40.583 1.00 35.78 174 LEU B CA 1
ATOM 2782 C C . LEU B 1 174 ? -18.197 -12.029 -39.870 1.00 36.49 174 LEU B C 1
ATOM 2783 O O . LEU B 1 174 ? -18.205 -12.157 -38.644 1.00 36.38 174 LEU B O 1
ATOM 2788 N N . ALA B 1 175 ? -17.162 -12.367 -40.651 1.00 35.17 175 ALA B N 1
ATOM 2789 C CA . ALA B 1 175 ? -15.922 -12.935 -40.149 1.00 36.14 175 ALA B CA 1
ATOM 2790 C C . ALA B 1 175 ? -15.256 -12.020 -39.123 1.00 37.77 175 ALA B C 1
ATOM 2791 O O . ALA B 1 175 ? -14.821 -12.503 -38.071 1.00 38.17 175 ALA B O 1
ATOM 2793 N N . TYR B 1 176 ? -15.201 -10.716 -39.392 1.00 38.57 176 TYR B N 1
ATOM 2794 C CA . TYR B 1 176 ? -14.659 -9.794 -38.409 1.00 41.36 176 TYR B CA 1
ATOM 2795 C C . TYR B 1 176 ? -15.437 -9.899 -37.100 1.00 43.03 176 TYR B C 1
ATOM 2796 O O . TYR B 1 176 ? -14.837 -10.021 -36.025 1.00 42.93 176 TYR B O 1
ATOM 2805 N N . GLY B 1 177 ? -16.764 -9.865 -37.209 1.00 44.96 177 GLY B N 1
ATOM 2806 C CA . GLY B 1 177 ? -17.681 -10.021 -36.075 1.00 47.98 177 GLY B CA 1
ATOM 2807 C C . GLY B 1 177 ? -17.337 -11.273 -35.299 1.00 50.17 177 GLY B C 1
ATOM 2808 O O . GLY B 1 177 ? -17.225 -11.232 -34.075 1.00 50.58 177 GLY B O 1
ATOM 2809 N N . GLY B 1 178 ? -17.144 -12.373 -36.020 1.00 52.13 178 GLY B N 1
ATOM 2810 C CA . GLY B 1 178 ? -16.701 -13.643 -35.457 1.00 55.30 178 GLY B CA 1
ATOM 2811 C C . GLY B 1 178 ? -15.445 -13.593 -34.597 1.00 58.00 178 GLY B C 1
ATOM 2812 O O . GLY B 1 178 ? -14.758 -14.619 -34.440 1.00 58.38 178 GLY B O 1
ATOM 2821 N N . GLY C 1 1 ? 25.425 -15.773 -79.901 1.00 30.89 1 GLY C N 1
ATOM 2822 C CA . GLY C 1 1 ? 25.584 -15.048 -78.627 1.00 29.61 1 GLY C CA 1
ATOM 2823 C C . GLY C 1 1 ? 24.410 -15.247 -77.710 1.00 28.41 1 GLY C C 1
ATOM 2824 O O . GLY C 1 1 ? 23.451 -15.916 -78.053 1.00 28.20 1 GLY C O 1
ATOM 2825 N N . HIS C 1 2 ? 24.486 -14.621 -76.541 1.00 27.75 2 HIS C N 1
ATOM 2826 C CA . HIS C 1 2 ? 23.606 -14.959 -75.458 1.00 25.96 2 HIS C CA 1
ATOM 2827 C C . HIS C 1 2 ? 23.477 -13.788 -74.485 1.00 26.71 2 HIS C C 1
ATOM 2828 O O . HIS C 1 2 ? 24.423 -12.994 -74.341 1.00 27.33 2 HIS C O 1
ATOM 2848 N N . SER C 1 4 ? 24.109 -12.852 -71.491 1.00 22.49 4 SER C N 1
ATOM 2849 C CA . SER C 1 4 ? 24.911 -13.193 -70.320 1.00 21.45 4 SER C CA 1
ATOM 2850 C C . SER C 1 4 ? 24.631 -12.240 -69.138 1.00 21.24 4 SER C C 1
ATOM 2851 O O . SER C 1 4 ? 24.023 -11.164 -69.273 1.00 19.31 4 SER C O 1
ATOM 2854 N N . ARG C 1 5 ? 25.088 -12.639 -67.964 1.00 22.49 5 ARG C N 1
ATOM 2855 C CA . ARG C 1 5 ? 24.870 -11.774 -66.800 1.00 22.30 5 ARG C CA 1
ATOM 2856 C C . ARG C 1 5 ? 25.618 -10.447 -67.054 1.00 19.96 5 ARG C C 1
ATOM 2857 O O . ARG C 1 5 ? 25.116 -9.383 -66.699 1.00 18.91 5 ARG C O 1
ATOM 2865 N N . ASN C 1 6 ? 26.820 -10.504 -67.667 1.00 19.38 6 ASN C N 1
ATOM 2866 C CA . ASN C 1 6 ? 27.525 -9.186 -67.874 1.00 19.23 6 ASN C CA 1
ATOM 2867 C C . ASN C 1 6 ? 26.759 -8.300 -68.870 1.00 18.22 6 ASN C C 1
ATOM 2868 O O . ASN C 1 6 ? 26.678 -7.083 -68.735 1.00 18.01 6 ASN C O 1
ATOM 2873 N N . LEU C 1 7 ? 26.268 -8.890 -69.956 1.00 19.26 7 LEU C N 1
ATOM 2874 C CA . LEU C 1 7 ? 25.487 -8.106 -70.908 1.00 19.29 7 LEU C CA 1
ATOM 2875 C C . LEU C 1 7 ? 24.234 -7.545 -70.234 1.00 18.87 7 LEU C C 1
ATOM 2876 O O . LEU C 1 7 ? 23.871 -6.374 -70.467 1.00 18.26 7 LEU C O 1
ATOM 2881 N N . LEU C 1 8 ? 23.608 -8.364 -69.368 1.00 19.63 8 LEU C N 1
ATOM 2882 C CA . LEU C 1 8 ? 22.404 -7.906 -68.618 1.00 21.92 8 LEU C CA 1
ATOM 2883 C C . LEU C 1 8 ? 22.770 -6.703 -67.763 1.00 22.22 8 LEU C C 1
ATOM 2884 O O . LEU C 1 8 ? 21.987 -5.749 -67.700 1.00 22.04 8 LEU C O 1
ATOM 2889 N N . ALA C 1 9 ? 23.968 -6.754 -67.169 1.00 21.87 9 ALA C N 1
ATOM 2890 C CA . ALA C 1 9 ? 24.448 -5.634 -66.291 1.00 22.59 9 ALA C CA 1
ATOM 2891 C C . ALA C 1 9 ? 24.528 -4.319 -67.064 1.00 22.61 9 ALA C C 1
ATOM 2892 O O . ALA C 1 9 ? 24.108 -3.235 -66.585 1.00 20.69 9 ALA C O 1
ATOM 2894 N N . ILE C 1 10 ? 25.081 -4.408 -68.268 1.00 23.45 10 ILE C N 1
ATOM 2895 C CA . ILE C 1 10 ? 25.385 -3.188 -68.980 1.00 25.87 10 ILE C CA 1
ATOM 2896 C C . ILE C 1 10 ? 24.167 -2.566 -69.628 1.00 26.49 10 ILE C C 1
ATOM 2897 O O . ILE C 1 10 ? 24.115 -1.359 -69.756 1.00 28.69 10 ILE C O 1
ATOM 2902 N N . VAL C 1 11 ? 23.175 -3.387 -69.977 1.00 25.08 11 VAL C N 1
ATOM 2903 C CA . VAL C 1 11 ? 21.951 -2.918 -70.548 1.00 27.41 11 VAL C CA 1
ATOM 2904 C C . VAL C 1 11 ? 20.761 -2.684 -69.596 1.00 25.39 11 VAL C C 1
ATOM 2905 O O . VAL C 1 11 ? 19.768 -2.094 -70.041 1.00 25.59 11 VAL C O 1
ATOM 2909 N N . HIS C 1 12 ? 20.824 -3.164 -68.365 1.00 24.99 12 HIS C N 1
ATOM 2910 C CA . HIS C 1 12 ? 19.765 -2.822 -67.417 1.00 24.19 12 HIS C CA 1
ATOM 2911 C C . HIS C 1 12 ? 19.527 -1.299 -67.368 1.00 24.37 12 HIS C C 1
ATOM 2912 O O . HIS C 1 12 ? 18.359 -0.856 -67.468 1.00 22.93 12 HIS C O 1
ATOM 2919 N N . PRO C 1 13 ? 20.609 -0.477 -67.225 1.00 24.64 13 PRO C N 1
ATOM 2920 C CA . PRO C 1 13 ? 20.308 0.966 -67.368 1.00 24.11 13 PRO C CA 1
ATOM 2921 C C . PRO C 1 13 ? 19.563 1.391 -68.634 1.00 23.35 13 PRO C C 1
ATOM 2922 O O . PRO C 1 13 ? 18.858 2.374 -68.625 1.00 22.22 13 PRO C O 1
ATOM 2926 N N . ILE C 1 14 ? 19.749 0.698 -69.746 1.00 21.30 14 ILE C N 1
ATOM 2927 C CA . ILE C 1 14 ? 19.071 1.091 -70.991 1.00 20.54 14 ILE C CA 1
ATOM 2928 C C . ILE C 1 14 ? 17.589 0.770 -70.829 1.00 18.64 14 ILE C C 1
ATOM 2929 O O . ILE C 1 14 ? 16.759 1.512 -71.248 1.00 18.49 14 ILE C O 1
ATOM 2934 N N . LEU C 1 15 ? 17.271 -0.347 -70.165 1.00 19.45 15 LEU C N 1
ATOM 2935 C CA . LEU C 1 15 ? 15.857 -0.637 -69.918 1.00 18.82 15 LEU C CA 1
ATOM 2936 C C . LEU C 1 15 ? 15.194 0.335 -68.965 1.00 19.30 15 LEU C C 1
ATOM 2937 O O . LEU C 1 15 ? 14.040 0.748 -69.243 1.00 18.56 15 LEU C O 1
ATOM 2942 N N . ARG C 1 16 ? 15.912 0.727 -67.915 1.00 19.38 16 ARG C N 1
ATOM 2943 C CA . ARG C 1 16 ? 15.405 1.778 -66.997 1.00 20.90 16 ARG C CA 1
ATOM 2944 C C . ARG C 1 16 ? 15.118 3.091 -67.738 1.00 19.10 16 ARG C C 1
ATOM 2945 O O . ARG C 1 16 ? 14.032 3.745 -67.559 1.00 18.32 16 ARG C O 1
ATOM 2953 N N . ASN C 1 17 ? 16.065 3.506 -68.576 1.00 19.33 17 ASN C N 1
ATOM 2954 C CA . ASN C 1 17 ? 15.873 4.726 -69.306 1.00 21.38 17 ASN C CA 1
ATOM 2955 C C . ASN C 1 17 ? 14.713 4.612 -70.304 1.00 19.71 17 ASN C C 1
ATOM 2956 O O . ASN C 1 17 ? 13.972 5.558 -70.523 1.00 19.73 17 ASN C O 1
ATOM 2961 N N . LEU C 1 18 ? 14.539 3.430 -70.916 1.00 20.61 18 LEU C N 1
ATOM 2962 C CA . LEU C 1 18 ? 13.465 3.256 -71.842 1.00 19.30 18 LEU C CA 1
ATOM 2963 C C . LEU C 1 18 ? 12.056 3.293 -71.130 1.00 20.67 18 LEU C C 1
ATOM 2964 O O . LEU C 1 18 ? 11.051 3.861 -71.699 1.00 20.54 18 LEU C O 1
ATOM 2977 N N . GLU C 1 20 ? 11.520 5.024 -68.451 1.00 20.41 20 GLU C N 1
ATOM 2978 C CA . GLU C 1 20 ? 11.290 6.440 -68.081 1.00 23.50 20 GLU C CA 1
ATOM 2979 C C . GLU C 1 20 ? 10.818 7.210 -69.316 1.00 22.56 20 GLU C C 1
ATOM 2980 O O . GLU C 1 20 ? 9.750 7.869 -69.277 1.00 23.87 20 GLU C O 1
ATOM 2986 N N . GLU C 1 21 ? 11.504 7.011 -70.455 1.00 22.37 21 GLU C N 1
ATOM 2987 C CA . GLU C 1 21 ? 11.196 7.739 -71.707 1.00 23.57 21 GLU C CA 1
ATOM 2988 C C . GLU C 1 21 ? 9.805 7.417 -72.254 1.00 23.44 21 GLU C C 1
ATOM 2989 O O . GLU C 1 21 ? 9.055 8.283 -72.742 1.00 21.39 21 GLU C O 1
ATOM 2995 N N . SER C 1 22 ? 9.446 6.142 -72.164 1.00 20.89 22 SER C N 1
ATOM 2996 C CA . SER C 1 22 ? 8.192 5.662 -72.767 1.00 22.43 22 SER C CA 1
ATOM 2997 C C . SER C 1 22 ? 7.008 5.830 -71.808 1.00 20.63 22 SER C C 1
ATOM 2998 O O . SER C 1 22 ? 5.866 6.033 -72.250 1.00 20.57 22 SER C O 1
ATOM 3001 N N . GLY C 1 23 ? 7.295 5.685 -70.503 1.00 19.09 23 GLY C N 1
ATOM 3002 C CA . GLY C 1 23 ? 6.292 5.661 -69.439 1.00 18.26 23 GLY C CA 1
ATOM 3003 C C . GLY C 1 23 ? 5.561 4.346 -69.273 1.00 18.97 23 GLY C C 1
ATOM 3004 O O . GLY C 1 23 ? 4.571 4.281 -68.585 1.00 19.43 23 GLY C O 1
ATOM 3005 N N . GLU C 1 24 ? 6.098 3.284 -69.893 1.00 17.34 24 GLU C N 1
ATOM 3006 C CA . GLU C 1 24 ? 5.459 1.954 -69.858 1.00 18.83 24 GLU C CA 1
ATOM 3007 C C . GLU C 1 24 ? 6.419 0.854 -69.482 1.00 19.03 24 GLU C C 1
ATOM 3008 O O . GLU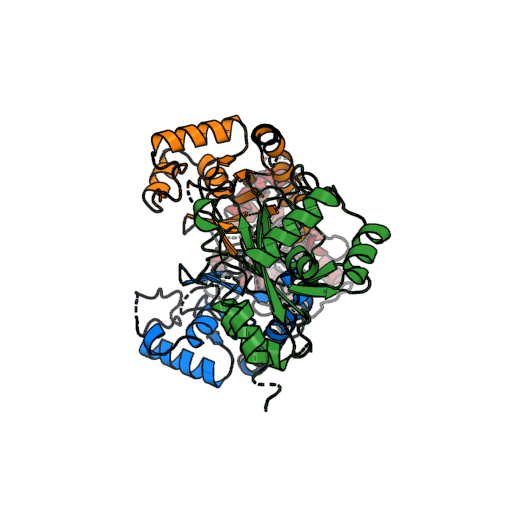 C 1 24 ? 7.641 1.061 -69.464 1.00 19.84 24 GLU C O 1
ATOM 3014 N N . THR C 1 25 ? 5.851 -0.322 -69.155 1.00 17.05 25 THR C N 1
ATOM 3015 C CA . THR C 1 25 ? 6.717 -1.443 -68.736 1.00 16.40 25 THR C CA 1
ATOM 3016 C C . THR C 1 25 ? 7.582 -1.879 -69.938 1.00 15.97 25 THR C C 1
ATOM 3017 O O . THR C 1 25 ? 7.100 -1.878 -71.059 1.00 16.36 25 THR C O 1
ATOM 3021 N N . VAL C 1 26 ? 8.863 -2.131 -69.674 1.00 13.92 26 VAL C N 1
ATOM 3022 C CA . VAL C 1 26 ? 9.837 -2.634 -70.622 1.00 16.80 26 VAL C CA 1
ATOM 3023 C C . VAL C 1 26 ? 10.335 -4.032 -70.206 1.00 16.67 26 VAL C C 1
ATOM 3024 O O . VAL C 1 26 ? 10.604 -4.297 -69.032 1.00 17.39 26 VAL C O 1
ATOM 3028 N N . ASN C 1 27 ? 10.351 -4.941 -71.160 1.00 15.61 27 ASN C N 1
ATOM 3029 C CA . ASN C 1 27 ? 10.708 -6.303 -70.892 1.00 16.81 27 ASN C CA 1
ATOM 3030 C C . ASN C 1 27 ? 11.923 -6.648 -71.749 1.00 16.05 27 ASN C C 1
ATOM 3031 O O . ASN C 1 27 ? 12.038 -6.132 -72.859 1.00 17.56 27 ASN C O 1
ATOM 3044 N N . ALA C 1 29 ? 13.293 -10.188 -73.295 1.00 18.72 29 ALA C N 1
ATOM 3045 C CA . ALA C 1 29 ? 12.934 -11.589 -73.514 1.00 19.21 29 ALA C CA 1
ATOM 3046 C C . ALA C 1 29 ? 13.997 -12.362 -74.296 1.00 19.34 29 ALA C C 1
ATOM 3047 O O . ALA C 1 29 ? 14.707 -11.806 -75.145 1.00 17.93 29 ALA C O 1
ATOM 3049 N N . VAL C 1 30 ? 14.035 -13.653 -74.054 1.00 18.57 30 VAL C N 1
ATOM 3050 C CA . VAL C 1 30 ? 14.871 -14.559 -74.873 1.00 20.55 30 VAL C CA 1
ATOM 3051 C C . VAL C 1 30 ? 13.963 -15.702 -75.338 1.00 22.64 30 VAL C C 1
ATOM 3052 O O . VAL C 1 30 ? 12.820 -15.857 -74.857 1.00 20.61 30 VAL C O 1
ATOM 3056 N N . LEU C 1 31 ? 14.476 -16.503 -76.235 1.00 26.03 31 LEU C N 1
ATOM 3057 C CA . LEU C 1 31 ? 13.716 -17.606 -76.824 1.00 30.36 31 LEU C CA 1
ATOM 3058 C C . LEU C 1 31 ? 13.764 -18.899 -75.983 1.00 33.15 31 LEU C C 1
ATOM 3059 O O . LEU C 1 31 ? 14.770 -19.256 -75.368 1.00 32.34 31 LEU C O 1
ATOM 3064 N N . ASP C 1 32 ? 12.626 -19.561 -75.885 1.00 36.12 32 ASP C N 1
ATOM 3065 C CA . ASP C 1 32 ? 12.602 -20.982 -75.546 1.00 40.21 32 ASP C CA 1
ATOM 3066 C C . ASP C 1 32 ? 12.483 -21.683 -76.921 1.00 42.27 32 ASP C C 1
ATOM 3067 O O . ASP C 1 32 ? 11.492 -21.514 -77.657 1.00 42.35 32 ASP C O 1
ATOM 3072 N N . GLN C 1 33 ? 13.544 -22.377 -77.304 1.00 44.58 33 GLN C N 1
ATOM 3073 C CA . GLN C 1 33 ? 13.552 -23.150 -78.551 1.00 47.44 33 GLN C CA 1
ATOM 3074 C C . GLN C 1 33 ? 12.523 -24.296 -78.487 1.00 48.07 33 GLN C C 1
ATOM 3075 O O . GLN C 1 33 ? 11.863 -24.643 -79.480 1.00 48.53 33 GLN C O 1
ATOM 3081 N N . SER C 1 34 ? 12.367 -24.806 -77.268 1.00 49.52 34 SER C N 1
ATOM 3082 C CA . SER C 1 34 ? 11.818 -26.141 -76.965 1.00 50.45 34 SER C CA 1
ATOM 3083 C C . SER C 1 34 ? 10.338 -26.094 -76.541 1.00 50.44 34 SER C C 1
ATOM 3084 O O . SER C 1 34 ? 9.657 -27.134 -76.428 1.00 50.90 34 SER C O 1
ATOM 3087 N N . ASP C 1 35 ? 9.840 -24.888 -76.294 1.00 50.09 35 ASP C N 1
ATOM 3088 C CA . ASP C 1 35 ? 8.410 -24.694 -76.139 1.00 49.76 35 ASP C CA 1
ATOM 3089 C C . ASP C 1 35 ? 7.926 -23.795 -77.272 1.00 48.55 35 ASP C C 1
ATOM 3090 O O . ASP C 1 35 ? 6.726 -23.570 -77.420 1.00 49.33 35 ASP C O 1
ATOM 3095 N N . HIS C 1 36 ? 8.861 -23.377 -78.120 1.00 46.62 36 HIS C N 1
ATOM 3096 C CA . HIS C 1 36 ? 8.691 -22.239 -79.040 1.00 44.76 36 HIS C CA 1
ATOM 3097 C C . HIS C 1 36 ? 7.778 -21.168 -78.451 1.00 42.25 36 HIS C C 1
ATOM 3098 O O . HIS C 1 36 ? 6.621 -20.988 -78.877 1.00 40.72 36 HIS C O 1
ATOM 3105 N N . GLU C 1 37 ? 8.323 -20.509 -77.407 1.00 40.02 37 GLU C N 1
ATOM 3106 C CA . GLU C 1 37 ? 7.788 -19.254 -76.810 1.00 35.69 37 GLU C CA 1
ATOM 3107 C C . GLU C 1 37 ? 8.972 -18.388 -76.365 1.00 32.66 37 GLU C C 1
ATOM 3108 O O . GLU C 1 37 ? 10.093 -18.871 -76.234 1.00 30.24 37 GLU C O 1
ATOM 3114 N N . ALA C 1 38 ? 8.709 -17.119 -76.128 1.00 28.90 38 ALA C N 1
ATOM 3115 C CA . ALA C 1 38 ? 9.710 -16.256 -75.488 1.00 26.86 38 ALA C CA 1
ATOM 3116 C C . ALA C 1 38 ? 9.536 -16.193 -73.970 1.00 25.86 38 ALA C C 1
ATOM 3117 O O . ALA C 1 38 ? 8.424 -16.257 -73.436 1.00 26.28 38 ALA C O 1
ATOM 3119 N N . ILE C 1 39 ? 10.624 -15.994 -73.251 1.00 22.59 39 ILE C N 1
ATOM 3120 C CA . ILE C 1 39 ? 10.523 -15.917 -71.811 1.00 22.36 39 ILE C CA 1
ATOM 3121 C C . ILE C 1 39 ? 11.080 -14.530 -71.327 1.00 20.46 39 ILE C C 1
ATOM 3122 O O . ILE C 1 39 ? 12.172 -14.113 -71.781 1.00 19.60 39 ILE C O 1
ATOM 3127 N N . ILE C 1 40 ? 10.350 -13.828 -70.462 1.00 19.62 40 ILE C N 1
ATOM 3128 C CA . ILE C 1 40 ? 10.859 -12.596 -69.855 1.00 18.32 40 ILE C CA 1
ATOM 3129 C C . ILE C 1 40 ? 11.999 -12.930 -68.876 1.00 19.62 40 ILE C C 1
ATOM 3130 O O . ILE C 1 40 ? 11.813 -13.649 -67.878 1.00 19.09 40 ILE C O 1
ATOM 3135 N N . ILE C 1 41 ? 13.185 -12.406 -69.168 1.00 18.40 41 ILE C N 1
ATOM 3136 C CA . ILE C 1 41 ? 14.315 -12.560 -68.265 1.00 19.04 41 ILE C CA 1
ATOM 3137 C C . ILE C 1 41 ? 14.685 -11.296 -67.479 1.00 18.27 41 ILE C C 1
ATOM 3138 O O . ILE C 1 41 ? 15.389 -11.398 -66.469 1.00 17.86 41 ILE C O 1
ATOM 3143 N N . ASP C 1 42 ? 14.301 -10.118 -67.979 1.00 17.51 42 ASP C N 1
ATOM 3144 C CA . ASP C 1 42 ? 14.503 -8.903 -67.187 1.00 18.00 42 ASP C CA 1
ATOM 3145 C C . ASP C 1 42 ? 13.331 -7.939 -67.514 1.00 16.09 42 ASP C C 1
ATOM 3146 O O . ASP C 1 42 ? 12.634 -8.133 -68.502 1.00 17.98 42 ASP C O 1
ATOM 3151 N N . GLN C 1 43 ? 13.147 -6.933 -66.656 1.00 17.07 43 GLN C N 1
ATOM 3152 C CA . GLN C 1 43 ? 12.007 -6.015 -66.779 1.00 17.35 43 GLN C CA 1
ATOM 3153 C C . GLN C 1 43 ? 12.264 -4.799 -65.946 1.00 18.04 43 GLN C C 1
ATOM 3154 O O . GLN C 1 43 ? 12.899 -4.883 -64.864 1.00 17.63 43 GLN C O 1
ATOM 3160 N N . VAL C 1 44 ? 11.803 -3.668 -66.450 1.00 15.06 44 VAL C N 1
ATOM 3161 C CA . VAL C 1 44 ? 11.550 -2.529 -65.570 1.00 17.35 44 VAL C CA 1
ATOM 3162 C C . VAL C 1 44 ? 10.097 -2.087 -65.707 1.00 17.77 44 VAL C C 1
ATOM 3163 O O . VAL C 1 44 ? 9.649 -1.629 -66.805 1.00 18.81 44 VAL C O 1
ATOM 3167 N N . GLN C 1 45 ? 9.309 -2.260 -64.653 1.00 18.73 45 GLN C N 1
ATOM 3168 C CA . GLN C 1 45 ? 7.891 -1.832 -64.789 1.00 18.59 45 GLN C CA 1
ATOM 3169 C C . GLN C 1 45 ? 7.769 -0.331 -64.635 1.00 19.01 45 GLN C C 1
ATOM 3170 O O . GLN C 1 45 ? 8.578 0.304 -63.943 1.00 18.53 45 GLN C O 1
ATOM 3176 N N . CYS C 1 46 ? 6.795 0.252 -65.330 1.00 18.17 46 CYS C N 1
ATOM 3177 C CA . CYS C 1 46 ? 6.370 1.636 -65.031 1.00 19.70 46 CYS C CA 1
ATOM 3178 C C . CYS C 1 46 ? 5.558 1.680 -63.678 1.00 18.70 46 CYS C C 1
ATOM 3179 O O . CYS C 1 46 ? 5.335 0.648 -63.026 1.00 18.15 46 CYS C O 1
ATOM 3182 N N . THR C 1 47 ? 5.129 2.875 -63.289 1.00 20.32 47 THR C N 1
ATOM 3183 C CA . THR C 1 47 ? 4.534 3.028 -61.954 1.00 20.29 47 THR C CA 1
ATOM 3184 C C . THR C 1 47 ? 3.017 3.322 -62.091 1.00 21.37 47 THR C C 1
ATOM 3185 O O . THR C 1 47 ? 2.317 3.427 -61.087 1.00 20.01 47 THR C O 1
ATOM 3189 N N . HIS C 1 48 ? 2.501 3.356 -63.329 1.00 21.93 48 HIS C N 1
ATOM 3190 C CA . HIS C 1 48 ? 1.030 3.450 -63.521 1.00 21.79 48 HIS C CA 1
ATOM 3191 C C . HIS C 1 48 ? 0.234 2.343 -62.817 1.00 23.18 48 HIS C C 1
ATOM 3192 O O . HIS C 1 48 ? 0.603 1.181 -62.805 1.00 22.15 48 HIS C O 1
ATOM 3199 N N . LEU C 1 49 ? -0.915 2.735 -62.257 1.00 23.68 49 LEU C N 1
ATOM 3200 C CA . LEU C 1 49 ? -1.813 1.831 -61.563 1.00 24.42 49 LEU C CA 1
ATOM 3201 C C . LEU C 1 49 ? -2.223 0.672 -62.445 1.00 23.01 49 LEU C C 1
ATOM 3202 O O . LEU C 1 49 ? -2.187 -0.484 -62.035 1.00 22.93 49 LEU C O 1
ATOM 3220 N N . ARG C 1 51 ? -1.230 -1.279 -65.588 1.00 20.03 51 ARG C N 1
ATOM 3221 C CA . ARG C 1 51 ? -0.011 -1.478 -66.406 1.00 18.03 51 ARG C CA 1
ATOM 3222 C C . ARG C 1 51 ? 0.214 -2.948 -66.730 1.00 16.65 51 ARG C C 1
ATOM 3223 O O . ARG C 1 51 ? -0.480 -3.839 -66.182 1.00 19.70 51 ARG C O 1
ATOM 3239 N N . SER C 1 53 ? 2.280 -6.057 -66.156 1.00 21.31 53 SER C N 1
ATOM 3240 C CA . SER C 1 53 ? 3.036 -6.371 -64.919 1.00 22.54 53 SER C CA 1
ATOM 3241 C C . SER C 1 53 ? 3.212 -7.880 -64.873 1.00 23.33 53 SER C C 1
ATOM 3242 O O . SER C 1 53 ? 3.271 -8.512 -63.791 1.00 23.79 53 SER C O 1
ATOM 3245 N N . ALA C 1 54 ? 3.391 -8.463 -66.057 1.00 22.56 54 ALA C N 1
ATOM 3246 C CA . ALA C 1 54 ? 3.740 -9.864 -66.119 1.00 22.19 54 ALA C CA 1
ATOM 3247 C C . ALA C 1 54 ? 5.067 -10.027 -65.410 1.00 22.50 54 ALA C C 1
ATOM 3248 O O . ALA C 1 54 ? 5.825 -9.108 -65.339 1.00 22.56 54 ALA C O 1
ATOM 3250 N N . PRO C 1 55 ? 5.283 -11.189 -64.771 1.00 22.05 55 PRO C N 1
ATOM 3251 C CA . PRO C 1 55 ? 6.555 -11.340 -64.072 1.00 23.62 55 PRO C CA 1
ATOM 3252 C C . PRO C 1 55 ? 7.716 -11.880 -64.919 1.00 21.90 55 PRO C C 1
ATOM 3253 O O . PRO C 1 55 ? 7.531 -12.557 -65.953 1.00 21.99 55 PRO C O 1
ATOM 3257 N N . ILE C 1 56 ? 8.912 -11.643 -64.402 1.00 22.65 56 ILE C N 1
ATOM 3258 C CA . ILE C 1 56 ? 10.129 -12.253 -64.957 1.00 23.05 56 ILE C CA 1
ATOM 3259 C C . ILE C 1 56 ? 9.893 -13.780 -64.844 1.00 24.35 56 ILE C C 1
ATOM 3260 O O . ILE C 1 56 ? 9.251 -14.278 -63.857 1.00 24.28 56 ILE C O 1
ATOM 3265 N N . GLY C 1 57 ? 10.313 -14.497 -65.873 1.00 22.83 57 GLY C N 1
ATOM 3266 C CA . GLY C 1 57 ? 9.938 -15.888 -66.060 1.00 23.84 57 GLY C CA 1
ATOM 3267 C C . GLY C 1 57 ? 8.634 -16.143 -66.803 1.00 25.01 57 GLY C C 1
ATOM 3268 O O . GLY C 1 57 ? 8.412 -17.261 -67.283 1.00 25.44 57 GLY C O 1
ATOM 3269 N N . GLY C 1 58 ? 7.759 -15.145 -66.885 1.00 24.53 58 GLY C N 1
ATOM 3270 C CA . GLY C 1 58 ? 6.573 -15.252 -67.761 1.00 24.90 58 GLY C CA 1
ATOM 3271 C C . GLY C 1 58 ? 6.878 -15.522 -69.232 1.00 25.30 58 GLY C C 1
ATOM 3272 O O . GLY C 1 58 ? 7.925 -15.150 -69.772 1.00 23.40 58 GLY C O 1
ATOM 3273 N N . LYS C 1 59 ? 5.961 -16.219 -69.876 1.00 25.32 59 LYS C N 1
ATOM 3274 C CA . LYS C 1 59 ? 6.135 -16.728 -71.224 1.00 26.69 59 LYS C CA 1
ATOM 3275 C C . LYS C 1 59 ? 5.288 -15.854 -72.155 1.00 26.30 59 LYS C C 1
ATOM 3276 O O . LYS C 1 59 ? 4.204 -15.397 -71.752 1.00 27.04 59 LYS C O 1
ATOM 3282 N N . LEU C 1 60 ? 5.785 -15.561 -73.354 1.00 23.69 60 LEU C N 1
ATOM 3283 C CA . LEU C 1 60 ? 5.015 -14.733 -74.301 1.00 21.10 60 LEU C CA 1
ATOM 3284 C C . LEU C 1 60 ? 4.899 -15.545 -75.600 1.00 20.97 60 LEU C C 1
ATOM 3285 O O . LEU C 1 60 ? 5.889 -16.203 -76.015 1.00 21.95 60 LEU C O 1
ATOM 3290 N N . PRO C 1 61 ? 3.717 -15.550 -76.246 1.00 20.69 61 PRO C N 1
ATOM 3291 C CA . PRO C 1 61 ? 3.570 -16.454 -77.417 1.00 20.25 61 PRO C CA 1
ATOM 3292 C C . PRO C 1 61 ? 4.261 -15.925 -78.688 1.00 20.43 61 PRO C C 1
ATOM 3293 O O . PRO C 1 61 ? 4.366 -14.706 -78.910 1.00 17.99 61 PRO C O 1
ATOM 3305 N N . HIS C 1 63 ? 3.396 -15.902 -81.905 1.00 17.79 63 HIS C N 1
ATOM 3306 C CA . HIS C 1 63 ? 2.662 -15.326 -83.017 1.00 18.39 63 HIS C CA 1
ATOM 3307 C C . HIS C 1 63 ? 1.821 -14.085 -82.606 1.00 18.25 63 HIS C C 1
ATOM 3308 O O . HIS C 1 63 ? 1.240 -13.425 -83.479 1.00 19.66 63 HIS C O 1
ATOM 3315 N N . ALA C 1 64 ? 1.732 -13.807 -81.297 1.00 18.92 64 ALA C N 1
ATOM 3316 C CA . ALA C 1 64 ? 0.664 -12.945 -80.743 1.00 18.11 64 ALA C CA 1
ATOM 3317 C C . ALA C 1 64 ? 1.189 -11.896 -79.773 1.00 18.03 64 ALA C C 1
ATOM 3318 O O . ALA C 1 64 ? 0.394 -11.197 -79.143 1.00 21.32 64 ALA C O 1
ATOM 3320 N N . SER C 1 65 ? 2.477 -11.864 -79.565 1.00 16.71 65 SER C N 1
ATOM 3321 C CA . SER C 1 65 ? 3.054 -10.875 -78.732 1.00 17.95 65 SER C CA 1
ATOM 3322 C C . SER C 1 65 ? 4.079 -10.049 -79.541 1.00 17.70 65 SER C C 1
ATOM 3323 O O . SER C 1 65 ? 4.551 -10.492 -80.590 1.00 17.27 65 SER C O 1
ATOM 3326 N N . GLY C 1 66 ? 4.417 -8.869 -79.010 1.00 18.31 66 GLY C N 1
ATOM 3327 C CA . GLY C 1 66 ? 5.535 -8.035 -79.508 1.00 16.84 66 GLY C CA 1
ATOM 3328 C C . GLY C 1 66 ? 6.849 -8.840 -79.482 1.00 16.77 66 GLY C C 1
ATOM 3329 O O . GLY C 1 66 ? 7.474 -9.004 -80.530 1.00 17.88 66 GLY C O 1
ATOM 3330 N N . ALA C 1 67 ? 7.290 -9.298 -78.305 1.00 16.76 67 ALA C N 1
ATOM 3331 C CA . ALA C 1 67 ? 8.577 -10.031 -78.232 1.00 17.28 67 ALA C CA 1
ATOM 3332 C C . ALA C 1 67 ? 8.499 -11.248 -79.190 1.00 18.44 67 ALA C C 1
ATOM 3333 O O . ALA C 1 67 ? 9.457 -11.534 -79.950 1.00 16.14 67 ALA C O 1
ATOM 3335 N N . GLY C 1 68 ? 7.361 -11.961 -79.181 1.00 20.38 68 GLY C N 1
ATOM 3336 C CA . GLY C 1 68 ? 7.231 -13.208 -79.980 1.00 16.81 68 GLY C CA 1
ATOM 3337 C C . GLY C 1 68 ? 7.425 -12.951 -81.455 1.00 18.36 68 GLY C C 1
ATOM 3338 O O . GLY C 1 68 ? 8.267 -13.570 -82.088 1.00 16.38 68 GLY C O 1
ATOM 3339 N N . LYS C 1 69 ? 6.656 -11.985 -81.990 1.00 17.02 69 LYS C N 1
ATOM 3340 C CA . LYS C 1 69 ? 6.698 -11.644 -83.407 1.00 19.49 69 LYS C CA 1
ATOM 3341 C C . LYS C 1 69 ? 8.018 -10.976 -83.846 1.00 18.59 69 LYS C C 1
ATOM 3342 O O . LYS C 1 69 ? 8.435 -11.135 -85.022 1.00 20.58 69 LYS C O 1
ATOM 3348 N N . ALA C 1 70 ? 8.628 -10.211 -82.921 1.00 18.27 70 ALA C N 1
ATOM 3349 C CA . ALA C 1 70 ? 9.977 -9.630 -83.182 1.00 18.15 70 ALA C CA 1
ATOM 3350 C C . ALA C 1 70 ? 10.955 -10.749 -83.568 1.00 19.15 70 ALA C C 1
ATOM 3351 O O . ALA C 1 70 ? 11.570 -10.738 -84.649 1.00 20.71 70 ALA C O 1
ATOM 3353 N N . PHE C 1 71 ? 10.962 -11.784 -82.738 1.00 19.56 71 PHE C N 1
ATOM 3354 C CA . PHE C 1 71 ? 11.779 -12.959 -82.944 1.00 19.99 71 PHE C CA 1
ATOM 3355 C C . PHE C 1 71 ? 11.299 -13.693 -84.186 1.00 19.98 71 PHE C C 1
ATOM 3356 O O . PHE C 1 71 ? 12.105 -14.029 -85.056 1.00 21.24 71 PHE C O 1
ATOM 3364 N N . LEU C 1 72 ? 10.001 -13.933 -84.306 1.00 20.82 72 LEU C N 1
ATOM 3365 C CA . LEU C 1 72 ? 9.530 -14.694 -85.449 1.00 21.94 72 LEU C CA 1
ATOM 3366 C C . LEU C 1 72 ? 9.851 -14.068 -86.790 1.00 21.72 72 LEU C C 1
ATOM 3367 O O . LEU C 1 72 ? 10.129 -14.782 -87.717 1.00 22.42 72 LEU C O 1
ATOM 3372 N N . ALA C 1 73 ? 9.852 -12.726 -86.884 1.00 20.23 73 ALA C N 1
ATOM 3373 C CA . ALA C 1 73 ? 10.150 -12.056 -88.146 1.00 22.44 73 ALA C CA 1
ATOM 3374 C C . ALA C 1 73 ? 11.609 -12.265 -88.571 1.00 21.33 73 ALA C C 1
ATOM 3375 O O . ALA C 1 73 ? 11.944 -12.055 -89.743 1.00 25.32 73 ALA C O 1
ATOM 3377 N N . GLN C 1 74 ? 12.451 -12.701 -87.626 1.00 24.38 74 GLN C N 1
ATOM 3378 C CA . GLN C 1 74 ? 13.945 -12.819 -87.759 1.00 24.46 74 GLN C CA 1
ATOM 3379 C C . GLN C 1 74 ? 14.547 -14.212 -87.682 1.00 27.25 74 GLN C C 1
ATOM 3380 O O . GLN C 1 74 ? 15.785 -14.395 -87.834 1.00 25.27 74 GLN C O 1
ATOM 3386 N N . LEU C 1 75 ? 13.708 -15.206 -87.390 1.00 27.83 75 LEU C N 1
ATOM 3387 C CA . LEU C 1 75 ? 14.184 -16.593 -87.339 1.00 28.29 75 LEU C CA 1
ATOM 3388 C C . LEU C 1 75 ? 14.103 -17.230 -88.737 1.00 29.35 75 LEU C C 1
ATOM 3389 O O . LEU C 1 75 ? 13.404 -16.725 -89.661 1.00 28.65 75 LEU C O 1
ATOM 3394 N N . SER C 1 76 ? 14.857 -18.324 -88.878 1.00 30.75 76 SER C N 1
ATOM 3395 C CA . SER C 1 76 ? 15.023 -19.037 -90.156 1.00 32.30 76 SER C CA 1
ATOM 3396 C C . SER C 1 76 ? 13.651 -19.566 -90.597 1.00 33.11 76 SER C C 1
ATOM 3397 O O . SER C 1 76 ? 12.775 -19.809 -89.743 1.00 33.80 76 SER C O 1
ATOM 3400 N N . GLU C 1 77 ? 13.491 -19.790 -91.902 1.00 32.65 77 GLU C N 1
ATOM 3401 C CA . GLU C 1 77 ? 12.245 -20.293 -92.418 1.00 34.71 77 GLU C CA 1
ATOM 3402 C C . GLU C 1 77 ? 11.946 -21.597 -91.693 1.00 34.35 77 GLU C C 1
ATOM 3403 O O . GLU C 1 77 ? 10.779 -21.897 -91.416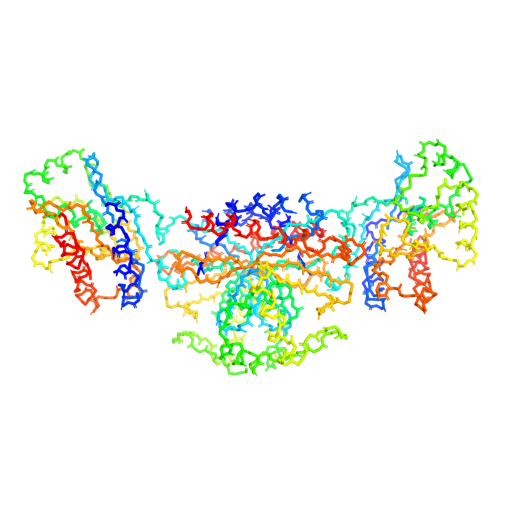 1.00 35.02 77 GLU C O 1
ATOM 3409 N N . GLU C 1 78 ? 12.993 -22.355 -91.360 1.00 34.46 78 GLU C N 1
ATOM 3410 C CA . GLU C 1 78 ? 12.800 -23.693 -90.754 1.00 36.03 78 GLU C CA 1
ATOM 3411 C C . GLU C 1 78 ? 12.266 -23.634 -89.307 1.00 35.12 78 GLU C C 1
ATOM 3412 O O . GLU C 1 78 ? 11.454 -24.467 -88.867 1.00 35.26 78 GLU C O 1
ATOM 3418 N N . GLN C 1 79 ? 12.698 -22.615 -88.590 1.00 33.93 79 GLN C N 1
ATOM 3419 C CA . GLN C 1 79 ? 12.173 -22.360 -87.259 1.00 33.40 79 GLN C CA 1
ATOM 3420 C C . GLN C 1 79 ? 10.711 -21.838 -87.325 1.00 31.28 79 GLN C C 1
ATOM 3421 O O . GLN C 1 79 ? 9.866 -22.268 -86.555 1.00 29.84 79 GLN C O 1
ATOM 3427 N N . VAL C 1 80 ? 10.418 -20.937 -88.266 1.00 29.11 80 VAL C N 1
ATOM 3428 C CA . VAL C 1 80 ? 9.064 -20.414 -88.451 1.00 29.22 80 VAL C CA 1
ATOM 3429 C C . VAL C 1 80 ? 8.093 -21.512 -88.797 1.00 28.93 80 VAL C C 1
ATOM 3430 O O . VAL C 1 80 ? 7.004 -21.581 -88.222 1.00 28.55 80 VAL C O 1
ATOM 3434 N N . THR C 1 81 ? 8.502 -22.362 -89.724 1.00 27.73 81 THR C N 1
ATOM 3435 C CA . THR C 1 81 ? 7.681 -23.504 -90.147 1.00 28.11 81 THR C CA 1
ATOM 3436 C C . THR C 1 81 ? 7.381 -24.487 -88.988 1.00 27.47 81 THR C C 1
ATOM 3437 O O . THR C 1 81 ? 6.230 -24.952 -88.808 1.00 24.04 81 THR C O 1
ATOM 3441 N N . LYS C 1 82 ? 8.441 -24.809 -88.241 1.00 27.57 82 LYS C N 1
ATOM 3442 C CA . LYS C 1 82 ? 8.323 -25.639 -87.042 1.00 27.52 82 LYS C CA 1
ATOM 3443 C C . LYS C 1 82 ? 7.348 -25.004 -86.028 1.00 28.65 82 LYS C C 1
ATOM 3444 O O . LYS C 1 82 ? 6.496 -25.707 -85.458 1.00 27.87 82 LYS C O 1
ATOM 3450 N N . LEU C 1 83 ? 7.445 -23.685 -85.810 1.00 28.78 83 LEU C N 1
ATOM 3451 C CA . LEU C 1 83 ? 6.457 -23.010 -84.937 1.00 28.68 83 LEU C CA 1
ATOM 3452 C C . LEU C 1 83 ? 5.056 -23.284 -85.489 1.00 29.07 83 LEU C C 1
ATOM 3453 O O . LEU C 1 83 ? 4.160 -23.729 -84.770 1.00 28.65 83 LEU C O 1
ATOM 3458 N N . LEU C 1 84 ? 4.870 -22.968 -86.769 1.00 26.99 84 LEU C N 1
ATOM 3459 C CA . LEU C 1 84 ? 3.557 -22.933 -87.361 1.00 26.37 84 LEU C CA 1
ATOM 3460 C C . LEU C 1 84 ? 2.866 -24.278 -87.265 1.00 26.41 84 LEU C C 1
ATOM 3461 O O . LEU C 1 84 ? 1.709 -24.365 -86.870 1.00 25.35 84 LEU C O 1
ATOM 3466 N N . HIS C 1 85 ? 3.637 -25.321 -87.570 1.00 25.64 85 HIS C N 1
ATOM 3467 C CA . HIS C 1 85 ? 3.077 -26.628 -87.680 1.00 26.26 85 HIS C CA 1
ATOM 3468 C C . HIS C 1 85 ? 3.049 -27.364 -86.380 1.00 25.79 85 HIS C C 1
ATOM 3469 O O . HIS C 1 85 ? 2.115 -28.095 -86.165 1.00 26.91 85 HIS C O 1
ATOM 3476 N N . ARG C 1 86 ? 4.055 -27.170 -85.521 1.00 25.79 86 ARG C N 1
ATOM 3477 C CA . ARG C 1 86 ? 4.099 -27.919 -84.260 1.00 25.77 86 ARG C CA 1
ATOM 3478 C C . ARG C 1 86 ? 3.328 -27.239 -83.127 1.00 26.80 86 ARG C C 1
ATOM 3479 O O . ARG C 1 86 ? 2.676 -27.902 -82.317 1.00 27.53 86 ARG C O 1
ATOM 3487 N N . LYS C 1 87 ? 3.483 -25.932 -83.044 1.00 27.31 87 LYS C N 1
ATOM 3488 C CA . LYS C 1 87 ? 2.972 -25.184 -81.898 1.00 28.70 87 LYS C CA 1
ATOM 3489 C C . LYS C 1 87 ? 1.540 -24.711 -82.230 1.00 27.89 87 LYS C C 1
ATOM 3490 O O . LYS C 1 87 ? 0.632 -24.811 -81.392 1.00 28.94 87 LYS C O 1
ATOM 3496 N N . GLY C 1 88 ? 1.330 -24.208 -83.447 1.00 27.03 88 GLY C N 1
ATOM 3497 C CA . GLY C 1 88 ? 0.011 -23.771 -83.857 1.00 24.93 88 GLY C CA 1
ATOM 3498 C C . GLY C 1 88 ? -0.217 -22.315 -83.426 1.00 26.17 88 GLY C C 1
ATOM 3499 O O . GLY C 1 88 ? 0.560 -21.804 -82.623 1.00 26.71 88 GLY C O 1
ATOM 3500 N N . LEU C 1 89 ? -1.232 -21.672 -83.999 1.00 23.99 89 LEU C N 1
ATOM 3501 C CA . LEU C 1 89 ? -1.600 -20.237 -83.724 1.00 25.14 89 LEU C CA 1
ATOM 3502 C C . LEU C 1 89 ? -2.886 -20.016 -82.829 1.00 23.83 89 LEU C C 1
ATOM 3503 O O . LEU C 1 89 ? -3.981 -19.723 -83.312 1.00 23.22 89 LEU C O 1
ATOM 3508 N N . HIS C 1 90 ? -2.741 -20.158 -81.525 1.00 24.30 90 HIS C N 1
ATOM 3509 C CA . HIS C 1 90 ? -3.923 -20.000 -80.647 1.00 25.83 90 HIS C CA 1
ATOM 3510 C C . HIS C 1 90 ? -4.558 -18.588 -80.791 1.00 25.91 90 HIS C C 1
ATOM 3511 O O . HIS C 1 90 ? -3.820 -17.607 -80.827 1.00 25.08 90 HIS C O 1
ATOM 3518 N N . ALA C 1 91 ? -5.896 -18.509 -80.977 1.00 24.83 91 ALA C N 1
ATOM 3519 C CA . ALA C 1 91 ? -6.631 -17.212 -80.972 1.00 27.09 91 ALA C CA 1
ATOM 3520 C C . ALA C 1 91 ? -6.853 -16.682 -79.567 1.00 27.43 91 ALA C C 1
ATOM 3521 O O . ALA C 1 91 ? -7.797 -17.130 -78.876 1.00 27.88 91 ALA C O 1
ATOM 3523 N N . TYR C 1 92 ? -6.016 -15.734 -79.131 1.00 25.19 92 TYR C N 1
ATOM 3524 C CA . TYR C 1 92 ? -6.276 -15.057 -77.838 1.00 24.78 92 TYR C CA 1
ATOM 3525 C C . TYR C 1 92 ? -7.509 -14.126 -77.909 1.00 24.37 92 TYR C C 1
ATOM 3526 O O . TYR C 1 92 ? -8.320 -14.069 -77.000 1.00 24.39 92 TYR C O 1
ATOM 3535 N N . THR C 1 93 ? -7.594 -13.401 -79.000 1.00 22.71 93 THR C N 1
ATOM 3536 C CA . THR C 1 93 ? -8.566 -12.360 -79.165 1.00 24.95 93 THR C CA 1
ATOM 3537 C C . THR C 1 93 ? -9.072 -12.365 -80.586 1.00 26.09 93 THR C C 1
ATOM 3538 O O . THR C 1 93 ? -8.534 -13.042 -81.460 1.00 24.58 93 THR C O 1
ATOM 3542 N N . HIS C 1 94 ? -10.101 -11.557 -80.848 1.00 27.44 94 HIS C N 1
ATOM 3543 C CA . HIS C 1 94 ? -10.521 -11.295 -82.214 1.00 28.79 94 HIS C CA 1
ATOM 3544 C C . HIS C 1 94 ? -9.439 -10.694 -83.147 1.00 27.99 94 HIS C C 1
ATOM 3545 O O . HIS C 1 94 ? -9.631 -10.660 -84.355 1.00 27.07 94 HIS C O 1
ATOM 3552 N N . ALA C 1 95 ? -8.301 -10.220 -82.608 1.00 25.00 95 ALA C N 1
ATOM 3553 C CA . ALA C 1 95 ? -7.227 -9.582 -83.401 1.00 25.23 95 ALA C CA 1
ATOM 3554 C C . ALA C 1 95 ? -6.038 -10.479 -83.669 1.00 22.32 95 ALA C C 1
ATOM 3555 O O . ALA C 1 95 ? -5.244 -10.194 -84.555 1.00 23.49 95 ALA C O 1
ATOM 3557 N N . THR C 1 96 ? -5.970 -11.587 -82.935 1.00 23.52 96 THR C N 1
ATOM 3558 C CA . THR C 1 96 ? -4.859 -12.558 -83.080 1.00 23.80 96 THR C CA 1
ATOM 3559 C C . THR C 1 96 ? -4.713 -13.014 -84.521 1.00 24.38 96 THR C C 1
ATOM 3560 O O . THR C 1 96 ? -5.705 -13.349 -85.182 1.00 25.79 96 THR C O 1
ATOM 3564 N N . LEU C 1 97 ? -3.494 -12.960 -85.022 1.00 24.17 97 LEU C N 1
ATOM 3565 C CA . LEU C 1 97 ? -3.181 -13.412 -86.371 1.00 25.51 97 LEU C CA 1
ATOM 3566 C C . LEU C 1 97 ? -3.152 -14.937 -86.334 1.00 26.57 97 LEU C C 1
ATOM 3567 O O . LEU C 1 97 ? -2.217 -15.548 -85.844 1.00 28.10 97 LEU C O 1
ATOM 3572 N N . VAL C 1 98 ? -4.238 -15.535 -86.810 1.00 26.77 98 VAL C N 1
ATOM 3573 C CA . VAL C 1 98 ? -4.405 -17.012 -86.741 1.00 28.46 98 VAL C CA 1
ATOM 3574 C C . VAL C 1 98 ? -4.269 -17.686 -88.096 1.00 30.24 98 VAL C C 1
ATOM 3575 O O . VAL C 1 98 ? -4.245 -18.921 -88.182 1.00 30.59 98 VAL C O 1
ATOM 3579 N N . SER C 1 99 ? -4.238 -16.866 -89.136 1.00 30.96 99 SER C N 1
ATOM 3580 C CA . SER C 1 99 ? -4.026 -17.301 -90.513 1.00 33.61 99 SER C CA 1
ATOM 3581 C C . SER C 1 99 ? -2.555 -17.165 -90.879 1.00 34.34 99 SER C C 1
ATOM 3582 O O . SER C 1 99 ? -1.978 -16.075 -90.687 1.00 33.75 99 SER C O 1
ATOM 3585 N N . PRO C 1 100 ? -1.918 -18.268 -91.358 1.00 35.37 100 PRO C N 1
ATOM 3586 C CA . PRO C 1 100 ? -0.503 -18.209 -91.735 1.00 34.81 100 PRO C CA 1
ATOM 3587 C C . PRO C 1 100 ? -0.198 -17.066 -92.709 1.00 35.02 100 PRO C C 1
ATOM 3588 O O . PRO C 1 100 ? 0.870 -16.449 -92.600 1.00 33.89 100 PRO C O 1
ATOM 3592 N N . VAL C 1 101 ? -1.119 -16.786 -93.624 1.00 34.20 101 VAL C N 1
ATOM 3593 C CA . VAL C 1 101 ? -0.941 -15.680 -94.553 1.00 34.56 101 VAL C CA 1
ATOM 3594 C C . VAL C 1 101 ? -0.951 -14.289 -93.896 1.00 34.27 101 VAL C C 1
ATOM 3595 O O . VAL C 1 101 ? -0.044 -13.501 -94.180 1.00 33.81 101 VAL C O 1
ATOM 3599 N N . HIS C 1 102 ? -1.911 -13.997 -93.014 1.00 33.85 102 HIS C N 1
ATOM 3600 C CA . HIS C 1 102 ? -1.899 -12.666 -92.380 1.00 33.93 102 HIS C CA 1
ATOM 3601 C C . HIS C 1 102 ? -0.691 -12.520 -91.420 1.00 31.93 102 HIS C C 1
ATOM 3602 O O . HIS C 1 102 ? -0.137 -11.427 -91.312 1.00 31.38 102 HIS C O 1
ATOM 3609 N N . LEU C 1 103 ? -0.279 -13.624 -90.777 1.00 30.09 103 LEU C N 1
ATOM 3610 C CA . LEU C 1 103 ? 0.892 -13.665 -89.883 1.00 29.26 103 LEU C CA 1
ATOM 3611 C C . LEU C 1 103 ? 2.157 -13.395 -90.674 1.00 30.00 103 LEU C C 1
ATOM 3612 O O . LEU C 1 103 ? 2.988 -12.544 -90.296 1.00 28.95 103 LEU C O 1
ATOM 3617 N N . LYS C 1 104 ? 2.298 -14.112 -91.795 1.00 30.05 104 LYS C N 1
ATOM 3618 C CA . LYS C 1 104 ? 3.523 -13.988 -92.583 1.00 30.18 104 LYS C CA 1
ATOM 3619 C C . LYS C 1 104 ? 3.676 -12.532 -93.075 1.00 29.23 104 LYS C C 1
ATOM 3620 O O . LYS C 1 104 ? 4.755 -11.960 -92.996 1.00 29.67 104 LYS C O 1
ATOM 3626 N N . GLU C 1 105 ? 2.574 -11.916 -93.470 1.00 29.56 105 GLU C N 1
ATOM 3627 C CA . GLU C 1 105 ? 2.591 -10.549 -93.939 1.00 29.37 105 GLU C CA 1
ATOM 3628 C C . GLU C 1 105 ? 2.927 -9.550 -92.822 1.00 28.65 105 GLU C C 1
ATOM 3629 O O . GLU C 1 105 ? 3.718 -8.625 -93.056 1.00 27.04 105 GLU C O 1
ATOM 3635 N N . ASP C 1 106 ? 2.272 -9.705 -91.649 1.00 26.36 106 ASP C N 1
ATOM 3636 C CA . ASP C 1 106 ? 2.595 -8.899 -90.455 1.00 24.43 106 ASP C CA 1
ATOM 3637 C C . ASP C 1 106 ? 4.098 -9.039 -90.193 1.00 24.43 106 ASP C C 1
ATOM 3638 O O . ASP C 1 106 ? 4.730 -8.034 -89.831 1.00 24.02 106 ASP C O 1
ATOM 3643 N N . LEU C 1 107 ? 4.677 -10.260 -90.354 1.00 22.69 107 LEU C N 1
ATOM 3644 C CA . LEU C 1 107 ? 6.123 -10.456 -90.157 1.00 25.07 107 LEU C CA 1
ATOM 3645 C C . LEU C 1 107 ? 7.000 -9.714 -91.181 1.00 26.21 107 LEU C C 1
ATOM 3646 O O . LEU C 1 107 ? 8.093 -9.189 -90.857 1.00 26.66 107 LEU C O 1
ATOM 3651 N N . ALA C 1 108 ? 6.535 -9.697 -92.427 1.00 28.75 108 ALA C N 1
ATOM 3652 C CA . ALA C 1 108 ? 7.205 -8.920 -93.500 1.00 28.24 108 ALA C CA 1
ATOM 3653 C C . ALA C 1 108 ? 7.169 -7.406 -93.211 1.00 29.25 108 ALA C C 1
ATOM 3654 O O . ALA C 1 108 ? 8.210 -6.748 -93.348 1.00 30.93 108 ALA C O 1
ATOM 3656 N N . GLN C 1 109 ? 6.002 -6.867 -92.827 1.00 27.85 109 GLN C N 1
ATOM 3657 C CA . GLN C 1 109 ? 5.869 -5.455 -92.341 1.00 29.18 109 GLN C CA 1
ATOM 3658 C C . GLN C 1 109 ? 6.835 -5.162 -91.162 1.00 27.56 109 GLN C C 1
ATOM 3659 O O . GLN C 1 109 ? 7.521 -4.130 -91.141 1.00 28.66 109 GLN C O 1
ATOM 3665 N N . THR C 1 110 ? 6.846 -6.048 -90.172 1.00 25.53 110 THR C N 1
ATOM 3666 C CA . THR C 1 110 ? 7.811 -5.983 -89.026 1.00 23.18 110 THR C CA 1
ATOM 3667 C C . THR C 1 110 ? 9.277 -5.798 -89.443 1.00 24.52 110 THR C C 1
ATOM 3668 O O . THR C 1 110 ? 9.959 -4.892 -88.982 1.00 25.64 110 THR C O 1
ATOM 3672 N N . ARG C 1 111 ? 9.783 -6.663 -90.321 1.00 25.21 111 ARG C N 1
ATOM 3673 C CA . ARG C 1 111 ? 11.153 -6.570 -90.840 1.00 26.67 111 ARG C CA 1
ATOM 3674 C C . ARG C 1 111 ? 11.415 -5.196 -91.496 1.00 27.66 111 ARG C C 1
ATOM 3675 O O . ARG C 1 111 ? 12.481 -4.567 -91.268 1.00 28.72 111 ARG C O 1
ATOM 3683 N N . LYS C 1 112 ? 10.423 -4.735 -92.244 1.00 27.99 112 LYS C N 1
ATOM 3684 C CA . LYS C 1 112 ? 10.512 -3.495 -93.037 1.00 31.22 112 LYS C CA 1
ATOM 3685 C C . LYS C 1 112 ? 10.603 -2.243 -92.171 1.00 30.36 112 LYS C C 1
ATOM 3686 O O . LYS C 1 112 ? 11.443 -1.366 -92.417 1.00 31.40 112 LYS C O 1
ATOM 3692 N N . ARG C 1 113 ? 9.682 -2.119 -91.217 1.00 30.10 113 ARG C N 1
ATOM 3693 C CA . ARG C 1 113 ? 9.651 -0.971 -90.297 1.00 27.76 113 ARG C CA 1
ATOM 3694 C C . ARG C 1 113 ? 10.686 -1.091 -89.123 1.00 28.09 113 ARG C C 1
ATOM 3695 O O . ARG C 1 113 ? 11.021 -0.076 -88.495 1.00 28.30 113 ARG C O 1
ATOM 3703 N N . GLY C 1 114 ? 11.155 -2.308 -88.800 1.00 25.19 114 GLY C N 1
ATOM 3704 C CA . GLY C 1 114 ? 12.228 -2.490 -87.783 1.00 22.21 114 GLY C CA 1
ATOM 3705 C C . GLY C 1 114 ? 11.721 -2.800 -86.363 1.00 19.51 114 GLY C C 1
ATOM 3706 O O . GLY C 1 114 ? 12.481 -2.835 -85.373 1.00 18.65 114 GLY C O 1
ATOM 3707 N N . TYR C 1 115 ? 10.420 -2.991 -86.256 1.00 18.37 115 TYR C N 1
ATOM 3708 C CA . TYR C 1 115 ? 9.815 -3.335 -84.962 1.00 17.58 115 TYR C CA 1
ATOM 3709 C C . TYR C 1 115 ? 8.524 -4.109 -85.172 1.00 17.96 115 TYR C C 1
ATOM 3710 O O . TYR C 1 115 ? 7.788 -3.857 -86.130 1.00 18.70 115 TYR C O 1
ATOM 3719 N N . SER C 1 116 ? 8.229 -5.016 -84.230 1.00 17.19 116 SER C N 1
ATOM 3720 C CA . SER C 1 116 ? 6.918 -5.666 -84.170 1.00 18.41 116 SER C CA 1
ATOM 3721 C C . SER C 1 116 ? 5.925 -4.822 -83.358 1.00 18.35 116 SER C C 1
ATOM 3722 O O . SER C 1 116 ? 6.337 -3.954 -82.521 1.00 18.79 116 SER C O 1
ATOM 3725 N N . PHE C 1 117 ? 4.637 -5.117 -83.529 1.00 18.25 117 PHE C N 1
ATOM 3726 C CA . PHE C 1 117 ? 3.525 -4.417 -82.907 1.00 18.19 117 PHE C CA 1
ATOM 3727 C C . PHE C 1 117 ? 2.403 -5.432 -82.655 1.00 18.38 117 PHE C C 1
ATOM 3728 O O . PHE C 1 117 ? 1.824 -5.975 -83.585 1.00 16.71 117 PHE C O 1
ATOM 3736 N N . ASP C 1 118 ? 2.224 -5.749 -81.379 1.00 16.87 118 ASP C N 1
ATOM 3737 C CA . ASP C 1 118 ? 1.076 -6.485 -80.880 1.00 17.26 118 ASP C CA 1
ATOM 3738 C C . ASP C 1 118 ? 0.008 -5.487 -80.569 1.00 17.69 118 ASP C C 1
ATOM 3739 O O . ASP C 1 118 ? 0.121 -4.622 -79.652 1.00 15.98 118 ASP C O 1
ATOM 3744 N N . ASP C 1 119 ? -1.006 -5.538 -81.409 1.00 17.47 119 ASP C N 1
ATOM 3745 C CA . ASP C 1 119 ? -2.143 -4.658 -81.237 1.00 19.05 119 ASP C CA 1
ATOM 3746 C C . ASP C 1 119 ? -3.391 -5.379 -80.670 1.00 19.08 119 ASP C C 1
ATOM 3747 O O . ASP C 1 119 ? -4.360 -5.756 -81.401 1.00 20.74 119 ASP C O 1
ATOM 3752 N N . GLU C 1 120 ? -3.427 -5.571 -79.348 1.00 17.20 120 GLU C N 1
ATOM 3753 C CA . GLU C 1 120 ? -4.464 -6.370 -78.672 1.00 17.76 120 GLU C CA 1
ATOM 3754 C C . GLU C 1 120 ? -4.619 -7.830 -79.222 1.00 17.29 120 GLU C C 1
ATOM 3755 O O . GLU C 1 120 ? -5.727 -8.361 -79.281 1.00 18.08 120 GLU C O 1
ATOM 3761 N N . GLU C 1 121 ? -3.503 -8.414 -79.628 1.00 17.49 121 GLU C N 1
ATOM 3762 C CA . GLU C 1 121 ? -3.476 -9.790 -80.204 1.00 18.37 121 GLU C CA 1
ATOM 3763 C C . GLU C 1 121 ? -3.256 -10.832 -79.118 1.00 18.80 121 GLU C C 1
ATOM 3764 O O . GLU C 1 121 ? -3.591 -12.019 -79.309 1.00 19.39 121 GLU C O 1
ATOM 3770 N N . HIS C 1 122 ? -2.674 -10.400 -77.999 1.00 18.72 122 HIS C N 1
ATOM 3771 C CA . HIS C 1 122 ? -2.409 -11.286 -76.845 1.00 19.46 122 HIS C CA 1
ATOM 3772 C C . HIS C 1 122 ? -3.454 -11.097 -75.790 1.00 18.71 122 HIS C C 1
ATOM 3773 O O . HIS C 1 122 ? -3.944 -12.053 -75.229 1.00 20.21 122 HIS C O 1
ATOM 3780 N N . ALA C 1 123 ? -3.881 -9.853 -75.556 1.00 17.73 123 ALA C N 1
ATOM 3781 C CA . ALA C 1 123 ? -4.837 -9.607 -74.480 1.00 17.66 123 ALA C CA 1
ATOM 3782 C C . ALA C 1 123 ? -5.597 -8.343 -74.804 1.00 18.68 123 ALA C C 1
ATOM 3783 O O . ALA C 1 123 ? -5.013 -7.406 -75.416 1.00 17.65 123 ALA C O 1
ATOM 3785 N N . LEU C 1 124 ? -6.890 -8.342 -74.480 1.00 18.80 124 LEU C N 1
ATOM 3786 C CA . LEU C 1 124 ? -7.733 -7.144 -74.793 1.00 20.01 124 LEU C CA 1
ATOM 3787 C C . LEU C 1 124 ? -7.175 -5.950 -74.043 1.00 17.61 124 LEU C C 1
ATOM 3788 O O . LEU C 1 124 ? -6.914 -6.053 -72.859 1.00 19.91 124 LEU C O 1
ATOM 3793 N N . GLY C 1 125 ? -7.005 -4.827 -74.739 1.00 19.53 125 GLY C N 1
ATOM 3794 C CA . GLY C 1 125 ? -6.490 -3.608 -74.114 1.00 19.90 125 GLY C CA 1
ATOM 3795 C C . GLY C 1 125 ? -4.959 -3.480 -73.962 1.00 19.82 125 GLY C C 1
ATOM 3796 O O . GLY C 1 125 ? -4.453 -2.447 -73.552 1.00 20.55 125 GLY C O 1
ATOM 3797 N N . LEU C 1 126 ? -4.226 -4.539 -74.324 1.00 18.57 126 LEU C N 1
ATOM 3798 C CA . LEU C 1 126 ? -2.754 -4.546 -74.286 1.00 17.00 126 LEU C CA 1
ATOM 3799 C C . LEU C 1 126 ? -2.143 -4.354 -75.679 1.00 16.53 126 LEU C C 1
ATOM 3800 O O . LEU C 1 126 ? -2.503 -5.010 -76.648 1.00 16.54 126 LEU C O 1
ATOM 3805 N N . ARG C 1 127 ? -1.191 -3.436 -75.747 1.00 15.77 127 ARG C N 1
ATOM 3806 C CA . ARG C 1 127 ? -0.345 -3.256 -76.873 1.00 16.53 127 ARG C CA 1
ATOM 3807 C C . ARG C 1 127 ? 1.114 -3.423 -76.469 1.00 15.43 127 ARG C C 1
ATOM 3808 O O . ARG C 1 127 ? 1.525 -3.017 -75.391 1.00 14.61 127 ARG C O 1
ATOM 3816 N N . CYS C 1 128 ? 1.920 -3.944 -77.374 1.00 17.28 128 CYS C N 1
ATOM 3817 C CA . CYS C 1 128 ? 3.362 -4.032 -77.221 1.00 17.65 128 CYS C CA 1
ATOM 3818 C C . CYS C 1 128 ? 4.073 -3.791 -78.531 1.00 16.83 128 CYS C C 1
ATOM 3819 O O . CYS C 1 128 ? 3.560 -4.145 -79.624 1.00 17.75 128 CYS C O 1
ATOM 3822 N N . LEU C 1 129 ? 5.233 -3.163 -78.408 1.00 16.09 129 LEU C N 1
ATOM 3823 C CA . LEU C 1 129 ? 6.197 -2.921 -79.511 1.00 17.29 129 LEU C CA 1
ATOM 3824 C C . LEU C 1 129 ? 7.526 -3.584 -79.144 1.00 17.01 129 LEU C C 1
ATOM 3825 O O . LEU C 1 129 ? 7.997 -3.448 -78.014 1.00 16.10 129 LEU C O 1
ATOM 3830 N N . ALA C 1 130 ? 8.208 -4.198 -80.094 1.00 17.40 130 ALA C N 1
ATOM 3831 C CA . ALA C 1 130 ? 9.451 -4.834 -79.803 1.00 16.58 130 ALA C CA 1
ATOM 3832 C C . ALA C 1 130 ? 10.469 -4.824 -80.950 1.00 16.41 130 ALA C C 1
ATOM 3833 O O . ALA C 1 130 ? 10.085 -4.736 -82.117 1.00 16.48 130 ALA C O 1
ATOM 3835 N N . ALA C 1 131 ? 11.724 -5.016 -80.590 1.00 17.57 131 ALA C N 1
ATOM 3836 C CA . ALA C 1 131 ? 12.780 -5.222 -81.592 1.00 17.91 131 ALA C CA 1
ATOM 3837 C C . ALA C 1 131 ? 13.804 -6.235 -81.092 1.00 17.58 131 ALA C C 1
ATOM 3838 O O . ALA C 1 131 ? 13.993 -6.355 -79.882 1.00 18.17 131 ALA C O 1
ATOM 3840 N N . CYS C 1 132 ? 14.482 -6.927 -82.020 1.00 17.39 132 CYS C N 1
ATOM 3841 C CA . CYS C 1 132 ? 15.476 -7.952 -81.652 1.00 18.30 132 CYS C CA 1
ATOM 3842 C C . CYS C 1 132 ? 16.886 -7.401 -81.395 1.00 18.68 132 CYS C C 1
ATOM 3843 O O . CYS C 1 132 ? 17.277 -6.329 -81.911 1.00 20.53 132 CYS C O 1
ATOM 3846 N N . ILE C 1 133 ? 17.636 -8.185 -80.644 1.00 18.51 133 ILE C N 1
ATOM 3847 C CA . ILE C 1 133 ? 19.041 -7.964 -80.369 1.00 17.99 133 ILE C CA 1
ATOM 3848 C C . ILE C 1 133 ? 19.761 -9.041 -81.162 1.00 20.49 133 ILE C C 1
ATOM 3849 O O . ILE C 1 133 ? 19.392 -10.240 -81.034 1.00 18.57 133 ILE C O 1
ATOM 3854 N N . PHE C 1 134 ? 20.802 -8.639 -81.906 1.00 17.89 134 PHE C N 1
ATOM 3855 C CA . PHE C 1 134 ? 21.515 -9.540 -82.852 1.00 18.88 134 PHE C CA 1
ATOM 3856 C C . PHE C 1 134 ? 22.923 -9.834 -82.495 1.00 18.33 134 PHE C C 1
ATOM 3857 O O . PHE C 1 134 ? 23.636 -8.949 -82.062 1.00 19.14 134 PHE C O 1
ATOM 3865 N N . ASP C 1 135 ? 23.350 -11.079 -82.714 1.00 18.36 135 ASP C N 1
ATOM 3866 C CA . ASP C 1 135 ? 24.738 -11.408 -82.514 1.00 20.17 135 ASP C CA 1
ATOM 3867 C C . ASP C 1 135 ? 25.596 -11.283 -83.842 1.00 20.28 135 ASP C C 1
ATOM 3868 O O . ASP C 1 135 ? 25.096 -10.832 -84.856 1.00 22.08 135 ASP C O 1
ATOM 3873 N N . GLU C 1 136 ? 26.858 -11.724 -83.780 1.00 21.45 136 GLU C N 1
ATOM 3874 C CA . GLU C 1 136 ? 27.819 -11.661 -84.869 1.00 23.09 136 GLU C CA 1
ATOM 3875 C C . GLU C 1 136 ? 27.442 -12.537 -86.083 1.00 23.59 136 GLU C C 1
ATOM 3876 O O . GLU C 1 136 ? 27.988 -12.349 -87.153 1.00 23.30 136 GLU C O 1
ATOM 3882 N N . HIS C 1 137 ? 26.519 -13.488 -85.867 1.00 23.00 137 HIS C N 1
ATOM 3883 C CA . HIS C 1 137 ? 25.894 -14.333 -86.908 1.00 24.60 137 HIS C CA 1
ATOM 3884 C C . HIS C 1 137 ? 24.616 -13.707 -87.485 1.00 23.71 137 HIS C C 1
ATOM 3885 O O . HIS C 1 137 ? 23.937 -14.313 -88.319 1.00 24.32 137 HIS C O 1
ATOM 3892 N N . ARG C 1 138 ? 24.273 -12.490 -87.026 1.00 22.84 138 ARG C N 1
ATOM 3893 C CA . ARG C 1 138 ? 22.985 -11.852 -87.358 1.00 23.80 138 ARG C CA 1
ATOM 3894 C C . ARG C 1 138 ? 21.778 -12.686 -86.956 1.00 23.40 138 ARG C C 1
ATOM 3895 O O . ARG C 1 138 ? 20.746 -12.676 -87.626 1.00 24.37 138 ARG C O 1
ATOM 3903 N N A GLU C 1 139 ? 21.905 -13.387 -85.847 0.50 22.78 139 GLU C N 1
ATOM 3904 N N B GLU C 1 139 ? 21.930 -13.425 -85.856 0.50 22.84 139 GLU C N 1
ATOM 3905 C CA A GLU C 1 139 ? 20.782 -14.117 -85.322 0.50 23.16 139 GLU C CA 1
ATOM 3906 C CA B GLU C 1 139 ? 20.864 -14.223 -85.242 0.50 23.16 139 GLU C CA 1
ATOM 3907 C C A GLU C 1 139 ? 20.219 -13.411 -84.085 0.50 22.02 139 GLU C C 1
ATOM 3908 C C B GLU C 1 139 ? 20.234 -13.403 -84.081 0.50 22.04 139 GLU C C 1
ATOM 3909 O O A GLU C 1 139 ? 20.980 -12.911 -83.256 0.50 20.64 139 GLU C O 1
ATOM 3910 O O B GLU C 1 139 ? 20.971 -12.813 -83.293 0.50 20.69 139 GLU C O 1
ATOM 3921 N N . PRO C 1 140 ? 18.876 -13.378 -83.985 1.00 21.83 140 PRO C N 1
ATOM 3922 C CA . PRO C 1 140 ? 18.220 -12.673 -82.862 1.00 20.74 140 PRO C CA 1
ATOM 3923 C C . PRO C 1 140 ? 18.390 -13.550 -81.636 1.00 22.62 140 PRO C C 1
ATOM 3924 O O . PRO C 1 140 ? 18.073 -14.770 -81.701 1.00 25.21 140 PRO C O 1
ATOM 3928 N N . PHE C 1 141 ? 18.987 -13.017 -80.565 1.00 19.55 141 PHE C N 1
ATOM 3929 C CA . PHE C 1 141 ? 19.119 -13.840 -79.352 1.00 19.17 141 PHE C CA 1
ATOM 3930 C C . PHE C 1 141 ? 18.394 -13.251 -78.117 1.00 18.32 141 PHE C C 1
ATOM 3931 O O . PHE C 1 141 ? 18.448 -13.799 -76.984 1.00 18.79 141 PHE C O 1
ATOM 3939 N N . ALA C 1 142 ? 17.711 -12.146 -78.367 1.00 18.11 142 ALA C N 1
ATOM 3940 C CA . ALA C 1 142 ? 16.929 -11.452 -77.360 1.00 17.36 142 ALA C CA 1
ATOM 3941 C C . ALA C 1 142 ? 16.068 -10.394 -78.049 1.00 16.18 142 ALA C C 1
ATOM 3942 O O . ALA C 1 142 ? 16.228 -10.127 -79.227 1.00 16.12 142 ALA C O 1
ATOM 3944 N N . ALA C 1 143 ? 15.082 -9.865 -77.327 1.00 16.03 143 ALA C N 1
ATOM 3945 C CA . ALA C 1 143 ? 14.170 -8.844 -77.856 1.00 15.71 143 ALA C CA 1
ATOM 3946 C C . ALA C 1 143 ? 13.733 -7.974 -76.673 1.00 16.58 143 ALA C C 1
ATOM 3947 O O . ALA C 1 143 ? 13.563 -8.499 -75.578 1.00 15.79 143 ALA C O 1
ATOM 3949 N N . ILE C 1 144 ? 13.653 -6.675 -76.902 1.00 15.29 144 ILE C N 1
ATOM 3950 C CA . ILE C 1 144 ? 13.158 -5.751 -75.876 1.00 15.39 144 ILE C CA 1
ATOM 3951 C C . ILE C 1 144 ? 11.723 -5.404 -76.347 1.00 15.65 144 ILE C C 1
ATOM 3952 O O . ILE C 1 144 ? 11.481 -5.095 -77.533 1.00 14.01 144 ILE C O 1
ATOM 3957 N N . SER C 1 145 ? 10.770 -5.427 -75.425 1.00 15.95 145 SER C N 1
ATOM 3958 C CA . SER C 1 145 ? 9.412 -4.968 -75.755 1.00 15.77 145 SER C CA 1
ATOM 3959 C C . SER C 1 145 ? 9.031 -3.866 -74.730 1.00 16.89 145 SER C C 1
ATOM 3960 O O . SER C 1 145 ? 9.530 -3.850 -73.584 1.00 18.30 145 SER C O 1
ATOM 3963 N N . ILE C 1 146 ? 8.237 -2.929 -75.183 1.00 15.75 146 ILE C N 1
ATOM 3964 C CA . ILE C 1 146 ? 7.525 -1.954 -74.356 1.00 17.00 146 ILE C CA 1
ATOM 3965 C C . ILE C 1 146 ? 6.033 -2.352 -74.412 1.00 17.46 146 ILE C C 1
ATOM 3966 O O . ILE C 1 146 ? 5.531 -2.609 -75.512 1.00 15.84 146 ILE C O 1
ATOM 3971 N N . SER C 1 147 ? 5.346 -2.420 -73.263 1.00 16.75 147 SER C N 1
ATOM 3972 C CA . SER C 1 147 ? 4.057 -3.111 -73.161 1.00 17.93 147 SER C CA 1
ATOM 3973 C C . SER C 1 147 ? 3.179 -2.178 -72.320 1.00 16.94 147 SER C C 1
ATOM 3974 O O . SER C 1 147 ? 3.549 -1.849 -71.181 1.00 14.00 147 SER C O 1
ATOM 3977 N N . GLY C 1 148 ? 1.987 -1.879 -72.791 1.00 18.30 148 GLY C N 1
ATOM 3978 C CA . GLY C 1 148 ? 1.057 -1.132 -71.944 1.00 16.76 148 GLY C CA 1
ATOM 3979 C C . GLY C 1 148 ? -0.353 -1.004 -72.505 1.00 18.18 148 GLY C C 1
ATOM 3980 O O . GLY C 1 148 ? -0.629 -1.453 -73.616 1.00 17.39 148 GLY C O 1
ATOM 3981 N N . PRO C 1 149 ? -1.241 -0.343 -71.738 1.00 19.84 149 PRO C N 1
ATOM 3982 C CA . PRO C 1 149 ? -2.654 -0.232 -72.096 1.00 19.63 149 PRO C CA 1
ATOM 3983 C C . PRO C 1 149 ? -2.784 0.687 -73.328 1.00 20.58 149 PRO C C 1
ATOM 3984 O O . PRO C 1 149 ? -2.014 1.621 -73.502 1.00 20.24 149 PRO C O 1
ATOM 3988 N N . ILE C 1 150 ? -3.734 0.347 -74.179 1.00 21.25 150 ILE C N 1
ATOM 3989 C CA . ILE C 1 150 ? -4.226 1.171 -75.292 1.00 23.37 150 ILE C CA 1
ATOM 3990 C C . ILE C 1 150 ? -4.690 2.587 -74.854 1.00 24.13 150 ILE C C 1
ATOM 3991 O O . ILE C 1 150 ? -4.585 3.538 -75.649 1.00 26.29 150 ILE C O 1
ATOM 3996 N N . SER C 1 151 ? -5.192 2.728 -73.615 1.00 25.66 151 SER C N 1
ATOM 3997 C CA . SER C 1 151 ? -5.565 4.058 -73.065 1.00 27.97 151 SER C CA 1
ATOM 3998 C C . SER C 1 151 ? -4.355 4.990 -73.147 1.00 26.97 151 SER C C 1
ATOM 3999 O O . SER C 1 151 ? -4.483 6.213 -73.343 1.00 27.90 151 SER C O 1
ATOM 4002 N N . ARG C 1 152 ? -3.158 4.410 -73.068 1.00 24.62 152 ARG C N 1
ATOM 4003 C CA . ARG C 1 152 ? -1.959 5.203 -73.059 1.00 24.28 152 ARG C CA 1
ATOM 4004 C C . ARG C 1 152 ? -1.146 5.052 -74.295 1.00 23.42 152 ARG C C 1
ATOM 4005 O O . ARG C 1 152 ? -0.659 6.050 -74.826 1.00 23.62 152 ARG C O 1
ATOM 4013 N N . ILE C 1 153 ? -0.966 3.807 -74.774 1.00 22.37 153 ILE C N 1
ATOM 4014 C CA . ILE C 1 153 ? -0.312 3.612 -76.022 1.00 21.02 153 ILE C CA 1
ATOM 4015 C C . ILE C 1 153 ? -1.337 3.837 -77.196 1.00 23.69 153 ILE C C 1
ATOM 4016 O O . ILE C 1 153 ? -1.838 2.871 -77.829 1.00 23.91 153 ILE C O 1
ATOM 4021 N N . THR C 1 154 ? -1.609 5.115 -77.507 1.00 24.19 154 THR C N 1
ATOM 4022 C CA . THR C 1 154 ? -2.700 5.455 -78.459 1.00 23.08 154 THR C CA 1
ATOM 4023 C C . THR C 1 154 ? -2.139 5.407 -79.889 1.00 21.63 154 THR C C 1
ATOM 4024 O O . THR C 1 154 ? -0.913 5.384 -80.085 1.00 21.97 154 THR C O 1
ATOM 4028 N N . ASP C 1 155 ? -2.998 5.387 -80.922 1.00 22.15 155 ASP C N 1
ATOM 4029 C CA . ASP C 1 155 ? -2.508 5.261 -82.292 1.00 21.56 155 ASP C CA 1
ATOM 4030 C C . ASP C 1 155 ? -1.420 6.247 -82.741 1.00 22.00 155 ASP C C 1
ATOM 4031 O O . ASP C 1 155 ? -0.533 5.879 -83.449 1.00 21.69 155 ASP C O 1
ATOM 4036 N N . ASP C 1 156 ? -1.536 7.503 -82.304 1.00 22.91 156 ASP C N 1
ATOM 4037 C CA . ASP C 1 156 ? -0.583 8.566 -82.635 1.00 24.61 156 ASP C CA 1
ATOM 4038 C C . ASP C 1 156 ? 0.759 8.396 -81.933 1.00 24.11 156 ASP C C 1
ATOM 4039 O O . ASP C 1 156 ? 1.681 9.171 -82.215 1.00 26.96 156 ASP C O 1
ATOM 4044 N N . ARG C 1 157 ? 0.832 7.486 -80.956 1.00 23.76 157 ARG C N 1
ATOM 4045 C CA . ARG C 1 157 ? 2.112 7.168 -80.283 1.00 23.50 157 ARG C CA 1
ATOM 4046 C C . ARG C 1 157 ? 2.829 5.908 -80.820 1.00 22.88 157 ARG C C 1
ATOM 4047 O O . ARG C 1 157 ? 3.995 5.693 -80.496 1.00 22.04 157 ARG C O 1
ATOM 4055 N N . VAL C 1 158 ? 2.156 5.060 -81.609 1.00 23.33 158 VAL C N 1
ATOM 4056 C CA . VAL C 1 158 ? 2.798 3.798 -82.068 1.00 22.99 158 VAL C CA 1
ATOM 4057 C C . VAL C 1 158 ? 4.182 3.937 -82.725 1.00 22.29 158 VAL C C 1
ATOM 4058 O O . VAL C 1 158 ? 5.123 3.258 -82.319 1.00 21.10 158 VAL C O 1
ATOM 4062 N N . THR C 1 159 ? 4.327 4.809 -83.743 1.00 22.71 159 THR C N 1
ATOM 4063 C CA . THR C 1 159 ? 5.643 5.018 -84.410 1.00 23.65 159 THR C CA 1
ATOM 4064 C C . THR C 1 159 ? 6.709 5.528 -83.472 1.00 21.19 159 THR C C 1
ATOM 4065 O O . THR C 1 159 ? 7.868 5.132 -83.604 1.00 22.84 159 THR C O 1
ATOM 4069 N N A GLU C 1 160 ? 6.274 6.397 -82.551 0.50 21.85 160 GLU C N 1
ATOM 4070 N N B GLU C 1 160 ? 6.361 6.375 -82.496 0.50 21.86 160 GLU C N 1
ATOM 4071 C CA A GLU C 1 160 ? 7.057 6.884 -81.434 0.50 21.11 160 GLU C CA 1
ATOM 4072 C CA B GLU C 1 160 ? 7.376 6.795 -81.518 0.50 21.05 160 GLU C CA 1
ATOM 4073 C C A GLU C 1 160 ? 7.692 5.706 -80.673 0.50 19.59 160 GLU C C 1
ATOM 4074 C C B GLU C 1 160 ? 7.783 5.682 -80.541 0.50 19.44 160 GLU C C 1
ATOM 4075 O O A GLU C 1 160 ? 8.906 5.598 -80.547 0.50 18.81 160 GLU C O 1
ATOM 4076 O O B GLU C 1 160 ? 8.936 5.609 -80.101 0.50 17.97 160 GLU C O 1
ATOM 4087 N N . PHE C 1 161 ? 6.831 4.850 -80.157 1.00 18.82 161 PHE C N 1
ATOM 4088 C CA . PHE C 1 161 ? 7.220 3.623 -79.409 1.00 18.61 161 PHE C CA 1
ATOM 4089 C C . PHE C 1 161 ? 8.151 2.729 -80.253 1.00 18.33 161 PHE C C 1
ATOM 4090 O O . PHE C 1 161 ? 9.155 2.230 -79.729 1.00 16.81 161 PHE C O 1
ATOM 4098 N N . GLY C 1 162 ? 7.819 2.583 -81.547 1.00 17.07 162 GLY C N 1
ATOM 4099 C CA . GLY C 1 162 ? 8.640 1.934 -82.565 1.00 18.34 162 GLY C CA 1
ATOM 4100 C C . GLY C 1 162 ? 10.075 2.417 -82.540 1.00 18.85 162 GLY C C 1
ATOM 4101 O O . GLY C 1 162 ? 11.024 1.620 -82.337 1.00 17.58 162 GLY C O 1
ATOM 4102 N N . ALA C 1 163 ? 10.220 3.747 -82.681 1.00 18.88 163 ALA C N 1
ATOM 4103 C CA . ALA C 1 163 ? 11.542 4.360 -82.763 1.00 19.59 163 ALA C CA 1
ATOM 4104 C C . ALA C 1 163 ? 12.279 4.105 -81.450 1.00 18.42 163 ALA C C 1
ATOM 4105 O O . ALA C 1 163 ? 13.443 3.785 -81.452 1.00 17.88 163 ALA C O 1
ATOM 4115 N N . VAL C 1 165 ? 12.029 1.619 -79.247 1.00 17.30 165 VAL C N 1
ATOM 4116 C CA . VAL C 1 165 ? 12.414 0.207 -79.081 1.00 16.40 165 VAL C CA 1
ATOM 4117 C C . VAL C 1 165 ? 13.578 -0.164 -80.039 1.00 17.99 165 VAL C C 1
ATOM 4118 O O . VAL C 1 165 ? 14.543 -0.823 -79.618 1.00 15.65 165 VAL C O 1
ATOM 4122 N N . ILE C 1 166 ? 13.494 0.347 -81.249 1.00 18.03 166 ILE C N 1
ATOM 4123 C CA . ILE C 1 166 ? 14.605 0.258 -82.225 1.00 19.65 166 ILE C CA 1
ATOM 4124 C C . ILE C 1 166 ? 15.905 0.764 -81.662 1.00 18.79 166 ILE C C 1
ATOM 4125 O O . ILE C 1 166 ? 16.910 0.090 -81.685 1.00 16.94 166 ILE C O 1
ATOM 4130 N N A LYS C 1 167 ? 15.862 1.974 -81.143 0.50 18.41 167 LYS C N 1
ATOM 4131 N N B LYS C 1 167 ? 15.905 1.992 -81.151 0.50 18.80 167 LYS C N 1
ATOM 4132 C CA A LYS C 1 167 ? 17.049 2.549 -80.577 0.50 18.95 167 LYS C CA 1
ATOM 4133 C CA B LYS C 1 167 ? 17.131 2.518 -80.544 0.50 19.28 167 LYS C CA 1
ATOM 4134 C C A LYS C 1 167 ? 17.615 1.743 -79.397 0.50 18.23 167 LYS C C 1
ATOM 4135 C C B LYS C 1 167 ? 17.644 1.663 -79.396 0.50 18.58 167 LYS C C 1
ATOM 4136 O O A LYS C 1 167 ? 18.827 1.552 -79.343 0.50 18.22 167 LYS C O 1
ATOM 4137 O O B LYS C 1 167 ? 18.842 1.379 -79.343 0.50 18.58 167 LYS C O 1
ATOM 4148 N N . ALA C 1 168 ? 16.755 1.272 -78.464 1.00 17.79 168 ALA C N 1
ATOM 4149 C CA . ALA C 1 168 ? 17.174 0.489 -77.310 1.00 17.41 168 ALA C CA 1
ATOM 4150 C C . ALA C 1 168 ? 17.779 -0.887 -77.707 1.00 17.75 168 ALA C C 1
ATOM 4151 O O . ALA C 1 168 ? 18.829 -1.283 -77.134 1.00 17.75 168 ALA C O 1
ATOM 4153 N N . ALA C 1 169 ? 17.099 -1.565 -78.648 1.00 15.94 169 ALA C N 1
ATOM 4154 C CA . ALA C 1 169 ? 17.590 -2.836 -79.271 1.00 16.39 169 ALA C CA 1
ATOM 4155 C C . ALA C 1 169 ? 18.981 -2.603 -79.905 1.00 16.21 169 ALA C C 1
ATOM 4156 O O . ALA C 1 169 ? 19.941 -3.378 -79.667 1.00 15.59 169 ALA C O 1
ATOM 4158 N N . LYS C 1 170 ? 19.067 -1.541 -80.692 1.00 18.10 170 LYS C N 1
ATOM 4159 C CA . LYS C 1 170 ? 20.338 -1.176 -81.345 1.00 17.92 170 LYS C CA 1
ATOM 4160 C C . LYS C 1 170 ? 21.425 -1.011 -80.294 1.00 18.48 170 LYS C C 1
ATOM 4161 O O . LYS C 1 170 ? 22.517 -1.555 -80.454 1.00 18.28 170 LYS C O 1
ATOM 4167 N N . GLU C 1 171 ? 21.125 -0.291 -79.185 1.00 17.03 171 GLU C N 1
ATOM 4168 C CA . GLU C 1 171 ? 22.163 -0.053 -78.197 1.00 18.40 171 GLU C CA 1
ATOM 4169 C C . GLU C 1 171 ? 22.666 -1.360 -77.591 1.00 16.55 171 GLU C C 1
ATOM 4170 O O . GLU C 1 171 ? 23.847 -1.561 -77.398 1.00 16.44 171 GLU C O 1
ATOM 4176 N N . VAL C 1 172 ? 21.743 -2.294 -77.399 1.00 17.09 172 VAL C N 1
ATOM 4177 C CA . VAL C 1 172 ? 22.119 -3.577 -76.839 1.00 17.23 172 VAL C CA 1
ATOM 4178 C C . VAL C 1 172 ? 22.958 -4.426 -77.836 1.00 15.34 172 VAL C C 1
ATOM 4179 O O . VAL C 1 172 ? 23.996 -4.989 -77.454 1.00 18.33 172 VAL C O 1
ATOM 4183 N N . THR C 1 173 ? 22.546 -4.479 -79.083 1.00 17.64 173 THR C N 1
ATOM 4184 C CA . THR C 1 173 ? 23.312 -5.115 -80.221 1.00 17.22 173 THR C CA 1
ATOM 4185 C C . THR C 1 173 ? 24.723 -4.562 -80.308 1.00 17.09 173 THR C C 1
ATOM 4186 O O . THR C 1 173 ? 25.680 -5.292 -80.249 1.00 15.93 173 THR C O 1
ATOM 4190 N N . LEU C 1 174 ? 24.832 -3.249 -80.322 1.00 18.54 174 LEU C N 1
ATOM 4191 C CA . LEU C 1 174 ? 26.137 -2.595 -80.302 1.00 17.73 174 LEU C CA 1
ATOM 4192 C C . LEU C 1 174 ? 26.928 -2.908 -79.050 1.00 17.68 174 LEU C C 1
ATOM 4193 O O . LEU C 1 174 ? 28.138 -3.042 -79.131 1.00 17.06 174 LEU C O 1
ATOM 4198 N N . ALA C 1 175 ? 26.276 -3.016 -77.876 1.00 18.01 175 ALA C N 1
ATOM 4199 C CA . ALA C 1 175 ? 26.961 -3.292 -76.608 1.00 19.21 175 ALA C CA 1
ATOM 4200 C C . ALA C 1 175 ? 27.485 -4.713 -76.628 1.00 16.66 175 ALA C C 1
ATOM 4201 O O . ALA C 1 175 ? 28.599 -4.974 -76.240 1.00 18.83 175 ALA C O 1
ATOM 4203 N N . TYR C 1 176 ? 26.715 -5.615 -77.214 1.00 19.31 176 TYR C N 1
ATOM 4204 C CA . TYR C 1 176 ? 27.190 -6.981 -77.388 1.00 18.80 176 TYR C CA 1
ATOM 4205 C C . TYR C 1 176 ? 28.399 -7.025 -78.361 1.00 19.28 176 TYR C C 1
ATOM 4206 O O . TYR C 1 176 ? 29.391 -7.668 -78.071 1.00 20.65 176 TYR C O 1
ATOM 4215 N N . GLY C 1 177 ? 28.321 -6.326 -79.501 1.00 17.77 177 GLY C N 1
ATOM 4216 C CA . GLY C 1 177 ? 29.460 -6.237 -80.424 1.00 18.65 177 GLY C CA 1
ATOM 4217 C C . GLY C 1 177 ? 30.702 -5.740 -79.673 1.00 18.92 177 GLY C C 1
ATOM 4218 O O . GLY C 1 177 ? 31.845 -6.257 -79.858 1.00 16.56 177 GLY C O 1
ATOM 4219 N N . GLY C 1 178 ? 30.522 -4.748 -78.769 1.00 16.81 178 GLY C N 1
ATOM 4220 C CA . GLY C 1 178 ? 31.712 -4.146 -78.065 1.00 20.34 178 GLY C CA 1
ATOM 4221 C C . GLY C 1 178 ? 32.373 -5.184 -77.175 1.00 21.50 178 GLY C C 1
ATOM 4222 O O . GLY C 1 178 ? 33.587 -5.319 -77.145 1.00 22.31 178 GLY C O 1
ATOM 4236 N N . ARG C 1 180 ? 32.313 -8.348 -77.576 1.00 25.69 180 ARG C N 1
ATOM 4237 C CA . ARG C 1 180 ? 32.913 -9.410 -78.330 1.00 29.03 180 ARG C CA 1
ATOM 4238 C C . ARG C 1 180 ? 34.226 -8.929 -78.953 1.00 30.83 180 ARG C C 1
ATOM 4239 O O . ARG C 1 180 ? 35.138 -9.733 -79.192 1.00 32.35 180 ARG C O 1
ATOM 4247 N N . GLY C 1 181 ? 34.331 -7.624 -79.210 1.00 31.37 181 GLY C N 1
ATOM 4248 C CA . GLY C 1 181 ? 35.539 -7.081 -79.797 1.00 33.52 181 GLY C CA 1
ATOM 4249 C C . GLY C 1 181 ? 36.512 -6.664 -78.704 1.00 35.76 181 GLY C C 1
ATOM 4250 O O . GLY C 1 181 ? 37.316 -5.730 -78.895 1.00 35.84 181 GLY C O 1
ATOM 4251 N N . SER C 1 182 ? 36.418 -7.315 -77.538 1.00 36.47 182 SER C N 1
ATOM 4252 C CA . SER C 1 182 ? 37.208 -6.932 -76.366 1.00 38.29 182 SER C CA 1
ATOM 4253 C C . SER C 1 182 ? 37.404 -8.114 -75.409 1.00 38.75 182 SER C C 1
ATOM 4254 O O . SER C 1 182 ? 36.913 -9.228 -75.613 1.00 39.58 182 SER C O 1
ATOM 4266 N N . SER D 1 4 ? -24.313 -14.917 -19.866 1.00 42.78 4 SER D N 1
ATOM 4267 C CA . SER D 1 4 ? -25.438 -15.267 -20.776 1.00 43.84 4 SER D CA 1
ATOM 4268 C C . SER D 1 4 ? -25.150 -14.817 -22.222 1.00 45.11 4 SER D C 1
ATOM 4269 O O . SER D 1 4 ? -24.325 -15.469 -22.884 1.00 46.04 4 SER D O 1
ATOM 4272 N N . ARG D 1 5 ? -25.765 -13.702 -22.683 1.00 44.63 5 ARG D N 1
ATOM 4273 C CA . ARG D 1 5 ? -25.869 -13.378 -24.111 1.00 44.36 5 ARG D CA 1
ATOM 4274 C C . ARG D 1 5 ? -26.539 -12.002 -24.378 1.00 42.99 5 ARG D C 1
ATOM 4275 O O . ARG D 1 5 ? -25.928 -11.098 -24.977 1.00 42.45 5 ARG D O 1
ATOM 4283 N N . ASN D 1 6 ? -27.790 -11.839 -23.943 1.00 40.44 6 ASN D N 1
ATOM 4284 C CA . ASN D 1 6 ? -28.325 -10.479 -23.728 1.00 38.66 6 ASN D CA 1
ATOM 4285 C C . ASN D 1 6 ? -27.581 -9.784 -22.555 1.00 36.53 6 ASN D C 1
ATOM 4286 O O . ASN D 1 6 ? -27.530 -8.542 -22.484 1.00 35.81 6 ASN D O 1
ATOM 4291 N N . LEU D 1 7 ? -27.049 -10.607 -21.642 1.00 34.02 7 LEU D N 1
ATOM 4292 C CA . LEU D 1 7 ? -26.155 -10.167 -20.550 1.00 31.58 7 LEU D CA 1
ATOM 4293 C C . LEU D 1 7 ? -24.856 -9.717 -21.177 1.00 30.99 7 LEU D C 1
ATOM 4294 O O . LEU D 1 7 ? -24.388 -8.588 -20.912 1.00 28.67 7 LEU D O 1
ATOM 4299 N N . LEU D 1 8 ? -24.289 -10.601 -22.008 1.00 30.42 8 LEU D N 1
ATOM 4300 C CA . LEU D 1 8 ? -23.041 -10.281 -22.731 1.00 30.08 8 LEU D CA 1
ATOM 4301 C C . LEU D 1 8 ? -23.193 -8.952 -23.452 1.00 29.57 8 LEU D C 1
ATOM 4302 O O . LEU D 1 8 ? -22.344 -8.096 -23.331 1.00 28.54 8 LEU D O 1
ATOM 4307 N N . ALA D 1 9 ? -24.348 -8.756 -24.106 1.00 31.09 9 ALA D N 1
ATOM 4308 C CA . ALA D 1 9 ? -24.708 -7.509 -24.785 1.00 30.27 9 ALA D CA 1
ATOM 4309 C C . ALA D 1 9 ? -24.754 -6.248 -23.922 1.00 31.22 9 ALA D C 1
ATOM 4310 O O . ALA D 1 9 ? -24.295 -5.206 -24.367 1.00 31.62 9 ALA D O 1
ATOM 4312 N N . ILE D 1 10 ? -25.324 -6.313 -22.714 1.00 30.80 10 ILE D N 1
ATOM 4313 C CA . ILE D 1 10 ? -25.185 -5.220 -21.703 1.00 31.33 10 ILE D CA 1
ATOM 4314 C C . ILE D 1 10 ? -23.783 -5.011 -21.176 1.00 30.88 10 ILE D C 1
ATOM 4315 O O . ILE D 1 10 ? -23.335 -3.892 -20.968 1.00 31.72 10 ILE D O 1
ATOM 4320 N N . VAL D 1 11 ? -23.087 -6.090 -20.911 1.00 30.87 11 VAL D N 1
ATOM 4321 C CA . VAL D 1 11 ? -21.718 -5.996 -20.388 1.00 31.05 11 VAL D CA 1
ATOM 4322 C C . VAL D 1 11 ? -20.837 -5.220 -21.360 1.00 29.97 11 VAL D C 1
ATOM 4323 O O . VAL D 1 11 ? -20.032 -4.380 -20.949 1.00 28.20 11 VAL D O 1
ATOM 4327 N N . HIS D 1 12 ? -21.015 -5.481 -22.657 1.00 28.49 12 HIS D N 1
ATOM 4328 C CA . HIS D 1 12 ? -20.057 -4.982 -23.628 1.00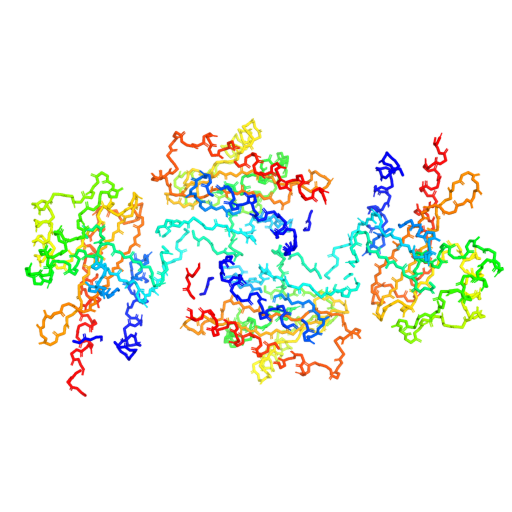 28.22 12 HIS D CA 1
ATOM 4329 C C . HIS D 1 12 ? -19.849 -3.470 -23.588 1.00 27.29 12 HIS D C 1
ATOM 4330 O O . HIS D 1 12 ? -18.710 -3.028 -23.507 1.00 26.47 12 HIS D O 1
ATOM 4337 N N . PRO D 1 13 ? -20.934 -2.658 -23.592 1.00 26.95 13 PRO D N 1
ATOM 4338 C CA . PRO D 1 13 ? -20.677 -1.194 -23.512 1.00 26.47 13 PRO D CA 1
ATOM 4339 C C . PRO D 1 13 ? -20.007 -0.757 -22.180 1.00 25.17 13 PRO D C 1
ATOM 4340 O O . PRO D 1 13 ? -19.335 0.281 -22.133 1.00 23.34 13 PRO D O 1
ATOM 4344 N N . ILE D 1 14 ? -20.237 -1.527 -21.097 1.00 23.32 14 ILE D N 1
ATOM 4345 C CA . ILE D 1 14 ? -19.564 -1.285 -19.809 1.00 23.54 14 ILE D CA 1
ATOM 4346 C C . ILE D 1 14 ? -18.059 -1.483 -19.967 1.00 23.16 14 ILE D C 1
ATOM 4347 O O . ILE D 1 14 ? -17.260 -0.645 -19.494 1.00 21.49 14 ILE D O 1
ATOM 4352 N N . LEU D 1 15 ? -17.676 -2.560 -20.644 1.00 22.60 15 LEU D N 1
ATOM 4353 C CA . LEU D 1 15 ? -16.272 -2.774 -21.006 1.00 23.95 15 LEU D CA 1
ATOM 4354 C C . LEU D 1 15 ? -15.709 -1.641 -21.888 1.00 23.50 15 LEU D C 1
ATOM 4355 O O . LEU D 1 15 ? -14.634 -1.136 -21.604 1.00 23.62 15 LEU D O 1
ATOM 4360 N N . ARG D 1 16 ? -16.433 -1.249 -22.949 1.00 24.23 16 ARG D N 1
ATOM 4361 C CA . ARG D 1 16 ? -15.998 -0.164 -23.861 1.00 24.73 16 ARG D CA 1
ATOM 4362 C C . ARG D 1 16 ? -15.724 1.138 -23.072 1.00 23.78 16 ARG D C 1
ATOM 4363 O O . ARG D 1 16 ? -14.675 1.776 -23.206 1.00 25.13 16 ARG D O 1
ATOM 4371 N N . ASN D 1 17 ? -16.653 1.519 -22.206 1.00 24.39 17 ASN D N 1
ATOM 4372 C CA . ASN D 1 17 ? -16.467 2.708 -21.387 1.00 24.21 17 ASN D CA 1
ATOM 4373 C C . ASN D 1 17 ? -15.293 2.659 -20.384 1.00 22.71 17 ASN D C 1
ATOM 4374 O O . ASN D 1 17 ? -14.593 3.682 -20.137 1.00 20.75 17 ASN D O 1
ATOM 4379 N N . LEU D 1 18 ? -15.071 1.466 -19.819 1.00 21.23 18 LEU D N 1
ATOM 4380 C CA . LEU D 1 18 ? -13.949 1.221 -18.927 1.00 19.65 18 LEU D CA 1
ATOM 4381 C C . LEU D 1 18 ? -12.582 1.338 -19.676 1.00 18.68 18 LEU D C 1
ATOM 4382 O O . LEU D 1 18 ? -11.631 1.883 -19.101 1.00 19.15 18 LEU D O 1
ATOM 4395 N N . GLU D 1 20 ? -12.086 3.148 -22.299 1.00 24.03 20 GLU D N 1
ATOM 4396 C CA . GLU D 1 20 ? -11.971 4.583 -22.590 1.00 26.25 20 GLU D CA 1
ATOM 4397 C C . GLU D 1 20 ? -11.536 5.326 -21.342 1.00 24.83 20 GLU D C 1
ATOM 4398 O O . GLU D 1 20 ? -10.613 6.126 -21.387 1.00 24.67 20 GLU D O 1
ATOM 4404 N N . GLU D 1 21 ? -12.135 4.996 -20.217 1.00 22.09 21 GLU D N 1
ATOM 4405 C CA . GLU D 1 21 ? -11.822 5.678 -18.997 1.00 22.74 21 GLU D CA 1
ATOM 4406 C C . GLU D 1 21 ? -10.408 5.390 -18.424 1.00 22.68 21 GLU D C 1
ATOM 4407 O O . GLU D 1 21 ? -9.747 6.307 -17.881 1.00 23.86 21 GLU D O 1
ATOM 4413 N N . SER D 1 22 ? -9.960 4.138 -18.541 1.00 22.05 22 SER D N 1
ATOM 4414 C CA . SER D 1 22 ? -8.701 3.639 -17.996 1.00 20.13 22 SER D CA 1
ATOM 4415 C C . SER D 1 22 ? -7.576 3.873 -18.997 1.00 19.30 22 SER D C 1
ATOM 4416 O O . SER D 1 22 ? -6.447 4.060 -18.539 1.00 19.38 22 SER D O 1
ATOM 4419 N N . GLY D 1 23 ? -7.883 3.849 -20.332 1.00 20.60 23 GLY D N 1
ATOM 4420 C CA . GLY D 1 23 ? -6.883 3.831 -21.405 1.00 19.85 23 GLY D CA 1
ATOM 4421 C C . GLY D 1 23 ? -6.215 2.507 -21.648 1.00 19.28 23 GLY D C 1
ATOM 4422 O O . GLY D 1 23 ? -5.230 2.407 -22.388 1.00 18.23 23 GLY D O 1
ATOM 4423 N N . GLU D 1 24 ? -6.708 1.472 -20.970 1.00 18.27 24 GLU D N 1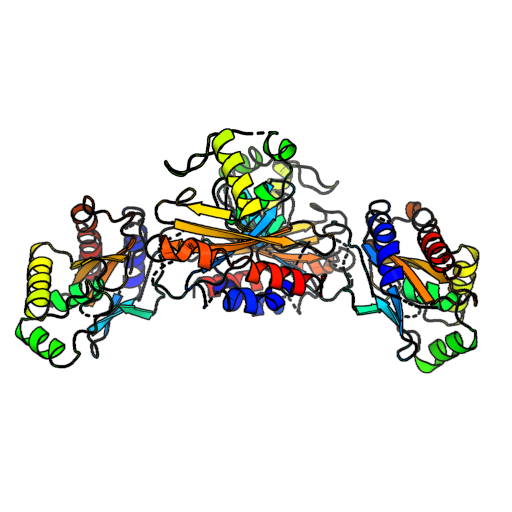
ATOM 4424 C CA . GLU D 1 24 ? -6.068 0.198 -21.053 1.00 18.83 24 GLU D CA 1
ATOM 4425 C C . GLU D 1 24 ? -7.058 -0.834 -21.526 1.00 18.29 24 GLU D C 1
ATOM 4426 O O . GLU D 1 24 ? -8.307 -0.656 -21.389 1.00 18.08 24 GLU D O 1
ATOM 4432 N N . THR D 1 25 ? -6.500 -1.937 -22.002 1.00 18.37 25 THR D N 1
ATOM 4433 C CA . THR D 1 25 ? -7.304 -3.098 -22.342 1.00 18.27 25 THR D CA 1
ATOM 4434 C C . THR D 1 25 ? -8.134 -3.635 -21.142 1.00 17.85 25 THR D C 1
ATOM 4435 O O . THR D 1 25 ? -7.722 -3.628 -19.984 1.00 18.75 25 THR D O 1
ATOM 4439 N N . VAL D 1 26 ? -9.345 -4.045 -21.465 1.00 16.44 26 VAL D N 1
ATOM 4440 C CA . VAL D 1 26 ? -10.265 -4.542 -20.506 1.00 17.94 26 VAL D CA 1
ATOM 4441 C C . VAL D 1 26 ? -10.755 -5.920 -20.930 1.00 17.78 26 VAL D C 1
ATOM 4442 O O . VAL D 1 26 ? -11.042 -6.175 -22.123 1.00 17.91 26 VAL D O 1
ATOM 4446 N N . ASN D 1 27 ? -10.877 -6.799 -19.943 1.00 17.65 27 ASN D N 1
ATOM 4447 C CA . ASN D 1 27 ? -11.296 -8.179 -20.161 1.00 19.63 27 ASN D CA 1
ATOM 4448 C C . ASN D 1 27 ? -12.437 -8.555 -19.242 1.00 19.82 27 ASN D C 1
ATOM 4449 O O . ASN D 1 27 ? -12.543 -8.052 -18.116 1.00 18.02 27 ASN D O 1
ATOM 4467 N N . ALA D 1 29 ? -13.855 -12.317 -17.818 1.00 23.50 29 ALA D N 1
ATOM 4468 C CA . ALA D 1 29 ? -13.502 -13.726 -17.732 1.00 21.75 29 ALA D CA 1
ATOM 4469 C C . ALA D 1 29 ? -14.487 -14.465 -16.825 1.00 21.59 29 ALA D C 1
ATOM 4470 O O . ALA D 1 29 ? -15.141 -13.848 -15.976 1.00 21.06 29 ALA D O 1
ATOM 4472 N N . VAL D 1 30 ? -14.582 -15.772 -17.035 1.00 20.59 30 VAL D N 1
ATOM 4473 C CA . VAL D 1 30 ? -15.360 -16.690 -16.165 1.00 21.92 30 VAL D CA 1
ATOM 4474 C C . VAL D 1 30 ? -14.387 -17.745 -15.601 1.00 22.88 30 VAL D C 1
ATOM 4475 O O . VAL D 1 30 ? -13.280 -17.884 -16.064 1.00 24.70 30 VAL D O 1
ATOM 4479 N N . LEU D 1 31 ? -14.776 -18.438 -14.552 1.00 25.76 31 LEU D N 1
ATOM 4480 C CA . LEU D 1 31 ? -13.877 -19.351 -13.851 1.00 27.18 31 LEU D CA 1
ATOM 4481 C C . LEU D 1 31 ? -13.932 -20.761 -14.465 1.00 29.71 31 LEU D C 1
ATOM 4482 O O . LEU D 1 31 ? -15.036 -21.328 -14.658 1.00 29.95 31 LEU D O 1
ATOM 4487 N N . ASP D 1 32 ? -12.746 -21.308 -14.779 1.00 31.28 32 ASP D N 1
ATOM 4488 C CA . ASP D 1 32 ? -12.604 -22.766 -15.047 1.00 33.47 32 ASP D CA 1
ATOM 4489 C C . ASP D 1 32 ? -12.606 -23.554 -13.725 1.00 34.64 32 ASP D C 1
ATOM 4490 O O . ASP D 1 32 ? -11.629 -23.537 -12.958 1.00 33.46 32 ASP D O 1
ATOM 4495 N N . GLN D 1 33 ? -13.722 -24.231 -13.466 1.00 36.58 33 GLN D N 1
ATOM 4496 C CA . GLN D 1 33 ? -13.896 -24.967 -12.197 1.00 39.34 33 GLN D CA 1
ATOM 4497 C C . GLN D 1 33 ? -12.919 -26.127 -11.996 1.00 39.37 33 GLN D C 1
ATOM 4498 O O . GLN D 1 33 ? -12.620 -26.498 -10.851 1.00 40.35 33 GLN D O 1
ATOM 4504 N N . SER D 1 34 ? -12.409 -26.686 -13.091 1.00 39.36 34 SER D N 1
ATOM 4505 C CA . SER D 1 34 ? -11.316 -27.661 -13.015 1.00 39.09 34 SER D CA 1
ATOM 4506 C C . SER D 1 34 ? -10.052 -27.052 -12.363 1.00 37.88 34 SER D C 1
ATOM 4507 O O . SER D 1 34 ? -9.778 -27.335 -11.186 1.00 37.69 34 SER D O 1
ATOM 4510 N N . ASP D 1 35 ? -9.319 -26.199 -13.104 1.00 35.99 35 ASP D N 1
ATOM 4511 C CA . ASP D 1 35 ? -8.066 -25.579 -12.615 1.00 33.24 35 ASP D CA 1
ATOM 4512 C C . ASP D 1 35 ? -8.141 -24.202 -11.900 1.00 30.78 35 ASP D C 1
ATOM 4513 O O . ASP D 1 35 ? -7.125 -23.696 -11.426 1.00 30.17 35 ASP D O 1
ATOM 4518 N N . HIS D 1 36 ? -9.326 -23.604 -11.838 1.00 30.21 36 HIS D N 1
ATOM 4519 C CA . HIS D 1 36 ? -9.510 -22.251 -11.260 1.00 27.80 36 HIS D CA 1
ATOM 4520 C C . HIS D 1 36 ? -8.729 -21.127 -11.981 1.00 26.90 36 HIS D C 1
ATOM 4521 O O . HIS D 1 36 ? -8.518 -20.010 -11.442 1.00 22.94 36 HIS D O 1
ATOM 4528 N N . GLU D 1 37 ? -8.335 -21.425 -13.218 1.00 25.71 37 GLU D N 1
ATOM 4529 C CA . GLU D 1 37 ? -7.995 -20.396 -14.198 1.00 26.22 37 GLU D CA 1
ATOM 4530 C C . GLU D 1 37 ? -9.189 -19.575 -14.687 1.00 26.76 37 GLU D C 1
ATOM 4531 O O . GLU D 1 37 ? -10.353 -20.041 -14.711 1.00 29.74 37 GLU D O 1
ATOM 4537 N N . ALA D 1 38 ? -8.941 -18.330 -15.041 1.00 26.85 38 ALA D N 1
ATOM 4538 C CA . ALA D 1 38 ? -10.010 -17.487 -15.559 1.00 26.10 38 ALA D CA 1
ATOM 4539 C C . ALA D 1 38 ? -9.942 -17.489 -17.071 1.00 26.38 38 ALA D C 1
ATOM 4540 O O . ALA D 1 38 ? -8.865 -17.205 -17.655 1.00 27.76 38 ALA D O 1
ATOM 4542 N N . ILE D 1 39 ? -11.049 -17.804 -17.712 1.00 25.12 39 ILE D N 1
ATOM 4543 C CA . ILE D 1 39 ? -11.075 -17.867 -19.162 1.00 25.71 39 ILE D CA 1
ATOM 4544 C C . ILE D 1 39 ? -11.631 -16.554 -19.652 1.00 25.10 39 ILE D C 1
ATOM 4545 O O . ILE D 1 39 ? -12.736 -16.177 -19.237 1.00 24.63 39 ILE D O 1
ATOM 4550 N N . ILE D 1 40 ? -10.894 -15.873 -20.522 1.00 23.54 40 ILE D N 1
ATOM 4551 C CA . ILE D 1 40 ? -11.373 -14.642 -21.151 1.00 23.33 40 ILE D CA 1
ATOM 4552 C C . ILE D 1 40 ? -12.507 -14.901 -22.149 1.00 24.00 40 ILE D C 1
ATOM 4553 O O . ILE D 1 40 ? -12.309 -15.583 -23.181 1.00 23.56 40 ILE D O 1
ATOM 4558 N N . ILE D 1 41 ? -13.680 -14.324 -21.885 1.00 24.04 41 ILE D N 1
ATOM 4559 C CA . ILE D 1 41 ? -14.822 -14.492 -22.798 1.00 25.69 41 ILE D CA 1
ATOM 4560 C C . ILE D 1 41 ? -15.200 -13.197 -23.545 1.00 24.42 41 ILE D C 1
ATOM 4561 O O . ILE D 1 41 ? -15.856 -13.254 -24.562 1.00 24.43 41 ILE D O 1
ATOM 4566 N N . ASP D 1 42 ? -14.747 -12.031 -23.064 1.00 23.81 42 ASP D N 1
ATOM 4567 C CA . ASP D 1 42 ? -14.897 -10.817 -23.841 1.00 22.92 42 ASP D CA 1
ATOM 4568 C C . ASP D 1 42 ? -13.736 -9.844 -23.490 1.00 22.59 42 ASP D C 1
ATOM 4569 O O . ASP D 1 42 ? -13.049 -10.030 -22.500 1.00 21.92 42 ASP D O 1
ATOM 4574 N N . GLN D 1 43 ? -13.545 -8.854 -24.336 1.00 22.02 43 GLN D N 1
ATOM 4575 C CA . GLN D 1 43 ? -12.381 -7.970 -24.290 1.00 21.02 43 GLN D CA 1
ATOM 4576 C C . GLN D 1 43 ? -12.648 -6.741 -25.122 1.00 21.56 43 GLN D C 1
ATOM 4577 O O . GLN D 1 43 ? -13.273 -6.808 -26.210 1.00 21.60 43 GLN D O 1
ATOM 4583 N N . VAL D 1 44 ? -12.191 -5.597 -24.614 1.00 20.57 44 VAL D N 1
ATOM 4584 C CA . VAL D 1 44 ? -12.085 -4.389 -25.408 1.00 20.05 44 VAL D CA 1
ATOM 4585 C C . VAL D 1 44 ? -10.660 -3.838 -25.273 1.00 20.86 44 VAL D C 1
ATOM 4586 O O . VAL D 1 44 ? -10.252 -3.385 -24.180 1.00 19.04 44 VAL D O 1
ATOM 4590 N N . GLN D 1 45 ? -9.876 -3.904 -26.345 1.00 20.51 45 GLN D N 1
ATOM 4591 C CA . GLN D 1 45 ? -8.475 -3.471 -26.280 1.00 22.35 45 GLN D CA 1
ATOM 4592 C C . GLN D 1 45 ? -8.395 -1.959 -26.380 1.00 22.23 45 GLN D C 1
ATOM 4593 O O . GLN D 1 45 ? -9.257 -1.321 -26.966 1.00 21.12 45 GLN D O 1
ATOM 4599 N N . CYS D 1 46 ? -7.388 -1.354 -25.752 1.00 21.18 46 CYS D N 1
ATOM 4600 C CA . CYS D 1 46 ? -7.142 0.068 -25.988 1.00 21.26 46 CYS D CA 1
ATOM 4601 C C . CYS D 1 46 ? -6.387 0.226 -27.323 1.00 20.43 46 CYS D C 1
ATOM 4602 O O . CYS D 1 46 ? -6.129 -0.731 -28.061 1.00 19.57 46 CYS D O 1
ATOM 4605 N N . THR D 1 47 ? -6.086 1.453 -27.669 1.00 22.00 47 THR D N 1
ATOM 4606 C CA . THR D 1 47 ? -5.487 1.671 -28.969 1.00 22.82 47 THR D CA 1
ATOM 4607 C C . THR D 1 47 ? -3.988 2.004 -28.877 1.00 23.32 47 THR D C 1
ATOM 4608 O O . THR D 1 47 ? -3.400 2.349 -29.903 1.00 24.26 47 THR D O 1
ATOM 4612 N N . HIS D 1 48 ? -3.399 1.943 -27.664 1.00 22.50 48 HIS D N 1
ATOM 4613 C CA . HIS D 1 48 ? -1.946 2.101 -27.465 1.00 24.13 48 HIS D CA 1
ATOM 4614 C C . HIS D 1 48 ? -1.164 1.097 -28.310 1.00 23.64 48 HIS D C 1
ATOM 4615 O O . HIS D 1 48 ? -1.565 -0.074 -28.408 1.00 24.55 48 HIS D O 1
ATOM 4622 N N . LEU D 1 49 ? -0.064 1.546 -28.917 1.00 24.35 49 LEU D N 1
ATOM 4623 C CA . LEU D 1 49 ? 0.805 0.620 -29.686 1.00 25.73 49 LEU D CA 1
ATOM 4624 C C . LEU D 1 49 ? 1.226 -0.567 -28.813 1.00 24.54 49 LEU D C 1
ATOM 4625 O O . LEU D 1 49 ? 1.130 -1.706 -29.242 1.00 26.58 49 LEU D O 1
ATOM 4646 N N . ARG D 1 51 ? 0.415 -2.756 -25.588 1.00 22.66 51 ARG D N 1
ATOM 4647 C CA . ARG D 1 51 ? -0.778 -2.999 -24.736 1.00 21.22 51 ARG D CA 1
ATOM 4648 C C . ARG D 1 51 ? -0.955 -4.462 -24.443 1.00 21.25 51 ARG D C 1
ATOM 4649 O O . ARG D 1 51 ? -0.309 -5.308 -25.106 1.00 19.86 51 ARG D O 1
ATOM 4665 N N . SER D 1 53 ? -2.887 -7.878 -24.845 1.00 23.51 53 SER D N 1
ATOM 4666 C CA . SER D 1 53 ? -3.600 -8.380 -26.017 1.00 26.04 53 SER D CA 1
ATOM 4667 C C . SER D 1 53 ? -3.701 -9.889 -25.933 1.00 25.69 53 SER D C 1
ATOM 4668 O O . SER D 1 53 ? -3.421 -10.588 -26.900 1.00 28.66 53 SER D O 1
ATOM 4671 N N . ALA D 1 54 ? -4.064 -10.400 -24.766 1.00 25.46 54 ALA D N 1
ATOM 4672 C CA . ALA D 1 54 ? -4.370 -11.799 -24.667 1.00 26.54 54 ALA D CA 1
ATOM 4673 C C . ALA D 1 54 ? -5.597 -12.085 -25.547 1.00 27.49 54 ALA D C 1
ATOM 4674 O O . ALA D 1 54 ? -6.422 -11.199 -25.809 1.00 28.35 54 ALA D O 1
ATOM 4676 N N . PRO D 1 55 ? -5.660 -13.316 -26.105 1.00 28.00 55 PRO D N 1
ATOM 4677 C CA . PRO D 1 55 ? -6.801 -13.653 -26.931 1.00 29.33 55 PRO D CA 1
ATOM 4678 C C . PRO D 1 55 ? -8.038 -14.119 -26.129 1.00 29.41 55 PRO D C 1
ATOM 4679 O O . PRO D 1 55 ? -7.890 -14.695 -25.034 1.00 30.18 55 PRO D O 1
ATOM 4683 N N . ILE D 1 56 ? -9.226 -13.933 -26.733 1.00 30.93 56 ILE D N 1
ATOM 4684 C CA . ILE D 1 56 ? -10.460 -14.619 -26.272 1.00 30.43 56 ILE D CA 1
ATOM 4685 C C . ILE D 1 56 ? -10.324 -16.162 -26.153 1.00 30.50 56 ILE D C 1
ATOM 4686 O O . ILE D 1 56 ? -9.771 -16.842 -27.024 1.00 29.67 56 ILE D O 1
ATOM 4691 N N . GLY D 1 57 ? -10.779 -16.699 -25.038 1.00 28.40 57 GLY D N 1
ATOM 4692 C CA . GLY D 1 57 ? -10.544 -18.094 -24.696 1.00 29.41 57 GLY D CA 1
ATOM 4693 C C . GLY D 1 57 ? -9.175 -18.327 -24.071 1.00 28.46 57 GLY D C 1
ATOM 4694 O O . GLY D 1 57 ? -8.905 -19.399 -23.530 1.00 29.34 57 GLY D O 1
ATOM 4695 N N . GLY D 1 58 ? -8.303 -17.325 -24.124 1.00 28.28 58 GLY D N 1
ATOM 4696 C CA . GLY D 1 58 ? -7.034 -17.351 -23.346 1.00 27.90 58 GLY D CA 1
ATOM 4697 C C . GLY D 1 58 ? -7.295 -17.537 -21.836 1.00 28.30 58 GLY D C 1
ATOM 4698 O O . GLY D 1 58 ? -8.329 -17.083 -21.304 1.00 26.61 58 GLY D O 1
ATOM 4699 N N . LYS D 1 59 ? -6.382 -18.215 -21.146 1.00 28.20 59 LYS D N 1
ATOM 4700 C CA . LYS D 1 59 ? -6.577 -18.459 -19.723 1.00 28.77 59 LYS D CA 1
ATOM 4701 C C . LYS D 1 59 ? -5.579 -17.698 -18.851 1.00 28.10 59 LYS D C 1
ATOM 4702 O O . LYS D 1 59 ? -4.390 -17.628 -19.152 1.00 31.08 59 LYS D O 1
ATOM 4708 N N . LEU D 1 60 ? -6.079 -17.076 -17.800 1.00 25.31 60 LEU D N 1
ATOM 4709 C CA . LEU D 1 60 ? -5.227 -16.340 -16.858 1.00 22.67 60 LEU D CA 1
ATOM 4710 C C . LEU D 1 60 ? -5.098 -17.221 -15.599 1.00 23.30 60 LEU D C 1
ATOM 4711 O O . LEU D 1 60 ? -6.109 -17.811 -15.119 1.00 23.44 60 LEU D O 1
ATOM 4716 N N . PRO D 1 61 ? -3.861 -17.351 -15.073 1.00 22.59 61 PRO D N 1
ATOM 4717 C CA . PRO D 1 61 ? -3.565 -18.231 -13.948 1.00 22.13 61 PRO D CA 1
ATOM 4718 C C . PRO D 1 61 ? -4.300 -17.919 -12.657 1.00 21.63 61 PRO D C 1
ATOM 4719 O O . PRO D 1 61 ? -4.572 -16.770 -12.310 1.00 20.15 61 PRO D O 1
ATOM 4731 N N . HIS D 1 63 ? -3.437 -18.158 -9.445 1.00 22.13 63 HIS D N 1
ATOM 4732 C CA . HIS D 1 63 ? -2.791 -17.515 -8.298 1.00 22.39 63 HIS D CA 1
ATOM 4733 C C . HIS D 1 63 ? -2.011 -16.249 -8.684 1.00 20.59 63 HIS D C 1
ATOM 4734 O O . HIS D 1 63 ? -1.359 -15.621 -7.818 1.00 21.45 63 HIS D O 1
ATOM 4741 N N . ALA D 1 64 ? -2.045 -15.907 -9.977 1.00 21.69 64 ALA D N 1
ATOM 4742 C CA . ALA D 1 64 ? -0.976 -15.029 -10.534 1.00 21.62 64 ALA D CA 1
ATOM 4743 C C . ALA D 1 64 ? -1.463 -13.973 -11.523 1.00 21.68 64 ALA D C 1
ATOM 4744 O O . ALA D 1 64 ? -0.642 -13.231 -12.073 1.00 24.40 64 ALA D O 1
ATOM 4746 N N . SER D 1 65 ? -2.781 -13.884 -11.694 1.00 19.06 65 SER D N 1
ATOM 4747 C CA . SER D 1 65 ? -3.426 -12.902 -12.530 1.00 17.87 65 SER D CA 1
ATOM 4748 C C . SER D 1 65 ? -4.439 -12.095 -11.710 1.00 18.20 65 SER D C 1
ATOM 4749 O O . SER D 1 65 ? -4.894 -12.514 -10.650 1.00 16.04 65 SER D O 1
ATOM 4752 N N . GLY D 1 66 ? -4.828 -10.955 -12.251 1.00 17.37 66 GLY D N 1
ATOM 4753 C CA . GLY D 1 66 ? -5.906 -10.189 -11.627 1.00 17.28 66 GLY D CA 1
ATOM 4754 C C . GLY D 1 66 ? -7.196 -10.996 -11.564 1.00 16.74 66 GLY D C 1
ATOM 4755 O O . GLY D 1 66 ? -7.747 -11.140 -10.453 1.00 15.24 66 GLY D O 1
ATOM 4756 N N . ALA D 1 67 ? -7.633 -11.518 -12.715 1.00 15.91 67 ALA D N 1
ATOM 4757 C CA . ALA D 1 67 ? -8.931 -12.229 -12.751 1.00 16.66 67 ALA D CA 1
ATOM 4758 C C . ALA D 1 67 ? -8.871 -13.503 -11.840 1.00 18.32 67 ALA D C 1
ATOM 4759 O O . ALA D 1 67 ? -9.762 -13.678 -11.021 1.00 17.53 67 ALA D O 1
ATOM 4761 N N . GLY D 1 68 ? -7.792 -14.305 -11.968 1.00 18.86 68 GLY D N 1
ATOM 4762 C CA . GLY D 1 68 ? -7.503 -15.521 -11.099 1.00 18.71 68 GLY D CA 1
ATOM 4763 C C . GLY D 1 68 ? -7.676 -15.171 -9.628 1.00 19.63 68 GLY D C 1
ATOM 4764 O O . GLY D 1 68 ? -8.498 -15.755 -8.955 1.00 19.91 68 GLY D O 1
ATOM 4765 N N . LYS D 1 69 ? -6.925 -14.189 -9.154 1.00 18.63 69 LYS D N 1
ATOM 4766 C CA . LYS D 1 69 ? -6.900 -13.876 -7.758 1.00 18.99 69 LYS D CA 1
ATOM 4767 C C . LYS D 1 69 ? -8.196 -13.221 -7.265 1.00 18.44 69 LYS D C 1
ATOM 4768 O O . LYS D 1 69 ? -8.524 -13.396 -6.082 1.00 19.21 69 LYS D O 1
ATOM 4774 N N . ALA D 1 70 ? -8.889 -12.480 -8.151 1.00 19.15 70 ALA D N 1
ATOM 4775 C CA . ALA D 1 70 ? -10.199 -11.953 -7.823 1.00 18.90 70 ALA D CA 1
ATOM 4776 C C . ALA D 1 70 ? -11.190 -13.100 -7.465 1.00 18.82 70 ALA D C 1
ATOM 4777 O O . ALA D 1 70 ? -11.827 -13.079 -6.433 1.00 17.44 70 ALA D O 1
ATOM 4779 N N . PHE D 1 71 ? -11.212 -14.128 -8.295 1.00 18.31 71 PHE D N 1
ATOM 4780 C CA . PHE D 1 71 ? -12.025 -15.312 -8.025 1.00 19.38 71 PHE D CA 1
ATOM 4781 C C . PHE D 1 71 ? -11.572 -16.045 -6.755 1.00 18.67 71 PHE D C 1
ATOM 4782 O O . PHE D 1 71 ? -12.363 -16.291 -5.867 1.00 17.85 71 PHE D O 1
ATOM 4790 N N . LEU D 1 72 ? -10.263 -16.314 -6.656 1.00 19.97 72 LEU D N 1
ATOM 4791 C CA . LEU D 1 72 ? -9.670 -17.034 -5.529 1.00 21.15 72 LEU D CA 1
ATOM 4792 C C . LEU D 1 72 ? -9.949 -16.366 -4.191 1.00 20.56 72 LEU D C 1
ATOM 4793 O O . LEU D 1 72 ? -10.148 -17.005 -3.158 1.00 20.00 72 LEU D O 1
ATOM 4798 N N . ALA D 1 73 ? -10.003 -15.045 -4.224 1.00 17.79 73 ALA D N 1
ATOM 4799 C CA . ALA D 1 73 ? -10.234 -14.241 -3.008 1.00 19.54 73 ALA D CA 1
ATOM 4800 C C . ALA D 1 73 ? -11.620 -14.471 -2.395 1.00 20.49 73 ALA D C 1
ATOM 4801 O O . ALA D 1 73 ? -11.848 -14.109 -1.267 1.00 21.64 73 ALA D O 1
ATOM 4803 N N . GLN D 1 74 ? -12.547 -15.026 -3.165 1.00 21.00 74 GLN D N 1
ATOM 4804 C CA . GLN D 1 74 ? -13.927 -15.219 -2.742 1.00 22.34 74 GLN D CA 1
ATOM 4805 C C . GLN D 1 74 ? -14.107 -16.540 -1.990 1.00 24.06 74 GLN D C 1
ATOM 4806 O O . GLN D 1 74 ? -15.154 -16.770 -1.325 1.00 24.47 74 GLN D O 1
ATOM 4812 N N . LEU D 1 75 ? -13.099 -17.399 -2.100 1.00 25.11 75 LEU D N 1
ATOM 4813 C CA . LEU D 1 75 ? -13.155 -18.755 -1.519 1.00 25.90 75 LEU D CA 1
ATOM 4814 C C . LEU D 1 75 ? -12.728 -18.668 -0.069 1.00 26.93 75 LEU D C 1
ATOM 4815 O O . LEU D 1 75 ? -12.142 -17.666 0.347 1.00 26.65 75 LEU D O 1
ATOM 4820 N N . SER D 1 76 ? -13.066 -19.693 0.715 1.00 28.30 76 SER D N 1
ATOM 4821 C CA . SER D 1 76 ? -12.654 -19.749 2.129 1.00 30.07 76 SER D CA 1
ATOM 4822 C C . SER D 1 76 ? -11.187 -20.135 2.236 1.00 30.05 76 SER D C 1
ATOM 4823 O O . SER D 1 76 ? -10.593 -20.607 1.257 1.00 29.23 76 SER D O 1
ATOM 4826 N N . GLU D 1 77 ? -10.631 -19.964 3.430 1.00 32.22 77 GLU D N 1
ATOM 4827 C CA . GLU D 1 77 ? -9.241 -20.353 3.782 1.00 34.13 77 GLU D CA 1
ATOM 4828 C C . GLU D 1 77 ? -8.934 -21.790 3.403 1.00 33.88 77 GLU D C 1
ATOM 4829 O O . GLU D 1 77 ? -7.885 -22.088 2.810 1.00 32.57 77 GLU D O 1
ATOM 4835 N N . GLU D 1 78 ? -9.880 -22.670 3.751 1.00 35.45 78 GLU D N 1
ATOM 4836 C CA . GLU D 1 78 ? -9.740 -24.110 3.548 1.00 35.87 78 GLU D CA 1
ATOM 4837 C C . GLU D 1 78 ? -9.831 -24.450 2.092 1.00 34.28 78 GLU D C 1
ATOM 4838 O O . GLU D 1 78 ? -8.967 -25.147 1.562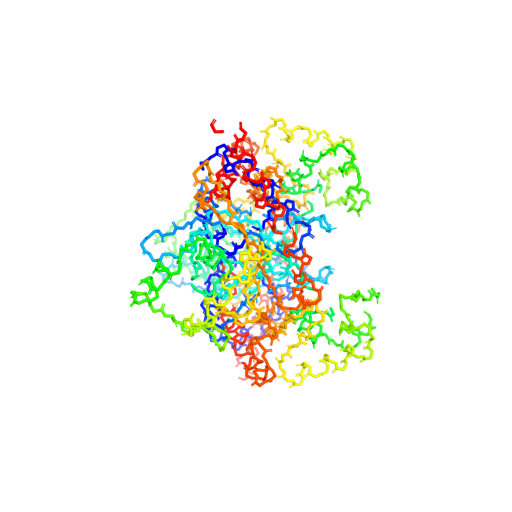 1.00 35.60 78 GLU D O 1
ATOM 4844 N N . GLN D 1 79 ? -10.874 -23.955 1.448 1.00 31.29 79 GLN D N 1
ATOM 4845 C CA . GLN D 1 79 ? -10.972 -24.083 0.025 1.00 31.27 79 GLN D CA 1
ATOM 4846 C C . GLN D 1 79 ? -9.677 -23.718 -0.701 1.00 29.70 79 GLN D C 1
ATOM 4847 O O . GLN D 1 79 ? -9.244 -24.436 -1.581 1.00 30.42 79 GLN D O 1
ATOM 4853 N N . VAL D 1 80 ? -9.069 -22.594 -0.343 1.00 28.72 80 VAL D N 1
ATOM 4854 C CA . VAL D 1 80 ? -7.871 -22.151 -1.049 1.00 27.53 80 VAL D CA 1
ATOM 4855 C C . VAL D 1 80 ? -6.702 -23.086 -0.634 1.00 28.25 80 VAL D C 1
ATOM 4856 O O . VAL D 1 80 ? -5.884 -23.485 -1.489 1.00 27.28 80 VAL D O 1
ATOM 4860 N N . THR D 1 81 ? -6.637 -23.435 0.658 1.00 28.24 81 THR D N 1
ATOM 4861 C CA . THR D 1 81 ? -5.594 -24.425 1.156 1.00 29.32 81 THR D CA 1
ATOM 4862 C C . THR D 1 81 ? -5.619 -25.731 0.331 1.00 30.22 81 THR D C 1
ATOM 4863 O O . THR D 1 81 ? -4.569 -26.226 -0.092 1.00 31.02 81 THR D O 1
ATOM 4867 N N . LYS D 1 82 ? -6.828 -26.203 0.013 1.00 31.52 82 LYS D N 1
ATOM 4868 C CA . LYS D 1 82 ? -7.010 -27.400 -0.770 1.00 33.45 82 LYS D CA 1
ATOM 4869 C C . LYS D 1 82 ? -6.595 -27.202 -2.225 1.00 34.24 82 LYS D C 1
ATOM 4870 O O . LYS D 1 82 ? -5.864 -28.033 -2.776 1.00 35.61 82 LYS D O 1
ATOM 4876 N N . LEU D 1 83 ? -7.032 -26.097 -2.839 1.00 34.08 83 LEU D N 1
ATOM 4877 C CA . LEU D 1 83 ? -6.639 -25.791 -4.214 1.00 33.63 83 LEU D CA 1
ATOM 4878 C C . LEU D 1 83 ? -5.153 -25.630 -4.394 1.00 33.92 83 LEU D C 1
ATOM 4879 O O . LEU D 1 83 ? -4.623 -26.080 -5.409 1.00 33.92 83 LEU D O 1
ATOM 4884 N N . LEU D 1 84 ? -4.483 -24.972 -3.448 1.00 33.49 84 LEU D N 1
ATOM 4885 C CA . LEU D 1 84 ? -3.019 -24.806 -3.544 1.00 34.57 84 LEU D CA 1
ATOM 4886 C C . LEU D 1 84 ? -2.287 -26.160 -3.407 1.00 34.90 84 LEU D C 1
ATOM 4887 O O . LEU D 1 84 ? -1.291 -26.413 -4.112 1.00 35.97 84 LEU D O 1
ATOM 4892 N N . HIS D 1 85 ? -2.795 -26.989 -2.485 1.00 34.65 85 HIS D N 1
ATOM 4893 C CA . HIS D 1 85 ? -2.308 -28.361 -2.229 1.00 35.26 85 HIS D CA 1
ATOM 4894 C C . HIS D 1 85 ? -2.357 -29.206 -3.510 1.00 35.62 85 HIS D C 1
ATOM 4895 O O . HIS D 1 85 ? -1.462 -30.032 -3.748 1.00 36.80 85 HIS D O 1
ATOM 4902 N N A ARG D 1 86 ? -3.380 -28.969 -4.326 0.50 35.34 86 ARG D N 1
ATOM 4903 N N B ARG D 1 86 ? -3.350 -28.915 -4.355 0.50 35.81 86 ARG D N 1
ATOM 4904 C CA A ARG D 1 86 ? -3.646 -29.692 -5.564 0.50 35.57 86 ARG D CA 1
ATOM 4905 C CA B ARG D 1 86 ? -3.743 -29.694 -5.534 0.50 36.57 86 ARG D CA 1
ATOM 4906 C C A ARG D 1 86 ? -2.833 -29.188 -6.754 0.50 36.75 86 ARG D C 1
ATOM 4907 C C B ARG D 1 86 ? -3.201 -29.185 -6.883 0.50 37.32 86 ARG D C 1
ATOM 4908 O O A ARG D 1 86 ? -2.147 -29.964 -7.439 0.50 36.59 86 ARG D O 1
ATOM 4909 O O B ARG D 1 86 ? -3.037 -29.972 -7.824 0.50 37.57 86 ARG D O 1
ATOM 4924 N N . LYS D 1 87 ? -2.934 -27.877 -6.976 1.00 37.59 87 LYS D N 1
ATOM 4925 C CA . LYS D 1 87 ? -2.602 -27.213 -8.248 1.00 38.44 87 LYS D CA 1
ATOM 4926 C C . LYS D 1 87 ? -1.175 -26.691 -8.268 1.00 39.12 87 LYS D C 1
ATOM 4927 O O . LYS D 1 87 ? -0.557 -26.494 -9.354 1.00 40.58 87 LYS D O 1
ATOM 4933 N N . GLY D 1 88 ? -0.639 -26.451 -7.078 1.00 38.44 88 GLY D N 1
ATOM 4934 C CA . GLY D 1 88 ? 0.665 -25.821 -6.966 1.00 37.46 88 GLY D CA 1
ATOM 4935 C C . GLY D 1 88 ? 0.644 -24.374 -7.450 1.00 36.83 88 GLY D C 1
ATOM 4936 O O . GLY D 1 88 ? -0.364 -23.880 -8.018 1.00 37.97 88 GLY D O 1
ATOM 4937 N N . LEU D 1 89 ? 1.774 -23.716 -7.215 1.00 34.92 89 LEU D N 1
ATOM 4938 C CA . LEU D 1 89 ? 1.954 -22.286 -7.418 1.00 33.22 89 LEU D CA 1
ATOM 4939 C C . LEU D 1 89 ? 3.141 -22.049 -8.359 1.00 31.52 89 LEU D C 1
ATOM 4940 O O . LEU D 1 89 ? 4.226 -21.642 -7.957 1.00 33.18 89 LEU D O 1
ATOM 4945 N N . HIS D 1 90 ? 2.924 -22.389 -9.617 1.00 31.22 90 HIS D N 1
ATOM 4946 C CA . HIS D 1 90 ? 3.880 -22.131 -10.681 1.00 30.04 90 HIS D CA 1
ATOM 4947 C C . HIS D 1 90 ? 4.447 -20.719 -10.632 1.00 30.27 90 HIS D C 1
ATOM 4948 O O . HIS D 1 90 ? 3.677 -19.757 -10.508 1.00 28.99 90 HIS D O 1
ATOM 4955 N N . ALA D 1 91 ? 5.778 -20.576 -10.726 1.00 29.94 91 ALA D N 1
ATOM 4956 C CA . ALA D 1 91 ? 6.410 -19.236 -10.662 1.00 30.82 91 ALA D CA 1
ATOM 4957 C C . ALA D 1 91 ? 6.560 -18.668 -12.075 1.00 31.26 91 ALA D C 1
ATOM 4958 O O . ALA D 1 91 ? 7.500 -19.027 -12.810 1.00 31.95 91 ALA D O 1
ATOM 4960 N N . TYR D 1 92 ? 5.636 -17.795 -12.479 1.00 30.08 92 TYR D N 1
ATOM 4961 C CA . TYR D 1 92 ? 5.724 -17.194 -13.807 1.00 29.01 92 TYR D CA 1
ATOM 4962 C C . TYR D 1 92 ? 6.889 -16.233 -13.909 1.00 28.95 92 TYR D C 1
ATOM 4963 O O . TYR D 1 92 ? 7.558 -16.155 -14.926 1.00 30.30 92 TYR D O 1
ATOM 4972 N N . THR D 1 93 ? 7.092 -15.475 -12.845 1.00 28.61 93 THR D N 1
ATOM 4973 C CA . THR D 1 93 ? 8.059 -14.411 -12.774 1.00 28.44 93 THR D CA 1
ATOM 4974 C C . THR D 1 93 ? 8.603 -14.408 -11.356 1.00 28.83 93 THR D C 1
ATOM 4975 O O . THR D 1 93 ? 8.096 -15.134 -10.470 1.00 28.43 93 THR D O 1
ATOM 4979 N N . HIS D 1 94 ? 9.615 -13.578 -11.109 1.00 29.58 94 HIS D N 1
ATOM 4980 C CA . HIS D 1 94 ? 10.112 -13.411 -9.743 1.00 30.97 94 HIS D CA 1
ATOM 4981 C C . HIS D 1 94 ? 9.146 -12.739 -8.777 1.00 30.62 94 HIS D C 1
ATOM 4982 O O . HIS D 1 94 ? 9.429 -12.735 -7.570 1.00 32.01 94 HIS D O 1
ATOM 4989 N N . ALA D 1 95 ? 8.052 -12.143 -9.269 1.00 27.86 95 ALA D N 1
ATOM 4990 C CA . ALA D 1 95 ? 7.056 -11.514 -8.367 1.00 26.46 95 ALA D CA 1
ATOM 4991 C C . ALA D 1 95 ? 5.877 -12.461 -7.984 1.00 24.57 95 ALA D C 1
ATOM 4992 O O . ALA D 1 95 ? 5.169 -12.206 -7.002 1.00 24.58 95 ALA D O 1
ATOM 4994 N N . THR D 1 96 ? 5.723 -13.559 -8.739 1.00 23.56 96 THR D N 1
ATOM 4995 C CA . THR D 1 96 ? 4.650 -14.513 -8.516 1.00 25.60 96 THR D CA 1
ATOM 4996 C C . THR D 1 96 ? 4.611 -14.858 -7.020 1.00 26.32 96 THR D C 1
ATOM 4997 O O . THR D 1 96 ? 5.656 -15.094 -6.417 1.00 27.75 96 THR D O 1
ATOM 5001 N N . LEU D 1 97 ? 3.419 -14.851 -6.420 1.00 27.22 97 LEU D N 1
ATOM 5002 C CA . LEU D 1 97 ? 3.230 -15.298 -5.041 1.00 26.96 97 LEU D CA 1
ATOM 5003 C C . LEU D 1 97 ? 3.230 -16.834 -4.992 1.00 29.40 97 LEU D C 1
ATOM 5004 O O . LEU D 1 97 ? 2.259 -17.494 -5.335 1.00 30.64 97 LEU D O 1
ATOM 5009 N N . VAL D 1 98 ? 4.348 -17.389 -4.570 1.00 31.07 98 VAL D N 1
ATOM 5010 C CA . VAL D 1 98 ? 4.525 -18.834 -4.597 1.00 32.05 98 VAL D CA 1
ATOM 5011 C C . VAL D 1 98 ? 4.461 -19.402 -3.165 1.00 32.88 98 VAL D C 1
ATOM 5012 O O . VAL D 1 98 ? 4.489 -20.612 -2.981 1.00 34.75 98 VAL D O 1
ATOM 5016 N N . SER D 1 99 ? 4.361 -18.520 -2.180 1.00 32.70 99 SER D N 1
ATOM 5017 C CA . SER D 1 99 ? 4.135 -18.867 -0.751 1.00 33.89 99 SER D CA 1
ATOM 5018 C C . SER D 1 99 ? 2.641 -18.766 -0.357 1.00 33.09 99 SER D C 1
ATOM 5019 O O . SER D 1 99 ? 2.003 -17.743 -0.639 1.00 33.60 99 SER D O 1
ATOM 5022 N N . PRO D 1 100 ? 2.066 -19.816 0.301 1.00 33.97 100 PRO D N 1
ATOM 5023 C CA . PRO D 1 100 ? 0.649 -19.782 0.649 1.00 31.86 100 PRO D CA 1
ATOM 5024 C C . PRO D 1 100 ? 0.339 -18.731 1.633 1.00 30.96 100 PRO D C 1
ATOM 5025 O O . PRO D 1 100 ? -0.709 -18.133 1.548 1.00 30.11 100 PRO D O 1
ATOM 5029 N N . VAL D 1 101 ? 1.243 -18.469 2.556 1.00 29.89 101 VAL D N 1
ATOM 5030 C CA . VAL D 1 101 ? 0.949 -17.420 3.508 1.00 30.03 101 VAL D CA 1
ATOM 5031 C C . VAL D 1 101 ? 0.896 -16.057 2.760 1.00 28.82 101 VAL D C 1
ATOM 5032 O O . VAL D 1 101 ? -0.020 -15.285 2.998 1.00 28.54 101 VAL D O 1
ATOM 5036 N N . HIS D 1 102 ? 1.853 -15.802 1.859 1.00 28.59 102 HIS D N 1
ATOM 5037 C CA . HIS D 1 102 ? 1.909 -14.528 1.069 1.00 29.06 102 HIS D CA 1
ATOM 5038 C C . HIS D 1 102 ? 0.692 -14.374 0.172 1.00 27.39 102 HIS D C 1
ATOM 5039 O O . HIS D 1 102 ? 0.070 -13.307 0.141 1.00 26.94 102 HIS D O 1
ATOM 5046 N N . LEU D 1 103 ? 0.344 -15.462 -0.522 1.00 25.70 103 LEU D N 1
ATOM 5047 C CA . LEU D 1 103 ? -0.863 -15.441 -1.367 1.00 26.47 103 LEU D CA 1
ATOM 5048 C C . LEU D 1 103 ? -2.112 -15.180 -0.559 1.00 26.47 103 LEU D C 1
ATOM 5049 O O . LEU D 1 103 ? -2.927 -14.303 -0.871 1.00 25.37 103 LEU D O 1
ATOM 5054 N N . LYS D 1 104 ? -2.263 -15.934 0.537 1.00 27.72 104 LYS D N 1
ATOM 5055 C CA . LYS D 1 104 ? -3.389 -15.733 1.421 1.00 27.69 104 LYS D CA 1
ATOM 5056 C C . LYS D 1 104 ? -3.459 -14.333 1.973 1.00 26.43 104 LYS D C 1
ATOM 5057 O O . LYS D 1 104 ? -4.556 -13.772 2.063 1.00 25.87 104 LYS D O 1
ATOM 5063 N N . GLU D 1 105 ? -2.314 -13.750 2.314 1.00 23.48 105 GLU D N 1
ATOM 5064 C CA . GLU D 1 105 ? -2.342 -12.357 2.768 1.00 24.66 105 GLU D CA 1
ATOM 5065 C C . GLU D 1 105 ? -2.907 -11.408 1.669 1.00 22.38 105 GLU D C 1
ATOM 5066 O O . GLU D 1 105 ? -3.761 -10.576 1.922 1.00 20.94 105 GLU D O 1
ATOM 5072 N N . ASP D 1 106 ? -2.439 -11.628 0.453 1.00 22.42 106 ASP D N 1
ATOM 5073 C CA . ASP D 1 106 ? -2.855 -10.868 -0.728 1.00 21.60 106 ASP D CA 1
ATOM 5074 C C . ASP D 1 106 ? -4.331 -11.009 -1.001 1.00 21.17 106 ASP D C 1
ATOM 5075 O O . ASP D 1 106 ? -4.959 -10.041 -1.320 1.00 20.69 106 ASP D O 1
ATOM 5080 N N . LEU D 1 107 ? -4.879 -12.218 -0.866 1.00 21.82 107 LEU D N 1
ATOM 5081 C CA . LEU D 1 107 ? -6.309 -12.421 -1.004 1.00 20.88 107 LEU D CA 1
ATOM 5082 C C . LEU D 1 107 ? -7.148 -11.687 0.076 1.00 21.59 107 LEU D C 1
ATOM 5083 O O . LEU D 1 107 ? -8.233 -11.193 -0.233 1.00 21.63 107 LEU D O 1
ATOM 5088 N N . ALA D 1 108 ? -6.659 -11.696 1.325 1.00 21.14 108 ALA D N 1
ATOM 5089 C CA . ALA D 1 108 ? -7.282 -10.958 2.460 1.00 21.79 108 ALA D CA 1
ATOM 5090 C C . ALA D 1 108 ? -7.365 -9.449 2.103 1.00 20.43 108 ALA D C 1
ATOM 5091 O O . ALA D 1 108 ? -8.427 -8.806 2.195 1.00 20.27 108 ALA D O 1
ATOM 5093 N N . GLN D 1 109 ? -6.238 -8.916 1.654 1.00 21.68 109 GLN D N 1
ATOM 5094 C CA . GLN D 1 109 ? -6.159 -7.507 1.208 1.00 22.26 109 GLN D CA 1
ATOM 5095 C C . GLN D 1 109 ? -7.058 -7.229 0.014 1.00 20.96 109 GLN D C 1
ATOM 5096 O O . GLN D 1 109 ? -7.576 -6.138 -0.141 1.00 20.07 109 GLN D O 1
ATOM 5102 N N . THR D 1 110 ? -7.160 -8.219 -0.887 1.00 18.73 110 THR D N 1
ATOM 5103 C CA . THR D 1 110 ? -8.034 -8.086 -2.073 1.00 19.46 110 THR D CA 1
ATOM 5104 C C . THR D 1 110 ? -9.500 -7.897 -1.624 1.00 20.19 110 THR D C 1
ATOM 5105 O O . THR D 1 110 ? -10.204 -6.978 -2.084 1.00 19.29 110 THR D O 1
ATOM 5109 N N . ARG D 1 111 ? -9.941 -8.713 -0.661 1.00 20.74 111 ARG D N 1
ATOM 5110 C CA . ARG D 1 111 ? -11.323 -8.619 -0.125 1.00 21.43 111 ARG D CA 1
ATOM 5111 C C . ARG D 1 111 ? -11.526 -7.266 0.543 1.00 23.28 111 ARG D C 1
ATOM 5112 O O . ARG D 1 111 ? -12.557 -6.646 0.361 1.00 23.73 111 ARG D O 1
ATOM 5120 N N . LYS D 1 112 ? -10.515 -6.799 1.275 1.00 24.08 112 LYS D N 1
ATOM 5121 C CA . LYS D 1 112 ? -10.574 -5.539 2.041 1.00 26.05 112 LYS D CA 1
ATOM 5122 C C . LYS D 1 112 ? -10.703 -4.335 1.106 1.00 24.50 112 LYS D C 1
ATOM 5123 O O . LYS D 1 112 ? -11.578 -3.503 1.293 1.00 25.59 112 LYS D O 1
ATOM 5129 N N . ARG D 1 113 ? -9.897 -4.302 0.047 1.00 23.94 113 ARG D N 1
ATOM 5130 C CA . ARG D 1 113 ? -9.899 -3.116 -0.844 1.00 21.00 113 ARG D CA 1
ATOM 5131 C C . ARG D 1 113 ? -10.925 -3.178 -2.017 1.00 21.51 113 ARG D C 1
ATOM 5132 O O . ARG D 1 113 ? -11.175 -2.136 -2.708 1.00 21.19 113 ARG D O 1
ATOM 5140 N N . GLY D 1 114 ? -11.484 -4.366 -2.266 1.00 18.46 114 GLY D N 1
ATOM 5141 C CA . GLY D 1 114 ? -12.516 -4.493 -3.332 1.00 17.70 114 GLY D CA 1
ATOM 5142 C C . GLY D 1 114 ? -11.992 -4.817 -4.734 1.00 15.81 114 GLY D C 1
ATOM 5143 O O . GLY D 1 114 ? -12.784 -5.028 -5.667 1.00 15.53 114 GLY D O 1
ATOM 5144 N N . TYR D 1 115 ? -10.666 -4.952 -4.864 1.00 15.67 115 TYR D N 1
ATOM 5145 C CA . TYR D 1 115 ? -10.043 -5.326 -6.132 1.00 15.91 115 TYR D CA 1
ATOM 5146 C C . TYR D 1 115 ? -8.783 -6.172 -5.954 1.00 16.21 115 TYR D C 1
ATOM 5147 O O . TYR D 1 115 ? -8.057 -5.991 -4.983 1.00 14.35 115 TYR D O 1
ATOM 5156 N N . SER D 1 116 ? -8.536 -7.086 -6.915 1.00 17.52 116 SER D N 1
ATOM 5157 C CA . SER D 1 116 ? -7.267 -7.825 -6.934 1.00 17.55 116 SER D CA 1
ATOM 5158 C C . SER D 1 116 ? -6.275 -6.947 -7.763 1.00 19.14 116 SER D C 1
ATOM 5159 O O . SER D 1 116 ? -6.685 -6.030 -8.530 1.00 16.41 116 SER D O 1
ATOM 5162 N N . PHE D 1 117 ? -5.002 -7.214 -7.517 1.00 16.42 117 PHE D N 1
ATOM 5163 C CA . PHE D 1 117 ? -3.897 -6.457 -8.167 1.00 17.26 117 PHE D CA 1
ATOM 5164 C C . PHE D 1 117 ? -2.795 -7.461 -8.484 1.00 17.55 117 PHE D C 1
ATOM 5165 O O . PHE D 1 117 ? -2.166 -8.067 -7.585 1.00 16.13 117 PHE D O 1
ATOM 5173 N N . ASP D 1 118 ? -2.643 -7.720 -9.774 1.00 17.49 118 ASP D N 1
ATOM 5174 C CA . ASP D 1 118 ? -1.491 -8.463 -10.346 1.00 17.45 118 ASP D CA 1
ATOM 5175 C C . ASP D 1 118 ? -0.351 -7.470 -10.664 1.00 16.11 118 ASP D C 1
ATOM 5176 O O . ASP D 1 118 ? -0.464 -6.585 -11.536 1.00 16.23 118 ASP D O 1
ATOM 5181 N N . ASP D 1 119 ? 0.709 -7.579 -9.875 1.00 16.91 119 ASP D N 1
ATOM 5182 C CA . ASP D 1 119 ? 1.832 -6.668 -9.945 1.00 19.24 119 ASP D CA 1
ATOM 5183 C C . ASP D 1 119 ? 3.045 -7.427 -10.533 1.00 20.00 119 ASP D C 1
ATOM 5184 O O . ASP D 1 119 ? 3.908 -7.952 -9.818 1.00 20.36 119 ASP D O 1
ATOM 5189 N N . GLU D 1 120 ? 3.029 -7.542 -11.868 1.00 19.72 120 GLU D N 1
ATOM 5190 C CA . GLU D 1 120 ? 3.999 -8.322 -12.641 1.00 20.55 120 GLU D CA 1
ATOM 5191 C C . GLU D 1 120 ? 4.166 -9.755 -12.119 1.00 21.37 120 GLU D C 1
ATOM 5192 O O . GLU D 1 120 ? 5.296 -10.323 -12.103 1.00 22.19 120 GLU D O 1
ATOM 5198 N N . GLU D 1 121 ? 3.083 -10.330 -11.618 1.00 18.60 121 GLU D N 1
ATOM 5199 C CA . GLU D 1 121 ? 3.075 -11.720 -11.195 1.00 19.75 121 GLU D CA 1
ATOM 5200 C C . GLU D 1 121 ? 2.867 -12.732 -12.296 1.00 20.79 121 GLU D C 1
ATOM 5201 O O . GLU D 1 121 ? 3.132 -13.933 -12.113 1.00 21.55 121 GLU D O 1
ATOM 5207 N N . HIS D 1 122 ? 2.288 -12.288 -13.415 1.00 22.00 122 HIS D N 1
ATOM 5208 C CA . HIS D 1 122 ? 1.981 -13.203 -14.495 1.00 21.33 122 HIS D CA 1
ATOM 5209 C C . HIS D 1 122 ? 3.011 -13.001 -15.598 1.00 22.61 122 HIS D C 1
ATOM 5210 O O . HIS D 1 122 ? 3.388 -13.948 -16.306 1.00 24.01 122 HIS D O 1
ATOM 5217 N N . ALA D 1 123 ? 3.413 -11.755 -15.803 1.00 21.27 123 ALA D N 1
ATOM 5218 C CA . ALA D 1 123 ? 4.404 -11.470 -16.813 1.00 21.79 123 ALA D CA 1
ATOM 5219 C C . ALA D 1 123 ? 5.105 -10.184 -16.432 1.00 22.35 123 ALA D C 1
ATOM 5220 O O . ALA D 1 123 ? 4.491 -9.269 -15.867 1.00 22.61 123 ALA D O 1
ATOM 5222 N N . LEU D 1 124 ? 6.422 -10.133 -16.637 1.00 23.73 124 LEU D N 1
ATOM 5223 C CA . LEU D 1 124 ? 7.169 -8.870 -16.463 1.00 25.21 124 LEU D CA 1
ATOM 5224 C C . LEU D 1 124 ? 6.594 -7.702 -17.265 1.00 23.51 124 LEU D C 1
ATOM 5225 O O . LEU D 1 124 ? 6.231 -7.837 -18.405 1.00 23.89 124 LEU D O 1
ATOM 5230 N N . GLY D 1 125 ? 6.535 -6.548 -16.642 1.00 24.07 125 GLY D N 1
ATOM 5231 C CA . GLY D 1 125 ? 5.983 -5.341 -17.284 1.00 21.33 125 GLY D CA 1
ATOM 5232 C C . GLY D 1 125 ? 4.459 -5.219 -17.233 1.00 21.13 125 GLY D C 1
ATOM 5233 O O . GLY D 1 125 ? 3.914 -4.188 -17.611 1.00 21.68 125 GLY D O 1
ATOM 5234 N N . LEU D 1 126 ? 3.789 -6.303 -16.827 1.00 18.73 126 LEU D N 1
ATOM 5235 C CA . LEU D 1 126 ? 2.286 -6.400 -16.893 1.00 16.23 126 LEU D CA 1
ATOM 5236 C C . LEU D 1 126 ? 1.632 -6.227 -15.532 1.00 15.92 126 LEU D C 1
ATOM 5237 O O . LEU D 1 126 ? 1.946 -6.927 -14.575 1.00 16.43 126 LEU D O 1
ATOM 5242 N N . ARG D 1 127 ? 0.727 -5.268 -15.441 1.00 15.69 127 ARG D N 1
ATOM 5243 C CA . ARG D 1 127 ? -0.148 -5.134 -14.317 1.00 15.14 127 ARG D CA 1
ATOM 5244 C C . ARG D 1 127 ? -1.642 -5.330 -14.656 1.00 14.39 127 ARG D C 1
ATOM 5245 O O . ARG D 1 127 ? -2.136 -4.888 -15.725 1.00 15.33 127 ARG D O 1
ATOM 5253 N N . CYS D 1 128 ? -2.402 -5.913 -13.737 1.00 14.48 128 CYS D N 1
ATOM 5254 C CA . CYS D 1 128 ? -3.846 -5.982 -13.923 1.00 15.88 128 CYS D CA 1
ATOM 5255 C C . CYS D 1 128 ? -4.569 -5.745 -12.570 1.00 16.28 128 CYS D C 1
ATOM 5256 O O . CYS D 1 128 ? -4.051 -6.162 -11.483 1.00 16.11 128 CYS D O 1
ATOM 5259 N N . LEU D 1 129 ? -5.760 -5.154 -12.653 1.00 16.34 129 LEU D N 1
ATOM 5260 C CA . LEU D 1 129 ? -6.662 -4.876 -11.507 1.00 15.76 129 LEU D CA 1
ATOM 5261 C C . LEU D 1 129 ? -7.988 -5.541 -11.900 1.00 15.99 129 LEU D C 1
ATOM 5262 O O . LEU D 1 129 ? -8.421 -5.381 -13.065 1.00 16.47 129 LEU D O 1
ATOM 5267 N N . ALA D 1 130 ? -8.625 -6.242 -10.969 1.00 14.00 130 ALA D N 1
ATOM 5268 C CA . ALA D 1 130 ? -9.816 -7.015 -11.321 1.00 14.67 130 ALA D CA 1
ATOM 5269 C C . ALA D 1 130 ? -10.800 -7.050 -10.150 1.00 14.63 130 ALA D C 1
ATOM 5270 O O . ALA D 1 130 ? -10.408 -6.843 -8.963 1.00 15.41 130 ALA D O 1
ATOM 5272 N N . ALA D 1 131 ? -12.086 -7.218 -10.460 1.00 15.36 131 ALA D N 1
ATOM 5273 C CA . ALA D 1 131 ? -13.089 -7.413 -9.441 1.00 16.65 131 ALA D CA 1
ATOM 5274 C C . ALA D 1 131 ? -14.118 -8.422 -9.972 1.00 17.01 131 ALA D C 1
ATOM 5275 O O . ALA D 1 131 ? -14.479 -8.402 -11.146 1.00 16.63 131 ALA D O 1
ATOM 5277 N N . CYS D 1 132 ? -14.657 -9.212 -9.060 1.00 18.49 132 CYS D N 1
ATOM 5278 C CA . CYS D 1 132 ? -15.696 -10.187 -9.428 1.00 19.42 132 CYS D CA 1
ATOM 5279 C C . CYS D 1 132 ? -17.082 -9.613 -9.591 1.00 18.63 132 CYS D C 1
ATOM 5280 O O . CYS D 1 132 ? -17.400 -8.506 -9.073 1.00 20.40 132 CYS D O 1
ATOM 5283 N N . ILE D 1 133 ? -17.901 -10.386 -10.304 1.00 17.93 133 ILE D N 1
ATOM 5284 C CA . ILE D 1 133 ? -19.298 -10.132 -10.572 1.00 18.14 133 ILE D CA 1
ATOM 5285 C C . ILE D 1 133 ? -20.116 -11.285 -9.947 1.00 19.31 133 ILE D C 1
ATOM 5286 O O . ILE D 1 133 ? -19.771 -12.447 -10.144 1.00 18.47 133 ILE D O 1
ATOM 5291 N N . PHE D 1 134 ? -21.181 -10.946 -9.218 1.00 19.20 134 PHE D N 1
ATOM 5292 C CA . PHE D 1 134 ? -21.832 -11.881 -8.295 1.00 20.26 134 PHE D CA 1
ATOM 5293 C C . PHE D 1 134 ? -23.238 -12.113 -8.695 1.00 19.73 134 PHE D C 1
ATOM 5294 O O . PHE D 1 134 ? -23.918 -11.204 -9.218 1.00 20.52 134 PHE D O 1
ATOM 5302 N N . ASP D 1 135 ? -23.685 -13.347 -8.487 1.00 20.01 135 ASP D N 1
ATOM 5303 C CA . ASP D 1 135 ? -25.052 -13.696 -8.740 1.00 21.65 135 ASP D CA 1
ATOM 5304 C C . ASP D 1 135 ? -25.892 -13.547 -7.436 1.00 22.48 135 ASP D C 1
ATOM 5305 O O . ASP D 1 135 ? -25.409 -12.917 -6.458 1.00 23.13 135 ASP D O 1
ATOM 5310 N N . GLU D 1 136 ? -27.122 -14.080 -7.426 1.00 23.93 136 GLU D N 1
ATOM 5311 C CA . GLU D 1 136 ? -28.016 -13.960 -6.260 1.00 26.14 136 GLU D CA 1
ATOM 5312 C C . GLU D 1 136 ? -27.621 -14.860 -5.097 1.00 28.41 136 GLU D C 1
ATOM 5313 O O . GLU D 1 136 ? -28.130 -14.683 -3.996 1.00 30.30 136 GLU D O 1
ATOM 5319 N N . HIS D 1 137 ? -26.747 -15.837 -5.337 1.00 29.98 137 HIS D N 1
ATOM 5320 C CA . HIS D 1 137 ? -26.114 -16.570 -4.247 1.00 32.88 137 HIS D CA 1
ATOM 5321 C C . HIS D 1 137 ? -24.784 -16.019 -3.739 1.00 32.83 137 HIS D C 1
ATOM 5322 O O . HIS D 1 137 ? -24.099 -16.670 -2.916 1.00 34.97 137 HIS D O 1
ATOM 5329 N N . ARG D 1 138 ? -24.437 -14.815 -4.172 1.00 33.91 138 ARG D N 1
ATOM 5330 C CA . ARG D 1 138 ? -23.114 -14.236 -3.934 1.00 33.29 138 ARG D CA 1
ATOM 5331 C C . ARG D 1 138 ? -21.972 -15.114 -4.454 1.00 32.34 138 ARG D C 1
ATOM 5332 O O . ARG D 1 138 ? -20.864 -15.111 -3.900 1.00 32.05 138 ARG D O 1
ATOM 5340 N N . GLU D 1 139 ? -22.263 -15.893 -5.486 1.00 30.57 139 GLU D N 1
ATOM 5341 C CA . GLU D 1 139 ? -21.238 -16.662 -6.168 1.00 28.64 139 GLU D CA 1
ATOM 5342 C C . GLU D 1 139 ? -20.623 -15.748 -7.255 1.00 25.27 139 GLU D C 1
ATOM 5343 O O . GLU D 1 139 ? -21.349 -15.156 -8.005 1.00 24.16 139 GLU D O 1
ATOM 5349 N N . PRO D 1 140 ? -19.281 -15.656 -7.315 1.00 25.38 140 PRO D N 1
ATOM 5350 C CA . PRO D 1 140 ? -18.606 -14.861 -8.372 1.00 24.57 140 PRO D CA 1
ATOM 5351 C C . PRO D 1 140 ? -18.728 -15.630 -9.673 1.00 24.45 140 PRO D C 1
ATOM 5352 O O . PRO D 1 140 ? -18.136 -16.687 -9.810 1.00 28.68 140 PRO D O 1
ATOM 5356 N N . PHE D 1 141 ? -19.520 -15.169 -10.616 1.00 22.89 141 PHE D N 1
ATOM 5357 C CA . PHE D 1 141 ? -19.668 -15.919 -11.851 1.00 21.20 141 PHE D CA 1
ATOM 5358 C C . PHE D 1 141 ? -18.841 -15.302 -13.034 1.00 20.92 141 PHE D C 1
ATOM 5359 O O . PHE D 1 141 ? -18.734 -15.875 -14.133 1.00 21.10 141 PHE D O 1
ATOM 5367 N N . ALA D 1 142 ? -18.275 -14.110 -12.818 1.00 20.23 142 ALA D N 1
ATOM 5368 C CA . ALA D 1 142 ? -17.435 -13.438 -13.861 1.00 19.87 142 ALA D CA 1
ATOM 5369 C C . ALA D 1 142 ? -16.444 -12.519 -13.119 1.00 18.20 142 ALA D C 1
ATOM 5370 O O . ALA D 1 142 ? -16.652 -12.269 -11.946 1.00 17.40 142 ALA D O 1
ATOM 5372 N N . ALA D 1 143 ? -15.358 -12.076 -13.785 1.00 18.75 143 ALA D N 1
ATOM 5373 C CA . ALA D 1 143 ? -14.524 -10.966 -13.250 1.00 17.05 143 ALA D CA 1
ATOM 5374 C C . ALA D 1 143 ? -14.253 -10.003 -14.421 1.00 17.32 143 ALA D C 1
ATOM 5375 O O . ALA D 1 143 ? -14.164 -10.456 -15.583 1.00 17.87 143 ALA D O 1
ATOM 5377 N N . ILE D 1 144 ? -14.142 -8.713 -14.148 1.00 16.06 144 ILE D N 1
ATOM 5378 C CA . ILE D 1 144 ? -13.572 -7.793 -15.142 1.00 18.51 144 ILE D CA 1
ATOM 5379 C C . ILE D 1 144 ? -12.151 -7.423 -14.689 1.00 17.62 144 ILE D C 1
ATOM 5380 O O . ILE D 1 144 ? -11.892 -7.235 -13.498 1.00 16.81 144 ILE D O 1
ATOM 5385 N N . SER D 1 145 ? -11.214 -7.340 -15.640 1.00 18.36 145 SER D N 1
ATOM 5386 C CA . SER D 1 145 ? -9.839 -6.869 -15.350 1.00 17.81 145 SER D CA 1
ATOM 5387 C C . SER D 1 145 ? -9.476 -5.702 -16.308 1.00 18.05 145 SER D C 1
ATOM 5388 O O . SER D 1 145 ? -9.969 -5.617 -17.455 1.00 18.16 145 SER D O 1
ATOM 5391 N N . ILE D 1 146 ? -8.649 -4.815 -15.816 1.00 17.95 146 ILE D N 1
ATOM 5392 C CA . ILE D 1 146 ? -7.985 -3.770 -16.595 1.00 17.05 146 ILE D CA 1
ATOM 5393 C C . ILE D 1 146 ? -6.541 -4.229 -16.602 1.00 15.78 146 ILE D C 1
ATOM 5394 O O . ILE D 1 146 ? -5.973 -4.511 -15.546 1.00 17.07 146 ILE D O 1
ATOM 5399 N N . SER D 1 147 ? -5.938 -4.336 -17.780 1.00 14.86 147 SER D N 1
ATOM 5400 C CA . SER D 1 147 ? -4.661 -4.983 -17.918 1.00 15.49 147 SER D CA 1
ATOM 5401 C C . SER D 1 147 ? -3.786 -4.091 -18.825 1.00 17.18 147 SER D C 1
ATOM 5402 O O . SER D 1 147 ? -4.201 -3.730 -19.925 1.00 15.36 147 SER D O 1
ATOM 5405 N N . GLY D 1 148 ? -2.571 -3.780 -18.385 1.00 16.15 148 GLY D N 1
ATOM 5406 C CA . GLY D 1 148 ? -1.676 -2.881 -19.116 1.00 16.52 148 GLY D CA 1
ATOM 5407 C C . GLY D 1 148 ? -0.271 -2.760 -18.558 1.00 18.00 148 GLY D C 1
ATOM 5408 O O . GLY D 1 148 ? 0.042 -3.315 -17.468 1.00 18.87 148 GLY D O 1
ATOM 5409 N N . PRO D 1 149 ? 0.606 -1.996 -19.261 1.00 18.42 149 PRO D N 1
ATOM 5410 C CA . PRO D 1 149 ? 2.037 -1.900 -18.925 1.00 19.58 149 PRO D CA 1
ATOM 5411 C C . PRO D 1 149 ? 2.262 -1.056 -17.674 1.00 18.86 149 PRO D C 1
ATOM 5412 O O . PRO D 1 149 ? 1.514 -0.044 -17.412 1.00 18.64 149 PRO D O 1
ATOM 5416 N N . ILE D 1 150 ? 3.282 -1.449 -16.918 1.00 21.09 150 ILE D N 1
ATOM 5417 C CA . ILE D 1 150 ? 3.706 -0.714 -15.696 1.00 22.72 150 ILE D CA 1
ATOM 5418 C C . ILE D 1 150 ? 4.062 0.732 -16.030 1.00 23.02 150 ILE D C 1
ATOM 5419 O O . ILE D 1 150 ? 3.974 1.627 -15.194 1.00 23.43 150 ILE D O 1
ATOM 5424 N N . SER D 1 151 ? 4.411 0.961 -17.295 1.00 23.84 151 SER D N 1
ATOM 5425 C CA . SER D 1 151 ? 4.749 2.332 -17.762 1.00 23.92 151 SER D CA 1
ATOM 5426 C C . SER D 1 151 ? 3.542 3.301 -17.705 1.00 23.61 151 SER D C 1
ATOM 5427 O O . SER D 1 151 ? 3.679 4.546 -17.539 1.00 23.28 151 SER D O 1
ATOM 5430 N N . ARG D 1 152 ? 2.342 2.727 -17.749 1.00 20.22 152 ARG D N 1
ATOM 5431 C CA . ARG D 1 152 ? 1.117 3.526 -17.687 1.00 20.48 152 ARG D CA 1
ATOM 5432 C C . ARG D 1 152 ? 0.261 3.258 -16.455 1.00 18.98 152 ARG D C 1
ATOM 5433 O O . ARG D 1 152 ? -0.362 4.193 -15.903 1.00 19.14 152 ARG D O 1
ATOM 5441 N N . ILE D 1 153 ? 0.260 1.997 -16.019 1.00 17.55 153 ILE D N 1
ATOM 5442 C CA . ILE D 1 153 ? -0.310 1.639 -14.740 1.00 18.09 153 ILE D CA 1
ATOM 5443 C C . ILE D 1 153 ? 0.770 1.802 -13.703 1.00 18.80 153 ILE D C 1
ATOM 5444 O O . ILE D 1 153 ? 1.386 0.852 -13.229 1.00 16.79 153 ILE D O 1
ATOM 5449 N N . THR D 1 154 ? 0.984 3.061 -13.333 1.00 18.60 154 THR D N 1
ATOM 5450 C CA . THR D 1 154 ? 2.046 3.485 -12.421 1.00 19.31 154 THR D CA 1
ATOM 5451 C C . THR D 1 154 ? 1.543 3.416 -10.958 1.00 18.50 154 THR D C 1
ATOM 5452 O O . THR D 1 154 ? 0.322 3.360 -10.718 1.00 16.63 154 THR D O 1
ATOM 5456 N N . ASP D 1 155 ? 2.471 3.369 -9.968 1.00 20.18 155 ASP D N 1
ATOM 5457 C CA . ASP D 1 155 ? 2.125 3.077 -8.567 1.00 20.31 155 ASP D CA 1
ATOM 5458 C C . ASP D 1 155 ? 1.103 4.098 -8.071 1.00 20.07 155 ASP D C 1
ATOM 5459 O O . ASP D 1 155 ? 0.141 3.751 -7.413 1.00 18.78 155 ASP D O 1
ATOM 5464 N N . ASP D 1 156 ? 1.300 5.351 -8.468 1.00 18.33 156 ASP D N 1
ATOM 5465 C CA . ASP D 1 156 ? 0.396 6.415 -8.043 1.00 18.49 156 ASP D CA 1
ATOM 5466 C C . ASP D 1 156 ? -1.078 6.292 -8.609 1.00 19.13 156 ASP D C 1
ATOM 5467 O O . ASP D 1 156 ? -1.961 7.009 -8.151 1.00 20.23 156 ASP D O 1
ATOM 5472 N N . ARG D 1 157 ? -1.299 5.390 -9.573 1.00 18.99 157 ARG D N 1
ATOM 5473 C CA A ARG D 1 157 ? -2.598 5.203 -10.258 0.50 18.28 157 ARG D CA 1
ATOM 5474 C CA B ARG D 1 157 ? -2.624 5.231 -10.202 0.50 18.56 157 ARG D CA 1
ATOM 5475 C C . ARG D 1 157 ? -3.348 3.929 -9.830 1.00 18.07 157 ARG D C 1
ATOM 5476 O O . ARG D 1 157 ? -4.512 3.736 -10.164 1.00 16.96 157 ARG D O 1
ATOM 5491 N N . VAL D 1 158 ? -2.685 3.065 -9.075 1.00 17.63 158 VAL D N 1
ATOM 5492 C CA . VAL D 1 158 ? -3.259 1.729 -8.754 1.00 17.16 158 VAL D CA 1
ATOM 5493 C C . VAL D 1 158 ? -4.616 1.822 -8.044 1.00 19.66 158 VAL D C 1
ATOM 5494 O O . VAL D 1 158 ? -5.589 1.217 -8.496 1.00 17.58 158 VAL D O 1
ATOM 5498 N N . THR D 1 159 ? -4.714 2.673 -7.006 1.00 17.61 159 THR D N 1
ATOM 5499 C CA . THR D 1 159 ? -5.989 2.801 -6.259 1.00 18.99 159 THR D CA 1
ATOM 5500 C C . THR D 1 159 ? -7.108 3.316 -7.200 1.00 18.24 159 THR D C 1
ATOM 5501 O O . THR D 1 159 ? -8.242 2.823 -7.132 1.00 18.14 159 THR D O 1
ATOM 5505 N N . GLU D 1 160 ? -6.780 4.350 -7.988 1.00 18.63 160 GLU D N 1
ATOM 5506 C CA . GLU D 1 160 ? -7.678 4.984 -8.978 1.00 20.70 160 GLU D CA 1
ATOM 5507 C C . GLU D 1 160 ? -8.162 3.935 -9.993 1.00 17.70 160 GLU D C 1
ATOM 5508 O O . GLU D 1 160 ? -9.384 3.801 -10.190 1.00 16.57 160 GLU D O 1
ATOM 5514 N N . PHE D 1 161 ? -7.224 3.117 -10.496 1.00 16.23 161 PHE D N 1
ATOM 5515 C CA . PHE D 1 161 ? -7.567 2.038 -11.409 1.00 18.78 161 PHE D CA 1
ATOM 5516 C C . PHE D 1 161 ? -8.453 0.990 -10.711 1.00 19.12 161 PHE D C 1
ATOM 5517 O O . PHE D 1 161 ? -9.399 0.433 -11.359 1.00 18.35 161 PHE D O 1
ATOM 5525 N N . GLY D 1 162 ? -8.119 0.674 -9.443 1.00 18.11 162 GLY D N 1
ATOM 5526 C CA . GLY D 1 162 ? -8.956 -0.234 -8.624 1.00 17.27 162 GLY D CA 1
ATOM 5527 C C . GLY D 1 162 ? -10.390 0.271 -8.495 1.00 16.97 162 GLY D C 1
ATOM 5528 O O . GLY D 1 162 ? -11.332 -0.508 -8.716 1.00 17.23 162 GLY D O 1
ATOM 5529 N N . ALA D 1 163 ? -10.557 1.566 -8.197 1.00 17.23 163 ALA D N 1
ATOM 5530 C CA . ALA D 1 163 ? -11.877 2.202 -8.168 1.00 16.75 163 ALA D CA 1
ATOM 5531 C C . ALA D 1 163 ? -12.636 1.987 -9.462 1.00 16.78 163 ALA D C 1
ATOM 5532 O O . ALA D 1 163 ? -13.817 1.621 -9.446 1.00 17.21 163 ALA D O 1
ATOM 5542 N N . VAL D 1 165 ? -12.251 -0.399 -11.891 1.00 16.28 165 VAL D N 1
ATOM 5543 C CA . VAL D 1 165 ? -12.714 -1.790 -11.997 1.00 15.97 165 VAL D CA 1
ATOM 5544 C C . VAL D 1 165 ? -13.832 -2.226 -11.007 1.00 16.02 165 VAL D C 1
ATOM 5545 O O . VAL D 1 165 ? -14.784 -2.959 -11.381 1.00 15.87 165 VAL D O 1
ATOM 5549 N N . ILE D 1 166 ? -13.763 -1.699 -9.793 1.00 15.62 166 ILE D N 1
ATOM 5550 C CA . ILE D 1 166 ? -14.884 -1.867 -8.810 1.00 16.70 166 ILE D CA 1
ATOM 5551 C C . ILE D 1 166 ? -16.191 -1.394 -9.400 1.00 15.43 166 ILE D C 1
ATOM 5552 O O . ILE D 1 166 ? -17.227 -2.075 -9.294 1.00 16.26 166 ILE D O 1
ATOM 5557 N N . LYS D 1 167 ? -16.170 -0.168 -9.966 1.00 15.05 167 LYS D N 1
ATOM 5558 C CA . LYS D 1 167 ? -17.381 0.425 -10.426 1.00 16.89 167 LYS D CA 1
ATOM 5559 C C . LYS D 1 167 ? -17.914 -0.424 -11.604 1.00 17.20 167 LYS D C 1
ATOM 5560 O O . LYS D 1 167 ? -19.095 -0.747 -11.622 1.00 15.83 167 LYS D O 1
ATOM 5566 N N . ALA D 1 168 ? -17.020 -0.838 -12.539 1.00 16.96 168 ALA D N 1
ATOM 5567 C CA . ALA D 1 168 ? -17.409 -1.644 -13.700 1.00 16.77 168 ALA D CA 1
ATOM 5568 C C . ALA D 1 168 ? -18.053 -2.990 -13.305 1.00 15.70 168 ALA D C 1
ATOM 5569 O O . ALA D 1 168 ? -19.171 -3.352 -13.815 1.00 15.91 168 ALA D O 1
ATOM 5571 N N . ALA D 1 169 ? -17.405 -3.667 -12.382 1.00 14.98 169 ALA D N 1
ATOM 5572 C CA . ALA D 1 169 ? -17.885 -4.994 -11.913 1.00 16.86 169 ALA D CA 1
ATOM 5573 C C . ALA D 1 169 ? -19.246 -4.810 -11.228 1.00 15.92 169 ALA D C 1
ATOM 5574 O O . ALA D 1 169 ? -20.184 -5.583 -11.551 1.00 17.14 169 ALA D O 1
ATOM 5576 N N . LYS D 1 170 ? -19.374 -3.784 -10.361 1.00 15.33 170 LYS D N 1
ATOM 5577 C CA . LYS D 1 170 ? -20.654 -3.367 -9.753 1.00 14.80 170 LYS D CA 1
ATOM 5578 C C . LYS D 1 170 ? -21.733 -3.183 -10.797 1.00 13.96 170 LYS D C 1
ATOM 5579 O O . LYS D 1 170 ? -22.876 -3.679 -10.621 1.00 14.67 170 LYS D O 1
ATOM 5585 N N . GLU D 1 171 ? -21.460 -2.436 -11.875 1.00 14.46 171 GLU D N 1
ATOM 5586 C CA . GLU D 1 171 ? -22.498 -2.186 -12.891 1.00 17.04 171 GLU D CA 1
ATOM 5587 C C . GLU D 1 171 ? -23.034 -3.473 -13.528 1.00 15.62 171 GLU D C 1
ATOM 5588 O O . GLU D 1 171 ? -24.215 -3.581 -13.754 1.00 16.65 171 GLU D O 1
ATOM 5594 N N . VAL D 1 172 ? -22.161 -4.452 -13.736 1.00 17.74 172 VAL D N 1
ATOM 5595 C CA . VAL D 1 172 ? -22.586 -5.747 -14.262 1.00 17.26 172 VAL D CA 1
ATOM 5596 C C . VAL D 1 172 ? -23.397 -6.600 -13.270 1.00 18.17 172 VAL D C 1
ATOM 5597 O O . VAL D 1 172 ? -24.419 -7.213 -13.631 1.00 18.28 172 VAL D O 1
ATOM 5601 N N . THR D 1 173 ? -22.930 -6.624 -12.055 1.00 17.56 173 THR D N 1
ATOM 5602 C CA . THR D 1 173 ? -23.675 -7.282 -10.946 1.00 18.52 173 THR D CA 1
ATOM 5603 C C . THR D 1 173 ? -25.099 -6.705 -10.846 1.00 18.47 173 THR D C 1
ATOM 5604 O O . THR D 1 173 ? -26.065 -7.429 -10.725 1.00 17.41 173 THR D O 1
ATOM 5608 N N . LEU D 1 174 ? -25.217 -5.380 -10.885 1.00 19.68 174 LEU D N 1
ATOM 5609 C CA . LEU D 1 174 ? -26.529 -4.754 -10.843 1.00 20.55 174 LEU D CA 1
ATOM 5610 C C . LEU D 1 174 ? -27.349 -5.087 -12.097 1.00 21.16 174 LEU D C 1
ATOM 5611 O O . LEU D 1 174 ? -28.532 -5.409 -12.002 1.00 22.07 174 LEU D O 1
ATOM 5616 N N . ALA D 1 175 ? -26.736 -4.945 -13.283 1.00 21.93 175 ALA D N 1
ATOM 5617 C CA . ALA D 1 175 ? -27.365 -5.389 -14.538 1.00 23.42 175 ALA D CA 1
ATOM 5618 C C . ALA D 1 175 ? -27.926 -6.834 -14.479 1.00 23.58 175 ALA D C 1
ATOM 5619 O O . ALA D 1 175 ? -29.109 -7.069 -14.845 1.00 24.90 175 ALA D O 1
ATOM 5621 N N . TYR D 1 176 ? -27.113 -7.792 -14.023 1.00 23.03 176 TYR D N 1
ATOM 5622 C CA . TYR D 1 176 ? -27.585 -9.171 -13.812 1.00 23.38 176 TYR D CA 1
ATOM 5623 C C . TYR D 1 176 ? -28.770 -9.192 -12.809 1.00 24.95 176 TYR D C 1
ATOM 5624 O O . TYR D 1 176 ? -29.748 -9.905 -13.036 1.00 24.03 176 TYR D O 1
ATOM 5633 N N . GLY D 1 177 ? -28.666 -8.415 -11.697 1.00 23.17 177 GLY D N 1
ATOM 5634 C CA . GLY D 1 177 ? -29.715 -8.393 -10.655 1.00 26.82 177 GLY D CA 1
ATOM 5635 C C . GLY D 1 177 ? -31.050 -7.965 -11.256 1.00 28.09 177 GLY D C 1
ATOM 5636 O O . GLY D 1 177 ? -32.116 -8.524 -10.917 1.00 29.32 177 GLY D O 1
ATOM 5637 N N . GLY D 1 178 ? -30.963 -7.000 -12.175 1.00 28.99 178 GLY D N 1
ATOM 5638 C CA . GLY D 1 178 ? -32.087 -6.326 -12.765 1.00 33.00 178 GLY D CA 1
ATOM 5639 C C . GLY D 1 178 ? -32.809 -7.203 -13.754 1.00 35.91 178 GLY D C 1
ATOM 5640 O O . GLY D 1 178 ? -34.030 -7.179 -13.825 1.00 37.02 178 GLY D O 1
ATOM 5654 N N . ARG D 1 180 ? -32.399 -10.720 -14.157 1.00 40.98 180 ARG D N 1
ATOM 5655 C CA . ARG D 1 180 ? -32.455 -12.174 -13.920 1.00 41.89 180 ARG D CA 1
ATOM 5656 C C . ARG D 1 180 ? -33.865 -12.783 -13.716 1.00 41.57 180 ARG D C 1
ATOM 5657 O O . ARG D 1 180 ? -34.838 -12.072 -13.423 1.00 41.36 180 ARG D O 1
#

Secondary structure (DSSP, 8-state):
---HHHHHHHHHHHHH---S-SEE--EEETTTTEEE----B--S----PPTT-EE---SHHHHHHHTTS-HHHHH--PPP-SSTTS--SHHHHHHHHHHHHHHTSEEEESSSSTTEEEEEEEEE-TTS-EEEEEEEEEETTTS-GGGHHHHH--HHHHHHHHHHHH----/---HHHHHHHHHHHHH---S-SEE--EEETTTTEEE----B-------PPTT-EE---SHHHHHHHTTS-HHHHHHHHHHH-----STTS--SHHHHHHHHHHHHHHTSEEEESSSSTTEEEEEEEEE-TTS-EEEEEEEEEETTTS-GGGHHHHH--HHHHHHHHHHHH-/---HHHHHHHHHHHHH---S-SEE--EEETTTTEEE----B-------PPTT-EE---SHHHHHHHHHS-HHHHHHIIIII-----STTS--SHHHHHHHHHHHHHHTSEEEESSSSTTEEEEEEEEE-TTS-EEEEEEEEEETTTS-GGGHHHHH--HHHHHHHHHHHH----/--HHHHHHHHHHHH---SSSEE--EE-TTT-PEEP---B-------PPTT-EE---SHHHHHHHTTS-HHHHHHHHHHH----SSTTS--SHHHHHHHHHHHHHHSSEEEESSSSTTEEEEEEEEE-TT--EEEEEEEEEETTTS-GGGHHHHH--HHHHHHHHHHHH--

Sequence (685 aa):
GHSRRNLLAIVHPILRNLEESGETVNAVLDQSDHEAIIIDQVQCTHLRSAPIIGGKLPHASGAGKAFLAQLSEEQVTKKGLHAYTHATLVSPVHLKEDLAQTRKRGYSFDDEEHALGLRCLAACIFDEHRREPFAAISISGPISRITDDRVTEFGAVIKAAKEVTLAYGGRGSGHSSRRNLLAIVHPILRNLEESGETVNAVLDQSDHEAIIIDQVQCTHLRSAPIGGKLPHASGAGKAFLAQLSEEQVTKLLHRRKGLHAYTHATLVSPVHLKEDLAQTRKRGYSFDDEEHALGLRCLAACIFDEHREPFAAISISGPIISRITDDRVTEFGAVIKAAKEVTLAYGGGHSRNLLAIVHPILRNLEESGETVNAVLDQSDHEAIIIDQVQCTHLRSAPIGGKLPHASGAGKAFLAQLSEEQVTKLLHRKGLHAYTHATLVSPVHLKEDLAQTRKRGYSFDDEEHALGLRCLAACIFDEHREEPFAAISISGPISRITDDRVTEEFGAVIKKAAKEVTLAYGGRGSSRNLLAIVHPILRNLEESGETVNAVLDQSDHEAIIIDQVQCTHLRSAPIGGKLPHASGAGKAFLAQLSEEQVTKLLHRRKGLHAYTHATLVSPVHLKEDLAQTRKRGYSFDDEEHALGLRCLAACIFDEHREPFAAISISGPISRITDDRRVTEFGAVIKAAKEVTLAYGGR

Radius of gyration: 30.73 Å; Cα contacts (8 Å, |Δi|>4): 1375; chains: 4; bounding box: 70×51×98 Å

GO terms:
  GO:0005515 protein binding (F, IPI)
  GO:0005829 cytosol (C, IDA)
  GO:0006355 regulation of DNA-templated transcription (P, IMP)

Solvent-accessible surface area: 30691 Å² total

Nearest PDB structures (foldseek):
  2o99-assembly2_B  TM=9.739E-01  e=1.023E-32  Escherichia coli
  1tf1-assembly2_B  TM=9.494E-01  e=3.127E-22  Escherichia coli
  8ejv-assembly1_B  TM=8.766E-01  e=1.352E-15  Pseudomonas putida KT2440
  2ia2-assembly1_A  TM=9.125E-01  e=7.156E-14  Rhodococcus jostii RHA1
  3mq0-assembly1_B  TM=8.778E-01  e=4.812E-14  Agrobacterium tumefaciens

CATH classification: 3.30.450.40

Foldseek 3Di:
DADVVLCVLLVVLLVVLVVLLAKKWFWADPVVGWTFTQDIDGHPPVHDADHRDTDHLAAFFSLLQVLPDDPVVLVPQQDDAQDPPAPRDSVVSVVQSVVCVVLQWHWHDCRNHPQKIKIKHFAAAPVRHTTGMMMGMGGCVRCDPVCVSVNNVNNVSSVVSNVSCHCDDD/DADPVLCVLLVVLQVVLCVQLAKKWFWADPVLGWTFTQDIDGHPPVHDADHRGIDDLAAFFNLQQLLPDDPVVNVVVCVRRPQDQQDPVGDRDPVVSVVQSVVCVVLQWHWHDCRHHRQKIKIKHFAAALVRHTTHMMMGMGGCVRCPPVCVSVSNVNNVSSVVSNVSNND/DEDPVLCVVLVVLQVVLCVQQAKKFFFADLPLGWTFTQDIDGHDPVHADDHRDTHHLAAFFSLQQLLQDDPVSVVCCCPPVAQDAQDPPAPRDPVVSNVQSVVCVVLQKHWRDCRNHRQKIKIKHFAADPVRHGGGMMMTMGGCVRCPPVCVVVSSVNNVSSVVSNVVNVVCVD/DPVLVVVLVVLQVVLCVQLAKKWAFADPVLLWTFTQDIDGHDPVHAADHRDTDHLAAFFSLQQLLLDDPVVNVVSCVPNAQDAQDPVADRDSVVSNVQSVVCVVLQWHWRDCRNHPQKIKIKHFAAEPVRRGGHMMMGMGGCVRVPPVCVSVSNVNNVSSVVSNVVNVVD